Protein AF-A0A2V1BLM4-F1 (afdb_monomer_lite)

Secondary structure (DSSP, 8-state):
--SHHHHHHGGGS--------------------------------------------HHHHHHHHHHH-SS--GGGGSPP-HHHHHHHHHHHHHHHTT-TTHHHHHS--BTB-SPP--HHHHHHHHHHHHHTT--SSHHHHHHHHHIIIIITT--TTS----HHHHSEEEEESS-EEEE-SSSSSPPEEEEHHHHHHHHTT--SSPPPPEEEETTEEHHHHHHHHHHTT---S-HHHHHHTTS--HHHHHTTPPPTTTBTTTTT--SSSEEEEEETTS-EEEEEEEEEEPTT---TT--SHHHHHHHHTS-TT--HHHHHH-GGGSS------------SB-TTSPBPSEE-SSSTTEEEEESSTT-SEEEEEES-BS-SS---TTHHHHHHHHHHHHHHHHHHHT--EEEEE-TT---B-HHHHHHHHHHH-TTS-----SS-B-TTS-B-SSHHHHH-PEEETTEEE----B--TT-TTTSTT-PPTTBTTB-PPP--SS-GGGEEEEE-BB--THHHHHHHHHHHTT--EEEE---SSSSS---SB-S----S---HHHHHHHHHHHHHHHHHHHHTT---PPPPPTTTSPS-----------------------------

Radius of gyration: 28.05 Å; chains: 1; bounding box: 90×68×68 Å

Foldseek 3Di:
DPDVVVVVVVVVPPPDDDDDDDDDDDDDDDDDDDDDDDDDDDDDDPDDDDDDDDDDDLCCLQVCQVVVDQPDHQQLQAAAPLVVLLVVLVLCLVVVLPPPCQVCLQPPDPPQPADRANLNVLSVVLSVCSVVVVDGHNLSSVVSNQQSFCASSLANLGGDDDQSLQFKKKFFPFFKAFDDPVVPAFTFIFTPVQVVCVVVVVDDDDTFGWQDKQPHGPQVVLLVLQNSFHSWRFSFLSSLLQHDDLLQVLLVDDRVNGIGSASPHDNGQWMWIATPVRDIDIGGMDMDTDPPDDCVQPNHSHSVCCVGVPPPPPPVVVLLPDPVPVDDPADDDDDQDPFQDDPPDDRFPDAQGGGRQWTKHAPDPLGLEIETHRLELFRSHDPDLCGLVSLLVRLLVRLVVCLVSNNAAYEYEHENYLYYALLSLQQSLQQQDLDPDDDADDDFAAPVRHDDPFCDQQVDQDDDPHDGDGGDTDDGQADCVSQVRDHRQCYDPNVHRHDRSYQQARYEYEAQQSQEASSLVSVCCSCVVRVHHYDYDGGRSDDDDTDRHRHYHHYDRQDPSNVVSCVVCVVVVVVVCVVVVHPDHDDPDVVVVPPDPDDCPPDPDDDDDDDDDDDDDDDDDDDD

pLDDT: mean 73.26, std 24.6, range [19.53, 98.5]

Sequence (624 aa):
METSFIVRIALILLSDLIFVFNVSAQLFSEEPEVTLRTTRRVTAAPTVCSTPTAVASPCRSISSLIASQSANYPEEAVPLAVDRSSKSIDYVKPYIQFQSTITYLKDPPKGYTLPGVDVLGGLDLIQSNIKNGVYKNQWSFEKDLYQLINVLPHDFHFNLPLPLVGLFTFATYRSLVSVSEDGLSLPAVYFKRDLDKYLFGTTRWTPLKLSMINGEDVTTFLETIAVTNSASQDADAIYNQLFYSPPQNLQGGANLFYSGARQFGFESNTNNYTFANGSSQEMYNFASLAPGVDSAGIVDGTTLFQTIEVDPTTDVDKLLTSRDLIEEPHNKIRRQSTTRSIPGYPDAFITHPEDPYTAGYFLDENSEVAVLRLSAFSAANSSSETDQGNQQTTIALFLAECKQRGSTKLIVDLSANGGGSVFSGYDACKRLFRRLFHTVDLSALDTDLKKYPSWKEFGGPFRFHGDNFLAITRANLSDPLMTTDFSVAGYLDEPEIPVAAFAADDIVVLYDGSCGSTCAIFAEFMKNQGGVRSIAVGGRPQDGLMQGIGGSKGSQVLTDLTIEVHREALNASLAVLEAKKANIPEAPAASWIPPDVYMDFGGRGESNPGSLPDVLVIYRESDT

Structure (mmCIF, N/CA/C/O backbone):
data_AF-A0A2V1BLM4-F1
#
_entry.id   AF-A0A2V1BLM4-F1
#
loop_
_atom_site.group_PDB
_atom_site.id
_atom_site.type_symbol
_atom_site.label_atom_id
_atom_site.label_alt_id
_atom_site.label_comp_id
_atom_site.label_asym_id
_atom_site.label_entity_id
_atom_site.label_seq_id
_atom_site.pdbx_PDB_ins_code
_atom_site.Cartn_x
_atom_site.Cartn_y
_atom_site.Cartn_z
_atom_site.occupancy
_atom_site.B_iso_or_equiv
_atom_site.auth_seq_id
_atom_site.auth_comp_id
_atom_site.auth_asym_id
_atom_site.auth_atom_id
_atom_site.pdbx_PDB_model_num
ATOM 1 N N . MET A 1 1 ? 38.760 16.390 36.703 1.00 35.69 1 MET A N 1
ATOM 2 C CA . MET A 1 1 ? 38.513 16.944 35.351 1.00 35.69 1 MET A CA 1
ATOM 3 C C . MET A 1 1 ? 37.154 16.445 34.878 1.00 35.69 1 MET A C 1
ATOM 5 O O . MET A 1 1 ? 37.055 15.679 33.932 1.00 35.69 1 MET A O 1
ATOM 9 N N . GLU A 1 2 ? 36.103 16.879 35.568 1.00 36.31 2 GLU A N 1
ATOM 10 C CA . GLU A 1 2 ? 34.707 16.544 35.282 1.00 36.31 2 GLU A CA 1
ATOM 11 C C . GLU A 1 2 ? 34.004 17.879 35.046 1.00 36.31 2 GLU A C 1
ATOM 13 O O . GLU A 1 2 ? 33.775 18.630 35.990 1.00 36.31 2 GLU A O 1
ATOM 18 N N . THR A 1 3 ? 33.826 18.261 33.779 1.00 28.58 3 THR A N 1
ATOM 19 C CA . THR A 1 3 ? 33.084 19.481 33.371 1.00 28.58 3 THR A CA 1
ATOM 20 C C . THR A 1 3 ? 32.937 19.592 31.852 1.00 28.58 3 THR A C 1
ATOM 22 O O . THR A 1 3 ? 31.957 20.150 31.381 1.00 28.58 3 THR A O 1
ATOM 25 N N . SER A 1 4 ? 33.864 19.027 31.065 1.00 31.38 4 SER A N 1
ATOM 26 C CA . SER A 1 4 ? 33.845 19.156 29.594 1.00 31.38 4 SER A CA 1
ATOM 27 C C . SER A 1 4 ? 32.809 18.256 28.890 1.00 31.38 4 SER A C 1
ATOM 29 O O . SER A 1 4 ? 32.303 18.603 27.827 1.00 31.38 4 SER A O 1
ATOM 31 N N . PHE A 1 5 ? 32.441 17.113 29.482 1.00 31.75 5 PHE A N 1
ATOM 32 C CA . PHE A 1 5 ? 31.533 16.148 28.836 1.00 31.75 5 PHE A CA 1
ATOM 33 C C . PHE A 1 5 ? 30.049 16.559 28.908 1.00 31.75 5 PHE A C 1
ATOM 35 O O . PHE A 1 5 ? 29.288 16.303 27.981 1.00 31.75 5 PHE A O 1
ATOM 42 N N . ILE A 1 6 ? 29.649 17.281 29.962 1.00 33.53 6 ILE A N 1
ATOM 43 C CA . ILE A 1 6 ? 28.273 17.784 30.140 1.00 33.53 6 ILE A CA 1
ATOM 44 C C . ILE A 1 6 ? 27.957 18.921 29.147 1.00 33.53 6 ILE A C 1
ATOM 46 O O . ILE A 1 6 ? 26.824 19.049 28.689 1.00 33.53 6 ILE A O 1
ATOM 50 N N . VAL A 1 7 ? 28.966 19.690 28.719 1.00 31.17 7 VAL A N 1
ATOM 51 C CA . VAL A 1 7 ? 28.803 20.794 27.752 1.00 31.17 7 VAL A CA 1
ATOM 52 C C . VAL A 1 7 ? 28.461 20.299 26.337 1.00 31.17 7 VAL A C 1
ATOM 54 O O . VAL A 1 7 ? 27.826 21.028 25.582 1.00 31.17 7 VAL A O 1
ATOM 57 N N . ARG A 1 8 ? 28.809 19.054 25.971 1.00 30.09 8 ARG A N 1
ATOM 58 C CA . ARG A 1 8 ? 28.433 18.473 24.665 1.00 30.09 8 ARG A CA 1
ATOM 59 C C . ARG A 1 8 ? 27.029 17.865 24.627 1.00 30.09 8 ARG A C 1
ATOM 61 O O . ARG A 1 8 ? 26.465 17.773 23.546 1.00 30.09 8 ARG A O 1
ATOM 68 N N . ILE A 1 9 ? 26.458 17.501 25.775 1.00 33.44 9 ILE A N 1
ATOM 69 C CA . ILE A 1 9 ? 25.078 16.991 25.865 1.00 33.44 9 ILE A CA 1
ATOM 70 C C . ILE A 1 9 ? 24.078 18.157 25.998 1.00 33.44 9 ILE A C 1
ATOM 72 O O . ILE A 1 9 ? 22.979 18.094 25.459 1.00 33.44 9 ILE A O 1
ATOM 76 N N . ALA A 1 10 ? 24.481 19.275 26.613 1.00 29.94 10 ALA A N 1
ATOM 77 C CA . ALA A 1 10 ? 23.648 20.476 26.738 1.00 29.94 10 ALA A CA 1
ATOM 78 C C . ALA A 1 10 ? 23.441 21.270 25.425 1.00 29.94 10 ALA A C 1
ATOM 80 O O . ALA A 1 10 ? 22.552 22.114 25.363 1.00 29.94 10 ALA A O 1
ATOM 81 N N . LEU A 1 11 ? 24.236 21.016 24.377 1.00 27.56 11 LEU A N 1
ATOM 82 C CA . LEU A 1 11 ? 24.128 21.694 23.072 1.00 27.56 11 LEU A CA 1
ATOM 83 C C . LEU A 1 11 ? 23.119 21.046 22.103 1.00 27.56 11 LEU A C 1
ATOM 85 O O . LEU A 1 11 ? 22.953 21.540 20.993 1.00 27.56 11 LEU A O 1
ATOM 89 N N . ILE A 1 12 ? 22.448 19.967 22.519 1.00 31.20 12 ILE A N 1
ATOM 90 C CA . ILE A 1 12 ? 21.446 19.236 21.719 1.00 31.20 12 ILE A CA 1
ATOM 91 C C . ILE A 1 12 ? 20.002 19.604 22.139 1.00 31.20 12 ILE A C 1
ATOM 93 O O . ILE A 1 12 ? 19.054 19.252 21.453 1.00 31.20 12 ILE A O 1
ATOM 97 N N . LEU A 1 13 ? 19.818 20.360 23.231 1.00 27.55 13 LEU A N 1
ATOM 98 C CA . LEU A 1 13 ? 18.512 20.623 23.865 1.00 27.55 13 LEU A CA 1
ATOM 99 C C . LEU A 1 13 ? 18.125 22.119 23.910 1.00 27.55 13 LEU A C 1
ATOM 101 O O . LEU A 1 13 ? 17.484 22.557 24.865 1.00 27.55 13 LEU A O 1
ATOM 105 N N . LEU A 1 14 ? 18.582 22.944 22.955 1.00 26.02 14 LEU A N 1
ATOM 106 C CA . LEU A 1 14 ? 18.469 24.412 23.084 1.00 26.02 14 LEU A CA 1
ATOM 107 C C . LEU A 1 14 ? 18.400 25.206 21.758 1.00 26.02 14 LEU A C 1
ATOM 109 O O . LEU A 1 14 ? 18.964 26.297 21.659 1.00 26.02 14 LEU A O 1
ATOM 113 N N . SER A 1 15 ? 17.699 24.685 20.744 1.00 25.95 15 SER A N 1
ATOM 114 C CA . SER A 1 15 ? 17.425 25.396 19.474 1.00 25.95 15 SER A CA 1
ATOM 115 C C . SER A 1 15 ? 15.965 25.824 19.259 1.00 25.95 15 SER A C 1
ATOM 117 O O . SER A 1 15 ? 15.699 26.579 18.326 1.00 25.95 15 SER A O 1
ATOM 119 N N . ASP A 1 16 ? 15.037 25.445 20.142 1.00 26.00 16 ASP A N 1
ATOM 120 C CA . ASP A 1 16 ? 13.679 26.000 20.159 1.00 26.00 16 ASP A CA 1
ATOM 121 C C . ASP A 1 16 ? 13.645 27.381 20.820 1.00 26.00 16 ASP A C 1
ATOM 123 O O . ASP A 1 16 ? 13.494 27.488 22.039 1.00 26.00 16 ASP A O 1
ATOM 127 N N . LEU A 1 17 ? 13.733 28.453 20.020 1.00 23.48 17 LEU A N 1
ATOM 128 C CA . LEU A 1 17 ? 13.065 29.720 20.343 1.00 23.48 17 LEU A CA 1
ATOM 129 C C . LEU A 1 17 ? 12.971 30.697 19.146 1.00 23.48 17 LEU A C 1
ATOM 131 O O . LEU A 1 17 ? 13.960 30.984 18.481 1.00 23.48 17 LEU A O 1
ATOM 135 N N . ILE A 1 18 ? 11.802 31.348 19.025 1.00 22.16 18 ILE A N 1
ATOM 136 C CA . ILE A 1 18 ? 11.507 32.579 18.248 1.00 22.16 18 ILE A CA 1
ATOM 137 C C . ILE A 1 18 ? 11.296 32.426 16.714 1.00 22.16 18 ILE A C 1
ATOM 139 O O . ILE A 1 18 ? 12.232 32.569 15.937 1.00 22.16 18 ILE A O 1
ATOM 143 N N . PHE A 1 19 ? 10.030 32.403 16.256 1.00 21.17 19 PHE A N 1
ATOM 144 C CA . PHE A 1 19 ? 9.380 33.617 15.700 1.00 21.17 19 PHE A CA 1
ATOM 145 C C . PHE A 1 19 ? 7.855 33.468 15.508 1.00 21.17 19 PHE A C 1
ATOM 147 O O . PHE A 1 19 ? 7.370 32.484 14.958 1.00 21.17 19 PHE A O 1
ATOM 154 N N . VAL A 1 20 ? 7.092 34.497 15.894 1.00 19.53 20 VAL A N 1
ATOM 155 C CA . VAL A 1 20 ? 5.631 34.605 15.707 1.00 19.53 20 VAL A CA 1
ATOM 156 C C . VAL A 1 20 ? 5.320 35.940 15.021 1.00 19.53 20 VAL A C 1
ATOM 158 O O . VAL A 1 20 ? 5.821 36.954 15.497 1.00 19.53 20 VAL A O 1
ATOM 161 N N . PHE A 1 21 ? 4.519 35.945 13.939 1.00 20.19 21 PHE A N 1
ATOM 162 C CA . PHE A 1 21 ? 3.317 36.800 13.744 1.00 20.19 21 PHE A CA 1
ATOM 163 C C . PHE A 1 21 ? 2.817 36.941 12.275 1.00 20.19 21 PHE A C 1
ATOM 165 O O . PHE A 1 21 ? 3.433 37.605 11.452 1.00 20.19 21 PHE A O 1
ATOM 172 N N . ASN A 1 22 ? 1.586 36.448 12.056 1.00 20.39 22 ASN A N 1
ATOM 173 C CA . ASN A 1 22 ? 0.431 37.079 11.373 1.00 20.39 22 ASN A CA 1
ATOM 174 C C . ASN A 1 22 ? 0.263 37.291 9.832 1.00 20.39 22 ASN A C 1
ATOM 176 O O . ASN A 1 22 ? 0.973 38.057 9.194 1.00 20.39 22 ASN A O 1
ATOM 180 N N . VAL A 1 23 ? -0.923 36.816 9.377 1.00 19.88 23 VAL A N 1
ATOM 181 C CA . VAL A 1 23 ? -1.947 37.474 8.501 1.00 19.88 23 VAL A CA 1
ATOM 182 C C . VAL A 1 23 ? -2.047 37.131 6.985 1.00 19.88 23 VAL A C 1
ATOM 184 O O . VAL A 1 23 ? -1.528 37.822 6.119 1.00 19.88 23 VAL A O 1
ATOM 187 N N . SER A 1 24 ? -2.904 36.125 6.725 1.00 20.12 24 SER A N 1
ATOM 188 C CA . SER A 1 24 ? -4.137 36.142 5.887 1.00 20.12 24 SER A CA 1
ATOM 189 C C . SER A 1 24 ? -4.168 36.049 4.341 1.00 20.12 24 SER A C 1
ATOM 191 O O . SER A 1 24 ? -3.553 36.830 3.627 1.00 20.12 24 SER A O 1
ATOM 193 N N . ALA A 1 25 ? -5.146 35.229 3.898 1.00 20.39 25 ALA A N 1
ATOM 194 C CA . ALA A 1 25 ? -5.817 35.134 2.581 1.00 20.39 25 ALA A CA 1
ATOM 195 C C . ALA A 1 25 ? -5.004 34.510 1.409 1.00 20.39 25 ALA A C 1
ATOM 197 O O . ALA A 1 25 ? -3.810 34.738 1.293 1.00 20.39 25 ALA A O 1
ATOM 198 N N . GLN A 1 26 ? -5.573 33.707 0.490 1.00 21.58 26 GLN A N 1
ATOM 199 C CA . GLN A 1 26 ? -6.978 33.310 0.260 1.00 21.58 26 GLN A CA 1
ATOM 200 C C . GLN A 1 26 ? -7.064 31.931 -0.447 1.00 21.58 26 GLN A C 1
ATOM 202 O O . GLN A 1 26 ? -6.137 31.540 -1.151 1.00 21.58 26 GLN A O 1
ATOM 207 N N . LEU A 1 27 ? -8.173 31.202 -0.269 1.00 21.06 27 LEU A N 1
ATOM 208 C CA . LEU A 1 27 ? -8.494 29.947 -0.979 1.00 21.06 27 LEU A CA 1
ATOM 209 C C . LEU A 1 27 ? -9.093 30.218 -2.371 1.00 21.06 27 LEU A C 1
ATOM 211 O O . LEU A 1 27 ? -9.750 31.241 -2.536 1.00 21.06 27 LEU A O 1
ATOM 215 N N . PHE A 1 28 ? -8.906 29.292 -3.321 1.00 23.25 28 PHE A N 1
ATOM 216 C CA . PHE A 1 28 ? -9.950 28.575 -4.091 1.00 23.25 28 PHE A CA 1
ATOM 217 C C . PHE A 1 28 ? -9.299 27.700 -5.182 1.00 23.25 28 PHE A C 1
ATOM 219 O O . PHE A 1 28 ? -8.274 28.076 -5.748 1.00 23.25 28 PHE A O 1
ATOM 226 N N . SER A 1 29 ? -9.881 26.531 -5.467 1.00 24.08 29 SER A N 1
ATOM 227 C CA . SER A 1 29 ? -9.476 25.649 -6.570 1.00 24.08 29 SER A CA 1
ATOM 228 C C . SER A 1 29 ? -10.534 25.643 -7.670 1.00 24.08 29 SER A C 1
ATOM 230 O O . SER A 1 29 ? -11.670 25.247 -7.420 1.00 24.08 29 SER A O 1
ATOM 232 N N . GLU A 1 30 ? -10.131 25.988 -8.888 1.00 23.75 30 GLU A N 1
ATOM 233 C CA . GLU A 1 30 ? -10.850 25.674 -10.123 1.00 23.75 30 GLU A CA 1
ATOM 234 C C . GLU A 1 30 ? -9.844 25.047 -11.098 1.00 23.75 30 GLU A C 1
ATOM 236 O O . GLU A 1 30 ? -8.710 25.522 -11.210 1.00 23.75 30 GLU A O 1
ATOM 241 N N . GLU A 1 31 ? -10.239 23.986 -11.807 1.00 29.52 31 GLU A N 1
ATOM 242 C CA . GLU A 1 31 ? -9.527 23.591 -13.026 1.00 29.52 31 GLU A CA 1
ATOM 243 C C . GLU A 1 31 ? -9.736 24.695 -14.080 1.00 29.52 31 GLU A C 1
ATOM 245 O O . GLU A 1 31 ? -10.867 25.154 -14.256 1.00 29.52 31 GLU A O 1
ATOM 250 N N . PRO A 1 32 ? -8.692 25.159 -14.788 1.00 24.98 32 PRO A N 1
ATOM 251 C CA . PRO A 1 32 ? -8.817 26.340 -15.634 1.00 24.98 32 PRO A CA 1
ATOM 252 C C . PRO A 1 32 ? -9.604 26.064 -16.926 1.00 24.98 32 PRO A C 1
ATOM 254 O O . PRO A 1 32 ? -9.073 25.500 -17.887 1.00 24.98 32 PRO A O 1
ATOM 257 N N . GLU A 1 33 ? -10.840 26.568 -17.013 1.00 25.78 33 GLU A N 1
ATOM 258 C CA . GLU A 1 33 ? -11.484 26.806 -18.309 1.00 25.78 33 GLU A CA 1
ATOM 259 C C . GLU A 1 33 ? -10.769 27.947 -19.051 1.00 25.78 33 GLU A C 1
ATOM 261 O O . GLU A 1 33 ? -10.737 29.101 -18.618 1.00 25.78 33 GLU A O 1
ATOM 266 N N . VAL A 1 34 ? -10.202 27.636 -20.218 1.00 23.61 34 VAL A N 1
ATOM 267 C CA . VAL A 1 34 ? -9.473 28.612 -21.035 1.00 23.61 34 VAL A CA 1
ATOM 268 C C . VAL A 1 34 ? -10.448 29.569 -21.728 1.00 23.61 34 VAL A C 1
ATOM 270 O O . VAL A 1 34 ? -10.953 29.288 -22.815 1.00 23.61 34 VAL A O 1
ATOM 273 N N . THR A 1 35 ? -10.649 30.757 -21.150 1.00 24.31 35 THR A N 1
ATOM 274 C CA . THR A 1 35 ? -11.231 31.912 -21.855 1.00 24.31 35 THR A CA 1
ATOM 275 C C . THR A 1 35 ? -10.237 33.071 -21.959 1.00 24.31 35 THR A C 1
ATOM 277 O O . THR A 1 35 ? -9.764 33.641 -20.980 1.00 24.31 35 THR A O 1
ATOM 280 N N . LEU A 1 36 ? -9.900 33.433 -23.200 1.00 27.58 36 LEU A N 1
ATOM 281 C CA . LEU A 1 36 ? -8.883 34.435 -23.526 1.00 27.58 36 LEU A CA 1
ATOM 282 C C . LEU A 1 36 ? -9.346 35.870 -23.216 1.00 27.58 36 LEU A C 1
ATOM 284 O O . LEU A 1 36 ? -10.082 36.463 -24.008 1.00 27.58 36 LEU A O 1
ATOM 288 N N . ARG A 1 37 ? -8.821 36.484 -22.145 1.00 22.59 37 ARG A N 1
ATOM 289 C CA . ARG A 1 37 ? -8.701 37.953 -22.028 1.00 22.59 37 ARG A CA 1
ATOM 290 C C . ARG A 1 37 ? -7.371 38.377 -21.403 1.00 22.59 37 ARG A C 1
ATOM 292 O O . ARG A 1 37 ? -6.928 37.844 -20.396 1.00 22.59 37 ARG A O 1
ATOM 299 N N . THR A 1 38 ? -6.736 39.364 -22.028 1.00 32.38 38 THR A N 1
ATOM 300 C CA . THR A 1 38 ? -5.381 39.838 -21.719 1.00 32.38 38 THR A CA 1
ATOM 301 C C . THR A 1 38 ? -5.344 40.938 -20.656 1.00 32.38 38 THR A C 1
ATOM 303 O O . THR A 1 38 ? -5.742 42.066 -20.945 1.00 32.38 38 THR A O 1
ATOM 306 N N . THR A 1 39 ? -4.715 40.674 -19.508 1.00 24.02 39 THR A N 1
ATOM 307 C CA . THR A 1 39 ? -4.054 41.690 -18.660 1.00 24.02 39 THR A CA 1
ATOM 308 C C . THR A 1 39 ? -2.868 41.071 -17.910 1.00 24.02 39 THR A C 1
ATOM 310 O O . THR A 1 39 ? -2.863 39.891 -17.578 1.00 24.02 39 THR A O 1
ATOM 313 N N . ARG A 1 40 ? -1.809 41.861 -17.695 1.00 28.86 40 ARG A N 1
ATOM 314 C CA . ARG A 1 40 ? -0.458 41.378 -17.355 1.00 28.86 40 ARG A CA 1
ATOM 315 C C . ARG A 1 40 ? -0.191 41.445 -15.840 1.00 28.86 40 ARG A C 1
ATOM 317 O O . ARG A 1 40 ? -0.122 42.541 -15.289 1.00 28.86 40 ARG A O 1
ATOM 324 N N . ARG A 1 41 ? 0.050 40.303 -15.187 1.00 23.08 41 ARG A N 1
ATOM 325 C CA . ARG A 1 41 ? 0.777 40.182 -13.902 1.00 23.08 41 ARG A CA 1
ATOM 326 C C . ARG A 1 41 ? 1.715 38.975 -13.971 1.00 23.08 41 ARG A C 1
ATOM 328 O O . ARG A 1 41 ? 1.433 38.025 -14.691 1.00 23.08 41 ARG A O 1
ATOM 335 N N . VAL A 1 42 ? 2.857 39.062 -13.290 1.00 30.39 42 VAL A N 1
ATOM 336 C CA . VAL A 1 42 ? 3.939 38.069 -13.371 1.00 30.39 42 VAL A CA 1
ATOM 337 C C . VAL A 1 42 ? 3.840 37.099 -12.197 1.00 30.39 42 VAL A C 1
ATOM 339 O O . VAL A 1 42 ? 4.105 37.477 -11.061 1.00 30.39 42 VAL A O 1
ATOM 342 N N . THR A 1 43 ? 3.491 35.855 -12.505 1.00 24.97 43 THR A N 1
ATOM 343 C CA . THR A 1 43 ? 3.561 34.670 -11.638 1.00 24.97 43 THR A CA 1
ATOM 344 C C . THR A 1 43 ? 3.889 33.488 -12.546 1.00 24.97 43 THR A C 1
ATOM 346 O O . THR A 1 43 ? 3.246 33.336 -13.585 1.00 24.97 43 THR A O 1
ATOM 349 N N . ALA A 1 44 ? 4.904 32.690 -12.209 1.00 28.11 44 ALA A N 1
ATOM 350 C CA . ALA A 1 44 ? 5.308 31.557 -13.039 1.00 28.11 44 ALA A CA 1
ATOM 351 C C . ALA A 1 44 ? 4.264 30.432 -12.948 1.00 28.11 44 ALA A C 1
ATOM 353 O O . ALA A 1 44 ? 3.948 29.966 -11.857 1.00 28.11 44 ALA A O 1
ATOM 354 N N . ALA A 1 45 ? 3.725 30.027 -14.096 1.00 21.69 45 ALA A N 1
ATOM 355 C CA . ALA A 1 45 ? 2.784 28.919 -14.234 1.00 21.69 45 ALA A CA 1
ATOM 356 C C . ALA A 1 45 ? 3.500 27.697 -14.843 1.00 21.69 45 ALA A C 1
ATOM 358 O O . ALA A 1 45 ? 4.483 27.889 -15.565 1.00 21.69 45 ALA A O 1
ATOM 359 N N . PRO A 1 46 ? 3.022 26.460 -14.607 1.00 24.20 46 PRO A N 1
ATOM 360 C CA . PRO A 1 46 ? 3.546 25.283 -15.295 1.00 24.20 46 PRO A CA 1
ATOM 361 C C . PRO A 1 46 ? 3.370 25.428 -16.812 1.00 24.20 46 PRO A C 1
ATOM 363 O O . PRO A 1 46 ? 2.302 25.803 -17.302 1.00 24.20 46 PRO A O 1
ATOM 366 N N . THR A 1 47 ? 4.433 25.149 -17.565 1.00 26.52 47 THR A N 1
ATOM 367 C CA . THR A 1 47 ? 4.486 25.415 -19.009 1.00 26.52 47 THR A CA 1
ATOM 368 C C . THR A 1 47 ? 3.719 24.359 -19.803 1.00 26.52 47 THR A C 1
ATOM 370 O O . THR A 1 47 ? 4.290 23.380 -20.282 1.00 26.52 47 THR A O 1
ATOM 373 N N . VAL A 1 48 ? 2.417 24.580 -19.996 1.00 23.75 48 VAL A N 1
ATOM 374 C CA . VAL A 1 48 ? 1.623 23.829 -20.979 1.00 23.75 48 VAL A CA 1
ATOM 375 C C . VAL A 1 48 ? 2.186 24.104 -22.378 1.00 23.75 48 VAL A C 1
ATOM 377 O O . VAL A 1 48 ? 2.206 25.247 -22.839 1.00 23.75 48 VAL A O 1
ATOM 380 N N . CYS A 1 49 ? 2.655 23.060 -23.067 1.00 25.70 49 CYS A N 1
ATOM 381 C CA . CYS A 1 49 ? 3.232 23.177 -24.408 1.00 25.70 49 CYS A CA 1
ATOM 382 C C . CYS A 1 49 ? 2.156 23.413 -25.479 1.00 25.70 49 CYS A C 1
ATOM 384 O O . CYS A 1 49 ? 1.751 22.502 -26.198 1.00 25.70 49 CYS A O 1
ATOM 386 N N . SER A 1 50 ? 1.726 24.667 -25.626 1.00 27.27 50 SER A N 1
ATOM 387 C CA . SER A 1 50 ? 0.882 25.113 -26.735 1.00 27.27 50 SER A CA 1
ATOM 388 C C . SER A 1 50 ? 1.549 26.229 -27.548 1.00 27.27 50 SER A C 1
ATOM 390 O O . SER A 1 50 ? 1.780 27.324 -27.039 1.00 27.27 50 SER A O 1
ATOM 392 N N . THR A 1 51 ? 1.723 25.960 -28.848 1.00 24.86 51 THR A N 1
ATOM 393 C CA . THR A 1 51 ? 2.227 26.812 -29.954 1.00 24.86 51 THR A CA 1
ATOM 394 C C . THR A 1 51 ? 3.752 26.867 -30.207 1.00 24.86 51 THR A C 1
ATOM 396 O O . THR A 1 51 ? 4.540 27.008 -29.274 1.00 24.86 51 THR A O 1
ATOM 399 N N . PRO A 1 52 ? 4.193 26.782 -31.486 1.00 30.86 52 PRO A N 1
ATOM 400 C CA . PRO A 1 52 ? 5.608 26.767 -31.850 1.00 30.86 52 PRO A CA 1
ATOM 401 C C . PRO A 1 52 ? 6.133 28.162 -32.230 1.00 30.86 52 PRO A C 1
ATOM 403 O O . PRO A 1 52 ? 5.901 28.646 -33.336 1.00 30.86 52 PRO A O 1
ATOM 406 N N . THR A 1 53 ? 6.927 28.786 -31.360 1.00 26.03 53 THR A N 1
ATOM 407 C CA . THR A 1 53 ? 7.817 29.900 -31.747 1.00 26.03 53 THR A CA 1
ATOM 408 C C . THR A 1 53 ? 9.223 29.696 -31.180 1.00 26.03 53 THR A C 1
ATOM 410 O O . THR A 1 53 ? 9.415 29.007 -30.182 1.00 26.03 53 THR A O 1
ATOM 413 N N . ALA A 1 54 ? 10.233 30.180 -31.906 1.00 31.66 54 ALA A N 1
ATOM 414 C CA . ALA A 1 54 ? 11.580 29.620 -31.848 1.00 31.66 54 ALA A CA 1
ATOM 415 C C . ALA A 1 54 ? 12.512 30.289 -30.821 1.00 31.66 54 ALA A C 1
ATOM 417 O O . ALA A 1 54 ? 13.016 31.380 -31.070 1.00 31.66 54 ALA A O 1
ATOM 418 N N . VAL A 1 55 ? 12.844 29.556 -29.754 1.00 26.08 55 VAL A N 1
ATOM 419 C CA . VAL A 1 55 ? 14.148 29.592 -29.059 1.00 26.08 55 VAL A CA 1
ATOM 420 C C . VAL A 1 55 ? 14.474 28.151 -28.628 1.00 26.08 55 VAL A C 1
ATOM 422 O O . VAL A 1 55 ? 13.557 27.373 -28.359 1.00 26.08 55 VAL A O 1
ATOM 425 N N . ALA A 1 56 ? 15.747 27.751 -28.616 1.00 32.06 56 ALA A N 1
ATOM 426 C CA . ALA A 1 56 ? 16.146 26.405 -28.196 1.00 32.06 56 ALA A CA 1
ATOM 427 C C . ALA A 1 56 ? 15.957 26.212 -26.677 1.00 32.06 56 ALA A C 1
ATOM 429 O O . ALA A 1 56 ? 16.398 27.043 -25.888 1.00 32.06 56 ALA A O 1
ATOM 430 N N . SER A 1 57 ? 15.315 25.111 -26.280 1.00 30.05 57 SER A N 1
ATOM 431 C CA . SER A 1 57 ? 15.106 24.698 -24.885 1.00 30.05 57 SER A CA 1
ATOM 432 C C . SER A 1 57 ? 15.205 23.166 -24.788 1.00 30.05 57 SER A C 1
ATOM 434 O O . SER A 1 57 ? 14.682 22.505 -25.693 1.00 30.05 57 SER A O 1
ATOM 436 N N . PRO A 1 58 ? 15.818 22.589 -23.729 1.00 32.81 58 PRO A N 1
ATOM 437 C CA . PRO A 1 58 ? 15.958 21.136 -23.549 1.00 32.81 58 PRO A CA 1
ATOM 438 C C . PRO A 1 58 ? 14.638 20.361 -23.631 1.00 32.81 58 PRO A C 1
ATOM 440 O O . PRO A 1 58 ? 14.602 19.262 -24.185 1.00 32.81 58 PRO A O 1
ATOM 443 N N . CYS A 1 59 ? 13.525 20.971 -23.202 1.00 29.77 59 CYS A N 1
ATOM 444 C CA . CYS A 1 59 ? 12.194 20.371 -23.320 1.00 29.77 59 CYS A CA 1
ATOM 445 C C . CYS A 1 59 ? 11.838 20.011 -24.769 1.00 29.77 59 CYS A C 1
ATOM 447 O O . CYS A 1 59 ? 11.084 19.069 -24.988 1.00 29.77 59 CYS A O 1
ATOM 449 N N . ARG A 1 60 ? 12.382 20.719 -25.772 1.00 31.00 60 ARG A N 1
ATOM 450 C CA . ARG A 1 60 ? 12.160 20.388 -27.186 1.00 31.00 60 ARG A CA 1
ATOM 451 C C . ARG A 1 60 ? 12.924 19.139 -27.616 1.00 31.00 60 ARG A C 1
ATOM 453 O O . ARG A 1 60 ? 12.412 18.435 -28.474 1.00 31.00 60 ARG A O 1
ATOM 460 N N . SER A 1 61 ? 14.086 18.843 -27.033 1.00 36.06 61 SER A N 1
ATOM 461 C CA . SER A 1 61 ? 14.839 17.618 -27.328 1.00 36.06 61 SER A CA 1
ATOM 462 C C . SER A 1 61 ? 14.076 16.402 -26.811 1.00 36.06 61 SER A C 1
ATOM 464 O O . SER A 1 61 ? 13.675 15.558 -27.608 1.00 36.06 61 SER A O 1
ATOM 466 N N . ILE A 1 62 ? 13.745 16.380 -25.516 1.00 38.31 62 ILE A N 1
ATOM 467 C CA . ILE A 1 62 ? 13.006 15.273 -24.885 1.00 38.31 62 ILE A CA 1
ATOM 468 C C . ILE A 1 62 ? 11.591 15.152 -25.462 1.00 38.31 62 ILE A C 1
ATOM 470 O O . ILE A 1 62 ? 11.178 14.062 -25.845 1.00 38.31 62 ILE A O 1
ATOM 474 N N . SER A 1 63 ? 10.873 16.264 -25.657 1.00 35.97 63 SER A N 1
ATOM 475 C CA . SER A 1 63 ? 9.569 16.228 -26.330 1.00 35.97 63 SER A CA 1
ATOM 476 C C . SER A 1 63 ? 9.681 15.827 -27.806 1.00 35.97 63 SER A C 1
ATOM 478 O O . SER A 1 63 ? 8.745 15.229 -28.316 1.00 35.97 63 SER A O 1
ATOM 480 N N . SER A 1 64 ? 10.808 16.062 -28.496 1.00 35.94 64 SER A N 1
ATOM 481 C CA . SER A 1 64 ? 11.021 15.511 -29.845 1.00 35.94 64 SER A CA 1
ATOM 482 C C . SER A 1 64 ? 11.361 14.021 -29.841 1.00 35.94 64 SER A C 1
ATOM 484 O O . SER A 1 64 ? 10.905 13.327 -30.742 1.00 35.94 64 SER A O 1
ATOM 486 N N . LEU A 1 65 ? 12.065 13.499 -28.830 1.00 37.66 65 LEU A N 1
ATOM 487 C CA . LEU A 1 65 ? 12.235 12.053 -28.645 1.00 37.66 65 LEU A CA 1
ATOM 488 C C . LEU A 1 65 ? 10.879 11.377 -28.380 1.00 37.66 65 LEU A C 1
ATOM 490 O O . LEU A 1 65 ? 10.540 10.423 -29.073 1.00 37.66 65 LEU A O 1
ATOM 494 N N . ILE A 1 66 ? 10.063 11.943 -27.485 1.00 41.16 66 ILE A N 1
ATOM 495 C CA . ILE A 1 66 ? 8.722 11.437 -27.139 1.00 41.16 66 ILE A CA 1
ATOM 496 C C . ILE A 1 66 ? 7.713 11.597 -28.298 1.00 41.16 66 ILE A C 1
ATOM 498 O O . ILE A 1 66 ? 6.864 10.736 -28.495 1.00 41.16 66 ILE A O 1
ATOM 502 N N . ALA A 1 67 ? 7.780 12.679 -29.084 1.00 35.97 67 ALA A N 1
ATOM 503 C CA . ALA A 1 67 ? 6.791 12.970 -30.133 1.00 35.97 67 ALA A CA 1
ATOM 504 C C . ALA A 1 67 ? 7.184 12.521 -31.554 1.00 35.97 67 ALA A C 1
ATOM 506 O O . ALA A 1 67 ? 6.361 12.654 -32.461 1.00 35.97 67 ALA A O 1
ATOM 507 N N . SER A 1 68 ? 8.413 12.037 -31.788 1.00 34.78 68 SER A N 1
ATOM 508 C CA . SER A 1 68 ? 8.859 11.599 -33.128 1.00 34.78 68 SER A CA 1
ATOM 509 C C . SER A 1 68 ? 9.024 10.090 -33.301 1.00 34.78 68 SER A C 1
ATOM 511 O O . SER A 1 68 ? 9.230 9.652 -34.433 1.00 34.78 68 SER A O 1
ATOM 513 N N . GLN A 1 69 ? 8.886 9.291 -32.237 1.00 33.31 69 GLN A N 1
ATOM 514 C CA . GLN A 1 69 ? 8.948 7.835 -32.338 1.00 33.31 69 GLN A CA 1
ATOM 515 C C . GLN A 1 69 ? 7.628 7.165 -31.957 1.00 33.31 69 GLN A C 1
ATOM 517 O O . GLN A 1 69 ? 7.073 7.346 -30.878 1.00 33.31 69 GLN A O 1
ATOM 522 N N . SER A 1 70 ? 7.148 6.332 -32.874 1.00 34.12 70 SER A N 1
ATOM 523 C CA . SER A 1 70 ? 6.232 5.241 -32.573 1.00 34.12 70 SER A CA 1
ATOM 524 C C . SER A 1 70 ? 6.908 4.256 -31.615 1.00 34.12 70 SER A C 1
ATOM 526 O O . SER A 1 70 ? 7.917 3.671 -32.000 1.00 34.12 70 SER A O 1
ATOM 528 N N . ALA A 1 71 ? 6.336 4.059 -30.425 1.00 41.53 71 ALA A N 1
ATOM 529 C CA . ALA A 1 71 ? 6.610 2.956 -29.490 1.00 41.53 71 ALA A CA 1
ATOM 530 C C . ALA A 1 71 ? 8.061 2.725 -28.995 1.00 41.53 71 ALA A C 1
ATOM 532 O O . ALA A 1 71 ? 8.264 1.807 -28.210 1.00 41.53 71 ALA A O 1
ATOM 533 N N . ASN A 1 72 ? 9.044 3.548 -29.377 1.00 46.56 72 ASN A N 1
ATOM 534 C CA . ASN A 1 72 ? 10.415 3.470 -28.861 1.00 46.56 72 ASN A CA 1
ATOM 535 C C . ASN A 1 72 ? 10.650 4.602 -27.854 1.00 46.56 72 ASN A C 1
ATOM 537 O O . ASN A 1 72 ? 10.731 5.776 -28.237 1.00 46.56 72 ASN A O 1
ATOM 541 N N . TYR A 1 73 ? 10.776 4.256 -26.578 1.00 56.81 73 TYR A N 1
ATOM 542 C CA . TYR A 1 73 ? 11.029 5.217 -25.508 1.00 56.81 73 TYR A CA 1
ATOM 543 C C . TYR A 1 73 ? 12.539 5.537 -25.367 1.00 56.81 73 TYR A C 1
ATOM 545 O O . TYR A 1 73 ? 13.375 4.700 -25.719 1.00 56.81 73 TYR A O 1
ATOM 553 N N . PRO A 1 74 ? 12.941 6.743 -24.905 1.00 60.06 74 PRO A N 1
ATOM 554 C CA . PRO A 1 74 ? 14.355 7.150 -24.830 1.00 60.06 74 PRO A CA 1
ATOM 555 C C . PRO A 1 74 ? 15.245 6.236 -23.964 1.00 60.06 74 PRO A C 1
ATOM 557 O O . PRO A 1 74 ? 16.434 6.095 -24.251 1.00 60.06 74 PRO A O 1
ATOM 560 N N . GLU A 1 75 ? 14.682 5.576 -22.955 1.00 62.09 75 GLU A N 1
ATOM 561 C CA . GLU A 1 75 ? 15.318 4.557 -22.114 1.00 62.09 75 GLU A CA 1
ATOM 562 C C . GLU A 1 75 ? 15.803 3.332 -22.913 1.00 62.09 75 GLU A C 1
ATOM 564 O O . GLU A 1 75 ? 16.818 2.723 -22.569 1.00 62.09 75 GLU A O 1
ATOM 569 N N . GLU A 1 76 ? 15.176 3.008 -24.049 1.00 68.38 76 GLU A N 1
ATOM 570 C CA . GLU A 1 76 ? 15.625 1.909 -24.912 1.00 68.38 76 GLU A CA 1
ATOM 571 C C . GLU A 1 76 ? 16.950 2.206 -25.635 1.00 68.38 76 GLU A C 1
ATOM 573 O O . GLU A 1 76 ? 17.604 1.285 -26.134 1.00 68.38 76 GLU A O 1
ATOM 578 N N . ALA A 1 77 ? 17.371 3.475 -25.675 1.00 71.94 77 ALA A N 1
ATOM 579 C CA . ALA A 1 77 ? 18.660 3.896 -26.220 1.00 71.94 77 ALA A CA 1
ATOM 580 C C . ALA A 1 77 ? 19.810 3.826 -25.193 1.00 71.94 77 ALA A C 1
ATOM 582 O O . ALA A 1 77 ? 20.949 4.152 -25.536 1.00 71.94 77 ALA A O 1
ATOM 583 N N . VAL A 1 78 ? 19.538 3.432 -23.944 1.00 78.81 78 VAL A N 1
ATOM 584 C CA . VAL A 1 78 ? 20.536 3.404 -22.866 1.00 78.81 78 VAL A CA 1
ATOM 585 C C . VAL A 1 78 ? 21.409 2.143 -22.969 1.00 78.81 78 VAL A C 1
ATOM 587 O O . VAL A 1 78 ? 20.887 1.029 -22.874 1.00 78.81 78 VAL A O 1
ATOM 590 N N . PRO A 1 79 ? 22.735 2.263 -23.169 1.00 83.50 79 PRO A N 1
ATOM 591 C CA . PRO A 1 79 ? 23.605 1.104 -23.354 1.00 83.50 79 PRO A CA 1
ATOM 592 C C . PRO A 1 79 ? 23.702 0.262 -22.074 1.00 83.50 79 PRO A C 1
ATOM 594 O O . PRO A 1 79 ? 23.862 0.797 -20.983 1.00 83.50 79 PRO A O 1
ATOM 597 N N . LEU A 1 80 ? 23.645 -1.067 -22.215 1.00 89.62 80 LEU A N 1
ATOM 598 C CA . LEU A 1 80 ? 23.778 -2.003 -21.094 1.00 89.62 80 LEU A CA 1
ATOM 599 C C . LEU A 1 80 ? 25.194 -1.966 -20.500 1.00 89.62 80 LEU A C 1
ATOM 601 O O . LEU A 1 80 ? 26.172 -2.268 -21.190 1.00 89.62 80 LEU A O 1
ATOM 605 N N . ALA A 1 81 ? 25.307 -1.705 -19.200 1.00 90.25 81 ALA A N 1
ATOM 606 C CA . ALA A 1 81 ? 26.582 -1.719 -18.489 1.00 90.25 81 ALA A CA 1
ATOM 607 C C . ALA A 1 81 ? 26.924 -3.120 -17.948 1.00 90.25 81 ALA A C 1
ATOM 609 O O . ALA A 1 81 ? 27.003 -3.316 -16.738 1.00 90.25 81 ALA A O 1
ATOM 610 N N . VAL A 1 82 ? 27.156 -4.083 -18.853 1.00 92.31 82 VAL A N 1
ATOM 611 C CA . VAL A 1 82 ? 27.328 -5.536 -18.592 1.00 92.31 82 VAL A CA 1
ATOM 612 C C . VAL A 1 82 ? 28.042 -5.869 -17.271 1.00 92.31 82 VAL A C 1
ATOM 614 O O . VAL A 1 82 ? 27.473 -6.570 -16.437 1.00 92.31 82 VAL A O 1
ATOM 617 N N . ASP A 1 83 ? 29.255 -5.353 -17.045 1.00 91.31 83 ASP A N 1
ATOM 618 C CA . ASP A 1 83 ? 30.041 -5.654 -15.837 1.00 91.31 83 ASP A CA 1
ATOM 619 C C . ASP A 1 83 ? 29.430 -5.078 -14.548 1.00 91.31 83 ASP A C 1
ATOM 621 O O . ASP A 1 83 ? 29.600 -5.658 -13.476 1.00 91.31 83 ASP A O 1
ATOM 625 N N . ARG A 1 84 ? 28.733 -3.937 -14.628 1.00 89.12 84 ARG A N 1
ATOM 626 C CA . ARG A 1 84 ? 28.022 -3.334 -13.489 1.00 89.12 84 ARG A CA 1
ATOM 627 C C . ARG A 1 84 ? 26.729 -4.090 -13.206 1.00 89.12 84 ARG A C 1
ATOM 629 O O . ARG A 1 84 ? 26.533 -4.496 -12.068 1.00 89.12 84 ARG A O 1
ATOM 636 N N . SER A 1 85 ? 25.918 -4.359 -14.230 1.00 92.31 85 SER A N 1
ATOM 637 C CA . SER A 1 85 ? 24.686 -5.152 -14.119 1.00 92.31 85 SER A CA 1
ATOM 638 C C . SER A 1 85 ? 24.965 -6.562 -13.587 1.00 92.31 85 SER A C 1
ATOM 640 O O . SER A 1 85 ? 24.245 -7.059 -12.730 1.00 92.31 85 SER A O 1
ATOM 642 N N . SER A 1 86 ? 26.053 -7.204 -14.032 1.00 93.56 86 SER A N 1
ATOM 643 C CA . SER A 1 86 ? 26.440 -8.525 -13.521 1.00 93.56 86 SER A CA 1
ATOM 644 C C . SER A 1 86 ? 26.847 -8.479 -12.044 1.00 93.56 86 SER A C 1
ATOM 646 O O . SER A 1 86 ? 26.555 -9.421 -11.309 1.00 93.56 86 SER A O 1
ATOM 648 N N . LYS A 1 87 ? 27.506 -7.398 -11.602 1.00 90.31 87 LYS A N 1
ATOM 649 C CA . LYS A 1 87 ? 27.909 -7.204 -10.200 1.00 90.31 87 LYS A CA 1
ATOM 650 C C . LYS A 1 87 ? 26.753 -6.788 -9.297 1.00 90.31 87 LYS A C 1
ATOM 652 O O . LYS A 1 87 ? 26.744 -7.205 -8.146 1.00 90.31 87 LYS A O 1
ATOM 657 N N . SER A 1 88 ? 25.787 -6.006 -9.784 1.00 89.38 88 SER A N 1
ATOM 658 C CA . SER A 1 88 ? 24.628 -5.615 -8.975 1.00 89.38 88 SER A CA 1
ATOM 659 C C . SER A 1 88 ? 23.764 -6.826 -8.626 1.00 89.38 88 SER A C 1
ATOM 661 O O . SER A 1 88 ? 23.357 -6.946 -7.476 1.00 89.38 88 SER A O 1
ATOM 663 N N . ILE A 1 89 ? 23.586 -7.784 -9.547 1.00 94.19 89 ILE A N 1
ATOM 664 C CA . ILE A 1 89 ? 22.925 -9.066 -9.244 1.00 94.19 89 ILE A CA 1
ATOM 665 C C . ILE A 1 89 ? 23.682 -9.858 -8.167 1.00 94.19 89 ILE A C 1
ATOM 667 O O . ILE A 1 89 ? 23.063 -10.325 -7.211 1.00 94.19 89 ILE A O 1
ATOM 671 N N . ASP A 1 90 ? 25.009 -9.983 -8.287 1.00 89.06 90 ASP A N 1
ATOM 672 C CA . ASP A 1 90 ? 25.826 -10.677 -7.280 1.00 89.06 90 ASP A CA 1
ATOM 673 C C . ASP A 1 90 ? 25.783 -9.960 -5.909 1.00 89.06 90 ASP A C 1
ATOM 675 O O . ASP A 1 90 ? 25.814 -10.626 -4.875 1.00 89.06 90 ASP A O 1
ATOM 679 N N . TYR A 1 91 ? 25.650 -8.626 -5.895 1.00 86.38 91 TYR A N 1
ATOM 680 C CA . TYR A 1 91 ? 25.537 -7.798 -4.688 1.00 86.38 91 TYR A CA 1
ATOM 681 C C . TYR A 1 91 ? 24.170 -7.901 -3.994 1.00 86.38 91 TYR A C 1
ATOM 683 O O . TYR A 1 91 ? 24.138 -8.066 -2.779 1.00 86.38 91 TYR A O 1
ATOM 691 N N . VAL A 1 92 ? 23.042 -7.853 -4.720 1.00 87.81 92 VAL A N 1
ATOM 692 C CA . VAL A 1 92 ? 21.700 -7.897 -4.091 1.00 87.81 92 VAL A CA 1
ATOM 693 C C . VAL A 1 92 ? 21.262 -9.311 -3.693 1.00 87.81 92 VAL A C 1
ATOM 695 O O . VAL A 1 92 ? 20.474 -9.481 -2.761 1.00 87.81 92 VAL A O 1
ATOM 698 N N . LYS A 1 93 ? 21.769 -10.357 -4.364 1.00 89.44 93 LYS A N 1
ATOM 699 C CA . LYS A 1 93 ? 21.326 -11.747 -4.143 1.00 89.44 93 LYS A CA 1
ATOM 700 C C . LYS A 1 93 ? 21.495 -12.253 -2.693 1.00 89.44 93 LYS A C 1
ATOM 702 O O . LYS A 1 93 ? 20.626 -13.011 -2.254 1.00 89.44 93 LYS A O 1
ATOM 707 N N . PRO A 1 94 ? 22.546 -11.900 -1.924 1.00 84.44 94 PRO A N 1
ATOM 708 C CA . PRO A 1 94 ? 22.640 -12.216 -0.497 1.00 84.44 94 PRO A CA 1
ATOM 709 C C . PRO A 1 94 ? 21.551 -11.560 0.360 1.00 84.44 94 PRO A C 1
ATOM 711 O O . PRO A 1 94 ? 20.990 -12.231 1.218 1.00 84.44 94 PRO A O 1
ATOM 714 N N . TYR A 1 95 ? 21.203 -10.297 0.104 1.00 83.81 95 TYR A N 1
ATOM 715 C CA . TYR A 1 95 ? 20.154 -9.582 0.844 1.00 83.81 95 TYR A CA 1
ATOM 716 C C . TYR A 1 95 ? 18.770 -10.175 0.549 1.00 83.81 95 TYR A C 1
ATOM 718 O O . TYR A 1 95 ? 17.997 -10.448 1.463 1.00 83.81 95 TYR A O 1
ATOM 726 N N . ILE A 1 96 ? 18.496 -10.498 -0.720 1.00 88.06 96 ILE A N 1
ATOM 727 C CA . ILE A 1 96 ? 17.240 -11.130 -1.160 1.00 88.06 96 ILE A CA 1
ATOM 728 C C . ILE A 1 96 ? 17.010 -12.507 -0.505 1.00 88.06 96 ILE A C 1
ATOM 730 O O . ILE A 1 96 ? 15.865 -12.910 -0.309 1.00 88.06 96 ILE A O 1
ATOM 734 N N . GLN A 1 97 ? 18.062 -13.224 -0.092 1.00 84.50 97 GLN A N 1
ATOM 735 C CA . GLN A 1 97 ? 17.920 -14.488 0.648 1.00 84.50 97 GLN A CA 1
ATOM 736 C C . GLN A 1 97 ? 17.343 -14.318 2.065 1.00 84.50 97 GLN A C 1
ATOM 738 O O . GLN A 1 97 ? 16.879 -15.303 2.633 1.00 84.50 97 GLN A O 1
ATOM 743 N N . PHE A 1 98 ? 17.326 -13.104 2.628 1.00 81.12 98 PHE A N 1
ATOM 744 C CA . PHE A 1 98 ? 16.651 -12.816 3.900 1.00 81.12 98 PHE A CA 1
ATOM 745 C C . PHE A 1 98 ? 15.143 -12.562 3.745 1.00 81.12 98 PHE A C 1
ATOM 747 O O . PHE A 1 98 ? 14.451 -12.414 4.755 1.00 81.12 98 PHE A O 1
ATOM 754 N N . GLN A 1 99 ? 14.608 -12.531 2.516 1.00 86.19 99 GLN A N 1
ATOM 755 C CA . GLN A 1 99 ? 13.178 -12.337 2.289 1.00 86.19 99 GLN A CA 1
ATOM 756 C C . GLN A 1 99 ? 12.381 -13.507 2.879 1.00 86.19 99 GLN A C 1
ATOM 758 O O . GLN A 1 99 ? 12.379 -14.620 2.360 1.00 86.19 99 GLN A O 1
ATOM 763 N N . SER A 1 100 ? 11.660 -13.237 3.966 1.00 83.12 100 SER A N 1
ATOM 764 C CA . SER A 1 100 ? 11.027 -14.267 4.805 1.00 83.12 100 SER A CA 1
ATOM 765 C C . SER A 1 100 ? 9.950 -15.118 4.105 1.00 83.12 100 SER A C 1
ATOM 767 O O . SER A 1 100 ? 9.554 -16.165 4.617 1.00 83.12 100 SER A O 1
ATOM 769 N N . THR A 1 101 ? 9.477 -14.690 2.931 1.00 87.88 101 THR A N 1
ATOM 770 C CA . THR A 1 101 ? 8.497 -15.412 2.110 1.00 87.88 101 THR A CA 1
ATOM 771 C C . THR A 1 101 ? 9.118 -16.221 0.965 1.00 87.88 101 THR A C 1
ATOM 773 O O . THR A 1 101 ? 8.372 -16.893 0.256 1.00 87.88 101 THR A O 1
ATOM 776 N N . ILE A 1 102 ? 10.447 -16.225 0.782 1.00 88.94 102 ILE A N 1
ATOM 777 C CA . ILE A 1 102 ? 11.130 -16.720 -0.432 1.00 88.94 102 ILE A CA 1
ATOM 778 C C . ILE A 1 102 ? 10.733 -18.149 -0.854 1.00 88.94 102 ILE A C 1
ATOM 780 O O . ILE A 1 102 ? 10.509 -18.395 -2.041 1.00 88.94 102 ILE A O 1
ATOM 784 N N . THR A 1 103 ? 10.555 -19.083 0.090 1.00 88.56 103 THR A N 1
ATOM 785 C CA . THR A 1 103 ? 10.074 -20.445 -0.224 1.00 88.56 103 THR A CA 1
ATOM 786 C C . THR A 1 103 ? 8.595 -20.479 -0.630 1.00 88.56 103 THR A C 1
ATOM 788 O O . THR A 1 103 ? 8.238 -21.199 -1.561 1.00 88.56 103 THR A O 1
ATOM 791 N N . TYR A 1 104 ? 7.734 -19.682 0.014 1.00 88.94 104 TYR A N 1
ATOM 792 C CA . TYR A 1 104 ? 6.302 -19.603 -0.317 1.00 88.94 104 TYR A CA 1
ATOM 793 C C . TYR A 1 104 ? 6.045 -18.870 -1.633 1.00 88.94 104 TYR A C 1
ATOM 795 O O . TYR A 1 104 ? 5.092 -19.199 -2.327 1.00 88.94 104 TYR A O 1
ATOM 803 N N . LEU A 1 105 ? 6.881 -17.892 -1.991 1.00 92.06 105 LEU A N 1
ATOM 804 C CA . LEU A 1 105 ? 6.812 -17.244 -3.300 1.00 92.06 105 LEU A CA 1
ATOM 805 C C . LEU A 1 105 ? 7.026 -18.277 -4.410 1.00 92.06 105 LEU A C 1
ATOM 807 O O . LEU A 1 105 ? 6.282 -18.293 -5.386 1.00 92.06 105 LEU A O 1
ATOM 811 N N . LYS A 1 106 ? 7.989 -19.187 -4.231 1.00 93.12 106 LYS A N 1
ATOM 812 C CA . LYS A 1 106 ? 8.310 -20.235 -5.205 1.00 93.12 106 LYS A CA 1
ATOM 813 C C . LYS A 1 106 ? 7.252 -21.338 -5.308 1.00 93.12 106 LYS A C 1
ATOM 815 O O . LYS A 1 106 ? 6.978 -21.792 -6.417 1.00 93.12 106 LYS A O 1
ATOM 820 N N . ASP A 1 107 ? 6.681 -21.772 -4.184 1.00 91.56 107 ASP A N 1
ATOM 821 C CA . ASP A 1 107 ? 5.616 -22.789 -4.126 1.00 91.56 107 ASP A CA 1
ATOM 822 C C . ASP A 1 107 ? 4.450 -22.298 -3.241 1.00 91.56 107 ASP A C 1
ATOM 824 O O . ASP A 1 107 ? 4.396 -22.613 -2.045 1.00 91.56 107 ASP A O 1
ATOM 828 N N . PRO A 1 108 ? 3.531 -21.471 -3.787 1.00 91.12 108 PRO A N 1
ATOM 829 C CA . PRO A 1 108 ? 2.480 -20.854 -2.989 1.00 91.12 108 PRO A CA 1
ATOM 830 C C . PRO A 1 108 ? 1.503 -21.861 -2.371 1.00 91.12 108 PRO A C 1
ATOM 832 O O . PRO A 1 108 ? 1.123 -22.854 -3.002 1.00 91.12 108 PRO A O 1
ATOM 835 N N . PRO A 1 109 ? 1.017 -21.602 -1.143 1.00 87.69 109 PRO A N 1
ATOM 836 C CA . PRO A 1 109 ? 0.102 -22.507 -0.467 1.00 87.69 109 PRO A CA 1
ATOM 837 C C . PRO A 1 109 ? -1.218 -22.640 -1.233 1.00 87.69 109 PRO A C 1
ATOM 839 O O . PRO A 1 109 ? -1.751 -21.680 -1.792 1.00 87.69 109 PRO A O 1
ATOM 842 N N . LYS A 1 110 ? -1.800 -23.845 -1.201 1.00 89.94 110 LYS A N 1
ATOM 843 C CA . LYS A 1 110 ? -3.080 -24.142 -1.857 1.00 89.94 110 LYS A CA 1
ATOM 844 C C . LYS A 1 110 ? -4.164 -23.138 -1.442 1.00 89.94 110 LYS A C 1
ATOM 846 O O . LYS A 1 110 ? -4.610 -23.150 -0.297 1.00 89.94 110 LYS A O 1
ATOM 851 N N . GLY A 1 111 ? -4.648 -22.364 -2.411 1.00 86.69 111 GLY A N 1
ATOM 852 C CA . GLY A 1 111 ? -5.658 -21.322 -2.213 1.00 86.69 111 GLY A CA 1
ATOM 853 C C . GLY A 1 111 ? -5.134 -19.904 -2.440 1.00 86.69 111 GLY A C 1
ATOM 854 O O . GLY A 1 111 ? -5.951 -19.001 -2.584 1.00 86.69 111 GLY A O 1
ATOM 855 N N . TYR A 1 112 ? -3.814 -19.711 -2.539 1.00 88.75 112 TYR A N 1
ATOM 856 C CA . TYR A 1 112 ? -3.252 -18.488 -3.109 1.00 88.75 112 TYR A CA 1
ATOM 857 C C . TYR A 1 112 ? -3.679 -18.364 -4.579 1.00 88.75 112 TYR A C 1
ATOM 859 O O . TYR A 1 112 ? -3.697 -19.357 -5.310 1.00 88.75 112 TYR A O 1
ATOM 867 N N . THR A 1 113 ? -4.095 -17.166 -4.986 1.00 88.38 113 THR A N 1
ATOM 868 C CA . THR A 1 113 ? -4.749 -16.916 -6.283 1.00 88.38 113 THR A CA 1
ATOM 869 C C . THR A 1 113 ? -3.813 -16.344 -7.343 1.00 88.38 113 THR A C 1
ATOM 871 O O . THR A 1 113 ? -4.179 -16.320 -8.517 1.00 88.38 113 THR A O 1
ATOM 874 N N . LEU A 1 114 ? -2.615 -15.912 -6.944 1.00 89.81 114 LEU A N 1
ATOM 875 C CA . LEU A 1 114 ? -1.600 -15.327 -7.816 1.00 89.81 114 LEU A CA 1
ATOM 876 C C . LEU A 1 114 ? -0.510 -16.370 -8.148 1.00 89.81 114 LEU A C 1
ATOM 878 O O . LEU A 1 114 ? -0.345 -17.341 -7.400 1.00 89.81 114 LEU A O 1
ATOM 882 N N . PRO A 1 115 ? 0.219 -16.226 -9.271 1.00 90.88 115 PRO A N 1
ATOM 883 C CA . PRO A 1 115 ? 1.284 -17.155 -9.643 1.00 90.88 115 PRO A CA 1
ATOM 884 C C . PRO A 1 115 ? 2.429 -17.191 -8.622 1.00 90.88 115 PRO A C 1
ATOM 886 O O . PRO A 1 115 ? 2.718 -16.199 -7.960 1.00 90.88 115 PRO A O 1
ATOM 889 N N . GLY A 1 116 ? 3.118 -18.331 -8.539 1.00 92.62 116 GLY A N 1
ATOM 890 C CA . GLY A 1 116 ? 4.393 -18.422 -7.828 1.00 92.62 116 GLY A CA 1
ATOM 891 C C . GLY A 1 116 ? 5.557 -17.863 -8.651 1.00 92.62 116 GLY A C 1
ATOM 892 O O . GLY A 1 116 ? 5.549 -17.934 -9.882 1.00 92.62 116 GLY A O 1
ATOM 893 N N . VAL A 1 117 ? 6.580 -17.354 -7.965 1.00 94.81 117 VAL A N 1
ATOM 894 C CA . VAL A 1 117 ? 7.814 -16.807 -8.536 1.00 94.81 117 VAL A CA 1
ATOM 895 C C . VAL A 1 117 ? 9.049 -17.377 -7.831 1.00 94.81 117 VAL A C 1
ATOM 897 O O . VAL A 1 117 ? 9.236 -17.252 -6.623 1.00 94.81 117 VAL A O 1
ATOM 900 N N . ASP A 1 118 ? 9.940 -17.995 -8.606 1.00 95.94 118 ASP A N 1
ATOM 901 C CA . ASP A 1 118 ? 11.259 -18.426 -8.133 1.00 95.94 118 ASP A CA 1
ATOM 902 C C . ASP A 1 118 ? 12.241 -17.251 -8.216 1.00 95.94 118 ASP A C 1
ATOM 904 O O . ASP A 1 118 ? 12.993 -17.135 -9.181 1.00 95.94 118 ASP A O 1
ATOM 908 N N . VAL A 1 119 ? 12.211 -16.349 -7.230 1.00 96.44 119 VAL A N 1
ATOM 909 C CA . VAL A 1 119 ? 13.024 -15.115 -7.246 1.00 96.44 119 VAL A CA 1
ATOM 910 C C . VAL A 1 119 ? 14.522 -15.427 -7.365 1.00 96.44 119 VAL A C 1
ATOM 912 O O . VAL A 1 119 ? 15.213 -14.833 -8.189 1.00 96.44 119 VAL A O 1
ATOM 915 N N . LEU A 1 120 ? 15.037 -16.404 -6.608 1.00 95.12 120 LEU A N 1
ATOM 916 C CA . LEU A 1 120 ? 16.461 -16.766 -6.655 1.00 95.12 120 LEU A CA 1
ATOM 917 C C . LEU A 1 120 ? 16.852 -17.412 -7.994 1.00 95.12 120 LEU A C 1
ATOM 919 O O . LEU A 1 120 ? 17.898 -17.067 -8.545 1.00 95.12 120 LEU A O 1
ATOM 923 N N . GLY A 1 121 ? 16.006 -18.295 -8.540 1.00 96.19 121 GLY A N 1
ATOM 924 C CA . GLY A 1 121 ? 16.201 -18.858 -9.880 1.00 96.19 121 GLY A CA 1
ATOM 925 C C . GLY A 1 121 ? 16.081 -17.809 -10.993 1.00 96.19 121 GLY A C 1
ATOM 926 O O . GLY A 1 121 ? 16.805 -17.877 -11.985 1.00 96.19 121 GLY A O 1
ATOM 927 N N . GLY A 1 122 ? 15.226 -16.802 -10.808 1.00 97.88 122 GLY A N 1
ATOM 928 C CA . GLY A 1 122 ? 15.099 -15.648 -11.694 1.00 97.88 122 GLY A CA 1
ATOM 929 C C . GLY A 1 122 ? 16.353 -14.776 -11.702 1.00 97.88 122 GLY A C 1
ATOM 930 O O . GLY A 1 122 ? 16.808 -14.394 -12.775 1.00 97.88 122 GLY A O 1
ATOM 931 N N . LEU A 1 123 ? 16.978 -14.532 -10.544 1.00 97.81 123 LEU A N 1
ATOM 932 C CA . LEU A 1 123 ? 18.258 -13.814 -10.471 1.00 97.81 123 LEU A CA 1
ATOM 933 C C . LEU A 1 123 ? 19.367 -14.580 -11.204 1.00 97.81 123 LEU A C 1
ATOM 935 O O . LEU A 1 123 ? 20.143 -13.975 -11.941 1.00 97.81 123 LEU A O 1
ATOM 939 N N . ASP A 1 124 ? 19.414 -15.910 -11.068 1.00 97.69 124 ASP A N 1
ATOM 940 C CA . ASP A 1 124 ? 20.356 -16.751 -11.819 1.00 97.69 124 ASP A CA 1
ATOM 941 C C . ASP A 1 124 ? 20.086 -16.734 -13.335 1.00 97.69 124 ASP A C 1
ATOM 943 O O . ASP A 1 124 ? 21.028 -16.735 -14.135 1.00 97.69 124 ASP A O 1
ATOM 947 N N . LEU A 1 125 ? 18.817 -16.650 -13.751 1.00 97.94 125 LEU A N 1
ATOM 948 C CA . LEU A 1 125 ? 18.437 -16.471 -15.153 1.00 97.94 125 LEU A CA 1
ATOM 949 C C . LEU A 1 125 ? 18.855 -15.093 -15.688 1.00 97.94 125 LEU A C 1
ATOM 951 O O . LEU A 1 125 ? 19.474 -15.035 -16.747 1.00 97.94 125 LEU A O 1
ATOM 955 N N . ILE A 1 126 ? 18.594 -14.004 -14.959 1.00 98.19 126 ILE A N 1
ATOM 956 C CA . ILE A 1 126 ? 19.024 -12.644 -15.332 1.00 98.19 126 ILE A CA 1
ATOM 957 C C . ILE A 1 126 ? 20.556 -12.591 -15.443 1.00 98.19 126 ILE A C 1
ATOM 959 O O . ILE A 1 126 ? 21.092 -12.123 -16.449 1.00 98.19 126 ILE A O 1
ATOM 963 N N . GLN A 1 127 ? 21.274 -13.164 -14.473 1.00 97.31 127 GLN A N 1
ATOM 964 C CA . GLN A 1 127 ? 22.738 -13.233 -14.471 1.00 97.31 127 GLN A CA 1
ATOM 965 C C . GLN A 1 127 ? 23.293 -14.027 -15.669 1.00 97.31 127 GLN A C 1
ATOM 967 O O . GLN A 1 127 ? 24.331 -13.676 -16.237 1.00 97.31 127 GLN A O 1
ATOM 972 N N . SER A 1 128 ? 22.590 -15.081 -16.092 1.00 97.56 128 SER A N 1
ATOM 973 C CA . SER A 1 128 ? 22.883 -15.830 -17.320 1.00 97.56 128 SER A CA 1
ATOM 974 C C . SER A 1 128 ? 22.572 -15.011 -18.582 1.00 97.56 128 SER A C 1
ATOM 976 O O . SER A 1 128 ? 23.380 -14.970 -19.510 1.00 97.56 128 SER A O 1
ATOM 978 N N . ASN A 1 129 ? 21.440 -14.306 -18.617 1.00 98.00 129 ASN A N 1
ATOM 979 C CA . ASN A 1 129 ? 21.003 -13.473 -19.740 1.00 98.00 129 ASN A CA 1
ATOM 980 C C . ASN A 1 129 ? 21.970 -12.309 -20.019 1.00 98.00 129 ASN A C 1
ATOM 982 O O . ASN A 1 129 ? 22.275 -12.047 -21.184 1.00 98.00 129 ASN A O 1
ATOM 986 N N . ILE A 1 130 ? 22.514 -11.668 -18.975 1.00 96.94 130 ILE A N 1
ATOM 987 C CA . ILE A 1 130 ? 23.585 -10.661 -19.095 1.00 96.94 130 ILE A CA 1
ATOM 988 C C . ILE A 1 130 ? 24.813 -11.281 -19.779 1.00 96.94 130 ILE A C 1
ATOM 990 O O . ILE A 1 130 ? 25.281 -10.779 -20.800 1.00 96.94 130 ILE A O 1
ATOM 994 N N . LYS A 1 131 ? 25.306 -12.413 -19.256 1.00 94.38 131 LYS A N 1
ATOM 995 C CA . LYS A 1 131 ? 26.532 -13.084 -19.735 1.00 94.38 131 LYS A CA 1
ATOM 996 C C . LYS A 1 131 ? 26.398 -13.642 -21.157 1.00 94.38 131 LYS A C 1
ATOM 998 O O . LYS A 1 131 ? 27.387 -13.699 -21.883 1.00 94.38 131 LYS A O 1
ATOM 1003 N N . ASN A 1 132 ? 25.184 -14.011 -21.564 1.00 96.56 132 ASN A N 1
ATOM 1004 C CA . ASN A 1 132 ? 24.870 -14.506 -22.906 1.00 96.56 132 ASN A CA 1
ATOM 1005 C C . ASN A 1 132 ? 24.469 -13.398 -23.904 1.00 96.56 132 ASN A C 1
ATOM 1007 O O . ASN A 1 132 ? 24.162 -13.713 -25.053 1.00 96.56 132 ASN A O 1
ATOM 1011 N N . GLY A 1 133 ? 24.463 -12.120 -23.501 1.00 95.69 133 GLY A N 1
ATOM 1012 C CA . GLY A 1 133 ? 24.133 -10.994 -24.386 1.00 95.69 133 GLY A CA 1
ATOM 1013 C C . GLY A 1 133 ? 22.666 -10.945 -24.832 1.00 95.69 133 GLY A C 1
ATOM 1014 O O . GLY A 1 133 ? 22.376 -10.506 -25.943 1.00 95.69 133 GLY A O 1
ATOM 1015 N N . VAL A 1 134 ? 21.741 -11.424 -23.992 1.00 96.31 134 VAL A N 1
ATOM 1016 C CA . VAL A 1 134 ? 20.291 -11.426 -24.272 1.00 96.31 134 VAL A CA 1
ATOM 1017 C C . VAL A 1 134 ? 19.711 -10.009 -24.189 1.00 96.31 134 VAL A C 1
ATOM 1019 O O . VAL A 1 134 ? 18.893 -9.622 -25.026 1.00 96.31 134 VAL A O 1
ATOM 1022 N N . TYR A 1 135 ? 20.159 -9.225 -23.206 1.00 94.25 135 TYR A N 1
ATOM 1023 C CA . TYR A 1 135 ? 19.743 -7.837 -23.013 1.00 94.25 135 TYR A CA 1
ATOM 1024 C C . TYR A 1 135 ? 20.415 -6.912 -24.032 1.00 94.25 135 TYR A C 1
ATOM 1026 O O . TYR A 1 135 ? 21.637 -6.905 -24.177 1.00 94.25 135 TYR A O 1
ATOM 1034 N N . LYS A 1 136 ? 19.607 -6.117 -24.744 1.00 89.94 136 LYS A N 1
ATOM 1035 C CA . LYS A 1 136 ? 20.080 -5.198 -25.800 1.00 89.94 136 LYS A CA 1
ATOM 1036 C C . LYS A 1 136 ? 20.468 -3.821 -25.265 1.00 89.94 136 LYS A C 1
ATOM 1038 O O . LYS A 1 136 ? 21.278 -3.129 -25.873 1.00 89.94 136 LYS A O 1
ATOM 1043 N N . ASN A 1 137 ? 19.839 -3.420 -24.167 1.00 87.62 137 ASN A N 1
ATOM 1044 C CA . ASN A 1 137 ? 19.940 -2.113 -23.531 1.00 87.62 137 ASN A CA 1
ATOM 1045 C C . ASN A 1 137 ? 19.718 -2.273 -22.020 1.00 87.62 137 ASN A C 1
ATOM 1047 O O . ASN A 1 137 ? 19.202 -3.300 -21.567 1.00 87.62 137 ASN A O 1
ATOM 1051 N N . GLN A 1 138 ? 20.116 -1.262 -21.252 1.00 88.31 138 GLN A N 1
ATOM 1052 C CA . GLN A 1 138 ? 19.989 -1.256 -19.795 1.00 88.31 138 GLN A CA 1
ATOM 1053 C C . GLN A 1 138 ? 18.514 -1.386 -19.359 1.00 88.31 138 GLN A C 1
ATOM 1055 O O . GLN A 1 138 ? 18.206 -2.193 -18.486 1.00 88.31 138 GLN A O 1
ATOM 1060 N N . TRP A 1 139 ? 17.594 -0.700 -20.053 1.00 87.56 139 TRP A N 1
ATOM 1061 C CA . TRP A 1 139 ? 16.145 -0.782 -19.821 1.00 87.56 139 TRP A CA 1
ATOM 1062 C C . TRP A 1 139 ? 15.602 -2.217 -19.820 1.00 87.56 139 TRP A C 1
ATOM 1064 O O . TRP A 1 139 ? 14.869 -2.599 -18.913 1.00 87.56 139 TRP A O 1
ATOM 1074 N N . SER A 1 140 ? 15.984 -3.042 -20.802 1.00 90.50 140 SER A N 1
ATOM 1075 C CA . SER A 1 140 ? 15.527 -4.438 -20.881 1.00 90.50 140 SER A CA 1
ATOM 1076 C C . SER A 1 140 ? 16.016 -5.304 -19.716 1.00 90.50 140 SER A C 1
ATOM 1078 O O . SER A 1 140 ? 15.310 -6.222 -19.313 1.00 90.50 140 SER A O 1
ATOM 1080 N N . PHE A 1 141 ? 17.189 -4.996 -19.158 1.00 94.81 141 PHE A N 1
ATOM 1081 C CA . PHE A 1 141 ? 17.726 -5.661 -17.970 1.00 94.81 141 PHE A CA 1
ATOM 1082 C C . PHE A 1 141 ? 16.995 -5.208 -16.696 1.00 94.81 141 PHE A C 1
ATOM 1084 O O . PHE A 1 141 ? 16.541 -6.045 -15.915 1.00 94.81 141 PHE A O 1
ATOM 1091 N N . GLU A 1 142 ? 16.839 -3.897 -16.497 1.00 92.75 142 GLU A N 1
ATOM 1092 C CA . GLU A 1 142 ? 16.177 -3.363 -15.303 1.00 92.75 142 GLU A CA 1
ATOM 1093 C C . GLU A 1 142 ? 14.684 -3.666 -15.268 1.00 92.75 142 GLU A C 1
ATOM 1095 O O . GLU A 1 142 ? 14.153 -3.917 -14.193 1.00 92.75 142 GLU A O 1
ATOM 1100 N N . LYS A 1 143 ? 14.008 -3.723 -16.419 1.00 91.25 143 LYS A N 1
ATOM 1101 C CA . LYS A 1 143 ? 12.614 -4.162 -16.498 1.00 91.25 143 LYS A CA 1
ATOM 1102 C C . LYS A 1 143 ? 12.441 -5.588 -15.968 1.00 91.25 143 LYS A C 1
ATOM 1104 O O . LYS A 1 143 ? 11.614 -5.797 -15.084 1.00 91.25 143 LYS A O 1
ATOM 1109 N N . ASP A 1 144 ? 13.238 -6.542 -16.453 1.00 95.19 144 ASP A N 1
ATOM 1110 C CA . ASP A 1 144 ? 13.195 -7.934 -15.981 1.00 95.19 144 ASP A CA 1
ATOM 1111 C C . ASP A 1 144 ? 13.483 -8.024 -14.472 1.00 95.19 144 ASP A C 1
ATOM 1113 O O . ASP A 1 144 ? 12.764 -8.708 -13.739 1.00 95.19 144 ASP A O 1
ATOM 1117 N N . LEU A 1 145 ? 14.500 -7.297 -13.990 1.00 96.06 145 LEU A N 1
ATOM 1118 C CA . LEU A 1 145 ? 14.870 -7.272 -12.572 1.00 96.06 145 LEU A CA 1
ATOM 1119 C C . LEU A 1 145 ? 13.786 -6.622 -11.697 1.00 96.06 145 LEU A C 1
ATOM 1121 O O . LEU A 1 145 ? 13.456 -7.148 -10.632 1.00 96.06 145 LEU A O 1
ATOM 1125 N N . TYR A 1 146 ? 13.186 -5.522 -12.161 1.00 93.75 146 TYR A N 1
ATOM 1126 C CA . TYR A 1 146 ? 12.093 -4.850 -11.467 1.00 93.75 146 TYR A CA 1
ATOM 1127 C C . TYR A 1 146 ? 10.873 -5.760 -11.370 1.00 93.75 146 TYR A C 1
ATOM 1129 O O . TYR A 1 146 ? 10.312 -5.900 -10.285 1.00 93.75 146 TYR A O 1
ATOM 1137 N N . GLN A 1 147 ? 10.477 -6.408 -12.473 1.00 92.50 147 GLN A N 1
ATOM 1138 C CA . GLN A 1 147 ? 9.349 -7.340 -12.484 1.00 92.50 147 GLN A CA 1
ATOM 1139 C C . GLN A 1 147 ? 9.584 -8.514 -11.527 1.00 92.50 147 GLN A C 1
ATOM 1141 O O . GLN A 1 147 ? 8.678 -8.871 -10.775 1.00 92.50 147 GLN A O 1
ATOM 1146 N N . LEU A 1 148 ? 10.796 -9.077 -11.512 1.00 95.75 148 LEU A N 1
ATOM 1147 C CA . LEU A 1 148 ? 11.156 -10.212 -10.660 1.00 95.75 148 LEU A CA 1
ATOM 1148 C C . LEU A 1 148 ? 11.076 -9.913 -9.155 1.00 95.75 148 LEU A C 1
ATOM 1150 O O . LEU A 1 148 ? 10.740 -10.815 -8.390 1.00 95.75 148 LEU A O 1
ATOM 1154 N N . ILE A 1 149 ? 11.405 -8.687 -8.737 1.00 94.19 149 ILE A N 1
ATOM 1155 C CA . ILE A 1 149 ? 11.496 -8.307 -7.317 1.00 94.19 149 ILE A CA 1
ATOM 1156 C C . ILE A 1 149 ? 10.268 -7.519 -6.850 1.00 94.19 149 ILE A C 1
ATOM 1158 O O . ILE A 1 149 ? 9.664 -7.876 -5.850 1.00 94.19 149 ILE A O 1
ATOM 1162 N N . ASN A 1 150 ? 9.867 -6.475 -7.575 1.00 91.94 150 ASN A N 1
ATOM 1163 C CA . ASN A 1 150 ? 8.866 -5.507 -7.111 1.00 91.94 150 ASN A CA 1
ATOM 1164 C C . ASN A 1 150 ? 7.422 -5.882 -7.488 1.00 91.94 150 ASN A C 1
ATOM 1166 O O . ASN A 1 150 ? 6.484 -5.337 -6.914 1.00 91.94 150 ASN A O 1
ATOM 1170 N N . VAL A 1 151 ? 7.225 -6.754 -8.487 1.00 90.50 151 VAL A N 1
ATOM 1171 C CA . VAL A 1 151 ? 5.892 -7.050 -9.048 1.00 90.50 151 VAL A CA 1
ATOM 1172 C C . VAL A 1 151 ? 5.483 -8.496 -8.795 1.00 90.50 151 VAL A C 1
ATOM 1174 O O . VAL A 1 151 ? 4.528 -8.738 -8.066 1.00 90.50 151 VAL A O 1
ATOM 1177 N N . LEU A 1 152 ? 6.206 -9.462 -9.373 1.00 92.75 152 LEU A N 1
ATOM 1178 C CA . LEU A 1 152 ? 5.843 -10.883 -9.325 1.00 92.75 152 LEU A CA 1
ATOM 1179 C C . LEU A 1 152 ? 5.759 -11.476 -7.903 1.00 92.75 152 LEU A C 1
ATOM 1181 O O . LEU A 1 152 ? 4.936 -12.369 -7.702 1.00 92.75 152 LEU A O 1
ATOM 1185 N N . PRO A 1 153 ? 6.545 -11.018 -6.906 1.00 93.31 153 PRO A N 1
ATOM 1186 C CA . PRO A 1 153 ? 6.389 -11.468 -5.523 1.00 93.31 153 PRO A CA 1
ATOM 1187 C C . PRO A 1 153 ? 5.099 -11.004 -4.850 1.00 93.31 153 PRO A C 1
ATOM 1189 O O . PRO A 1 153 ? 4.721 -11.571 -3.828 1.00 93.31 153 PRO A O 1
ATOM 1192 N N . HIS A 1 154 ? 4.434 -9.985 -5.406 1.00 92.88 154 HIS A N 1
ATOM 1193 C CA . HIS A 1 154 ? 3.253 -9.361 -4.818 1.00 92.88 154 HIS A CA 1
ATOM 1194 C C . HIS A 1 154 ? 3.473 -8.944 -3.353 1.00 92.88 154 HIS A C 1
ATOM 1196 O O . HIS A 1 154 ? 2.640 -9.189 -2.488 1.00 92.88 154 HIS A O 1
ATOM 1202 N N . ASP A 1 155 ? 4.622 -8.338 -3.053 1.00 92.00 155 ASP A N 1
ATOM 1203 C CA . ASP A 1 155 ? 4.987 -7.927 -1.698 1.00 92.00 155 ASP A CA 1
ATOM 1204 C C . ASP A 1 155 ? 5.648 -6.543 -1.729 1.00 92.00 155 ASP A C 1
ATOM 1206 O O . ASP A 1 155 ? 6.811 -6.414 -2.092 1.00 92.00 155 ASP A O 1
ATOM 1210 N N . PHE A 1 156 ? 4.920 -5.491 -1.343 1.00 88.00 156 PHE A N 1
ATOM 1211 C CA . PHE A 1 156 ? 5.440 -4.119 -1.366 1.00 88.00 156 PHE A CA 1
ATOM 1212 C C . PHE A 1 156 ? 6.549 -3.850 -0.330 1.00 88.00 156 PHE A C 1
ATOM 1214 O O . PHE A 1 156 ? 7.280 -2.865 -0.455 1.00 88.00 156 PHE A O 1
ATOM 1221 N N . HIS A 1 157 ? 6.710 -4.715 0.680 1.00 89.19 157 HIS A N 1
ATOM 1222 C CA . HIS A 1 157 ? 7.871 -4.684 1.580 1.00 89.19 157 HIS A CA 1
ATOM 1223 C C . HIS A 1 157 ? 9.126 -5.283 0.938 1.00 89.19 157 HIS A C 1
ATOM 1225 O O . HIS A 1 157 ? 10.226 -5.008 1.409 1.00 89.19 157 HIS A O 1
ATOM 1231 N N . PHE A 1 158 ? 8.980 -6.045 -0.148 1.00 91.25 158 PHE A N 1
ATOM 1232 C CA . PHE A 1 158 ? 10.082 -6.591 -0.929 1.00 91.25 158 PHE A CA 1
ATOM 1233 C C . PHE A 1 158 ? 10.243 -5.801 -2.233 1.00 91.25 158 PHE A C 1
ATOM 1235 O O . PHE A 1 158 ? 9.681 -6.134 -3.273 1.00 91.25 158 PHE A O 1
ATOM 1242 N N . ASN A 1 159 ? 11.011 -4.715 -2.163 1.00 88.88 159 ASN A N 1
ATOM 1243 C CA . ASN A 1 159 ? 11.246 -3.821 -3.291 1.00 88.88 159 ASN A CA 1
ATOM 1244 C C . ASN A 1 159 ? 12.746 -3.626 -3.570 1.00 88.88 159 ASN A C 1
ATOM 1246 O O . ASN A 1 159 ? 13.595 -3.770 -2.693 1.00 88.88 159 ASN A O 1
ATOM 1250 N N . LEU A 1 160 ? 13.053 -3.318 -4.828 1.00 90.00 160 LEU A N 1
ATOM 1251 C CA . LEU A 1 160 ? 14.355 -2.865 -5.304 1.00 90.00 160 LEU A CA 1
ATOM 1252 C C . LEU A 1 160 ? 14.100 -1.735 -6.311 1.00 90.00 160 LEU A C 1
ATOM 1254 O O . LEU A 1 160 ? 13.761 -2.024 -7.466 1.00 90.00 160 LEU A O 1
ATOM 1258 N N . PRO A 1 161 ? 14.223 -0.463 -5.894 1.00 84.88 161 PRO A N 1
ATOM 1259 C CA . PRO A 1 161 ? 14.184 0.675 -6.804 1.00 84.88 161 PRO A CA 1
ATOM 1260 C C . PRO A 1 161 ? 15.291 0.563 -7.859 1.00 84.88 161 PRO A C 1
ATOM 1262 O O . PRO A 1 161 ? 16.425 0.214 -7.534 1.00 84.88 161 PRO A O 1
ATOM 1265 N N . LEU A 1 162 ? 14.966 0.863 -9.118 1.00 86.38 162 LEU A N 1
ATOM 1266 C CA . LEU A 1 162 ? 15.911 0.845 -10.240 1.00 86.38 162 LEU A CA 1
ATOM 1267 C C . LEU A 1 162 ? 15.812 2.176 -11.010 1.00 86.38 162 LEU A C 1
ATOM 1269 O O . LEU A 1 162 ? 14.680 2.586 -11.310 1.00 86.38 162 LEU A O 1
ATOM 1273 N N . PRO A 1 163 ? 16.924 2.894 -11.277 1.00 80.19 163 PRO A N 1
ATOM 1274 C CA . PRO A 1 163 ? 16.843 4.306 -11.654 1.00 80.19 163 PRO A CA 1
ATOM 1275 C C . PRO A 1 163 ? 16.186 4.569 -13.015 1.00 80.19 163 PRO A C 1
ATOM 1277 O O . PRO A 1 163 ? 15.402 5.518 -13.106 1.00 80.19 163 PRO A O 1
ATOM 1280 N N . LEU A 1 164 ? 16.388 3.735 -14.048 1.00 80.44 164 LEU A N 1
ATOM 1281 C CA . LEU A 1 164 ? 15.637 3.895 -15.307 1.00 80.44 164 LEU A CA 1
ATOM 1282 C C . LEU A 1 164 ? 14.148 3.597 -15.134 1.00 80.44 164 LEU A C 1
ATOM 1284 O O . LEU A 1 164 ? 13.315 4.287 -15.720 1.00 80.44 164 LEU A O 1
ATOM 1288 N N . VAL A 1 165 ? 13.791 2.591 -14.333 1.00 83.44 165 VAL A N 1
ATOM 1289 C CA . VAL A 1 165 ? 12.381 2.222 -14.108 1.00 83.44 165 VAL A CA 1
ATOM 1290 C C . VAL A 1 165 ? 11.641 3.293 -13.303 1.00 83.44 165 VAL A C 1
ATOM 1292 O O . VAL A 1 165 ? 10.453 3.508 -13.535 1.00 83.44 165 VAL A O 1
ATOM 1295 N N . GLY A 1 166 ? 12.332 4.012 -12.414 1.00 78.44 166 GLY A N 1
ATOM 1296 C CA . GLY A 1 166 ? 11.788 5.165 -11.687 1.00 78.44 166 GLY A CA 1
ATOM 1297 C C . GLY A 1 166 ? 11.760 6.485 -12.473 1.00 78.44 166 GLY A C 1
ATOM 1298 O O . GLY A 1 166 ? 11.154 7.449 -12.009 1.00 78.44 166 GLY A O 1
ATOM 1299 N N . LEU A 1 167 ? 12.395 6.558 -13.648 1.00 77.19 167 LEU A N 1
ATOM 1300 C CA . LEU A 1 167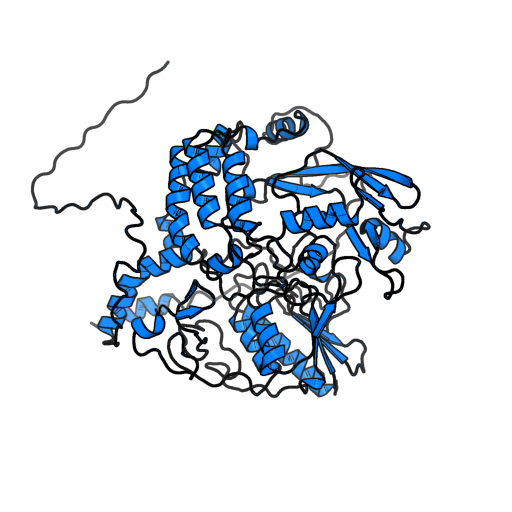 ? 12.620 7.809 -14.385 1.00 77.19 167 LEU A CA 1
ATOM 1301 C C . LEU A 1 167 ? 11.345 8.435 -14.970 1.00 77.19 167 LEU A C 1
ATOM 1303 O O . LEU A 1 167 ? 11.248 9.663 -15.067 1.00 77.19 167 LEU A O 1
ATOM 1307 N N . PHE A 1 168 ? 10.384 7.607 -15.385 1.00 76.75 168 PHE A N 1
ATOM 1308 C CA . PHE A 1 168 ? 9.174 8.042 -16.080 1.00 76.75 168 PHE A CA 1
ATOM 1309 C C . PHE A 1 168 ? 7.904 7.713 -15.299 1.00 76.75 168 PHE A C 1
ATOM 1311 O O . PHE A 1 168 ? 7.722 6.623 -14.765 1.00 76.75 168 PHE A O 1
ATOM 1318 N N . THR A 1 169 ? 6.977 8.666 -15.286 1.00 79.44 169 THR A N 1
ATOM 1319 C CA . THR A 1 169 ? 5.597 8.47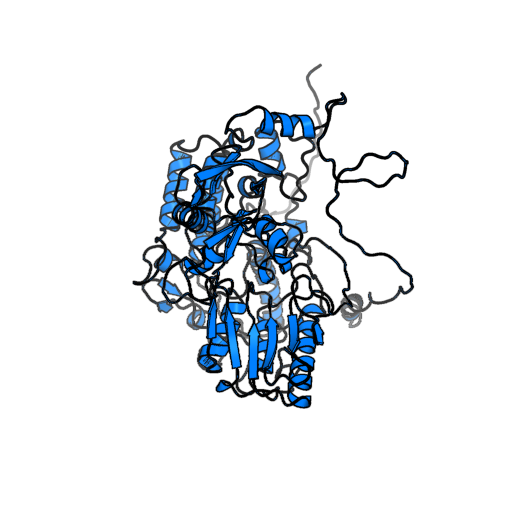0 -14.846 1.00 79.44 169 THR A CA 1
ATOM 1320 C C . THR A 1 169 ? 4.698 8.358 -16.071 1.00 79.44 169 THR A C 1
ATOM 1322 O O . THR A 1 169 ? 4.697 9.237 -16.938 1.00 79.44 169 THR A O 1
ATOM 1325 N N . PHE A 1 170 ? 3.912 7.285 -16.130 1.00 84.50 170 PHE A N 1
ATOM 1326 C CA . PHE A 1 170 ? 3.009 6.975 -17.235 1.00 84.50 170 PHE A CA 1
ATOM 1327 C C . PHE A 1 170 ? 1.551 7.083 -16.785 1.00 84.50 170 PHE A C 1
ATOM 1329 O O . PHE A 1 170 ? 1.159 6.472 -15.789 1.00 84.50 170 PHE A O 1
ATOM 1336 N N . ALA A 1 171 ? 0.744 7.841 -17.533 1.00 86.75 171 ALA A N 1
ATOM 1337 C CA . ALA A 1 171 ? -0.632 8.156 -17.163 1.00 86.75 171 ALA A CA 1
ATOM 1338 C C . ALA A 1 171 ? -1.628 8.068 -18.332 1.00 86.75 171 ALA A C 1
ATOM 1340 O O . ALA A 1 171 ? -1.301 8.350 -19.487 1.00 86.75 171 ALA A O 1
ATOM 1341 N N . THR A 1 172 ? -2.873 7.693 -18.036 1.00 90.31 172 THR A N 1
ATOM 1342 C CA . THR A 1 172 ? -4.001 7.743 -18.981 1.00 90.31 172 THR A CA 1
ATOM 1343 C C . THR A 1 172 ? -4.742 9.079 -18.871 1.00 90.31 172 THR A C 1
ATOM 1345 O O . THR A 1 172 ? -4.606 9.809 -17.894 1.00 90.31 172 THR A O 1
ATOM 1348 N N . TYR A 1 173 ? -5.565 9.435 -19.864 1.00 86.12 173 TYR A N 1
ATOM 1349 C CA . TYR A 1 173 ? -6.283 10.719 -19.841 1.00 86.12 173 TYR A CA 1
ATOM 1350 C C . TYR A 1 173 ? -7.347 10.849 -18.731 1.00 86.12 173 TYR A C 1
ATOM 1352 O O . TYR A 1 173 ? -7.779 11.964 -18.431 1.00 86.12 173 TYR A O 1
ATOM 1360 N N . ARG A 1 174 ? -7.850 9.739 -18.166 1.00 90.06 174 ARG A N 1
ATOM 1361 C CA . ARG A 1 174 ? -8.992 9.746 -17.235 1.00 90.06 174 ARG A CA 1
ATOM 1362 C C . ARG A 1 174 ? -8.973 8.577 -16.257 1.00 90.06 174 ARG A C 1
ATOM 1364 O O . ARG A 1 174 ? -8.814 7.433 -16.662 1.00 90.06 174 ARG A O 1
ATOM 1371 N N . SER A 1 175 ? -9.293 8.867 -14.998 1.00 93.56 175 SER A N 1
ATOM 1372 C CA . SER A 1 175 ? -9.610 7.851 -13.990 1.00 93.56 175 SER A CA 1
ATOM 1373 C C . SER A 1 175 ? -10.914 7.104 -14.285 1.00 93.56 175 SER A C 1
ATOM 1375 O O . SER A 1 175 ? -11.893 7.688 -14.774 1.00 93.56 175 SER A O 1
ATOM 1377 N N . LEU A 1 176 ? -10.946 5.833 -13.890 1.00 95.81 176 LEU A N 1
ATOM 1378 C CA . LEU A 1 176 ? -12.138 4.987 -13.888 1.00 95.81 176 LEU A CA 1
ATOM 1379 C C . LEU A 1 176 ? -12.743 4.886 -12.482 1.00 95.81 176 LEU A C 1
ATOM 1381 O O . LEU A 1 176 ? -12.079 5.153 -11.481 1.00 95.81 176 LEU A O 1
ATOM 1385 N N . VAL A 1 177 ? -14.006 4.474 -12.418 1.00 95.38 177 VAL A N 1
ATOM 1386 C CA . VAL A 1 177 ? -14.709 4.044 -11.199 1.00 95.38 177 VAL A CA 1
ATOM 1387 C C . VAL A 1 177 ? -15.472 2.750 -11.480 1.00 95.38 177 VAL A C 1
ATOM 1389 O O . VAL A 1 177 ? -15.997 2.578 -12.581 1.00 95.38 177 VAL A O 1
ATOM 1392 N N . SER A 1 178 ? -15.538 1.865 -10.486 1.00 95.38 178 SER A N 1
ATOM 1393 C CA . SER A 1 178 ? -16.328 0.629 -10.510 1.00 95.38 178 SER A CA 1
ATOM 1394 C C . SER A 1 178 ? -17.516 0.805 -9.566 1.00 95.38 178 SER A C 1
ATOM 1396 O O . SER A 1 178 ? -17.319 1.032 -8.373 1.00 95.38 178 SER A O 1
ATOM 1398 N N . VAL A 1 179 ? -18.743 0.820 -10.097 1.00 92.75 179 VAL A N 1
ATOM 1399 C CA . VAL A 1 179 ? -19.944 1.229 -9.342 1.00 92.75 179 VAL A CA 1
ATOM 1400 C C . VAL A 1 179 ? -21.135 0.326 -9.661 1.00 92.75 179 VAL A C 1
ATOM 1402 O O . VAL A 1 179 ? -21.471 0.109 -10.826 1.00 92.75 179 VAL A O 1
ATOM 1405 N N . SER A 1 180 ? -21.792 -0.172 -8.612 1.00 92.12 180 SER A N 1
ATOM 1406 C CA . SER A 1 180 ? -23.092 -0.852 -8.688 1.00 92.12 180 SER A CA 1
ATOM 1407 C C . SER A 1 180 ? -24.223 0.175 -8.807 1.00 92.12 180 SER A C 1
ATOM 1409 O O . SER A 1 180 ? -24.208 1.189 -8.112 1.00 92.12 180 SER A O 1
ATOM 1411 N N . GLU A 1 181 ? -25.202 -0.066 -9.683 1.00 88.50 181 GLU A N 1
ATOM 1412 C CA . GLU A 1 181 ? -26.302 0.885 -9.933 1.00 88.50 181 GLU A CA 1
ATOM 1413 C C . GLU A 1 181 ? -27.345 0.921 -8.799 1.00 88.50 181 GLU A C 1
ATOM 1415 O O . GLU A 1 181 ? -28.063 1.911 -8.656 1.00 88.50 181 GLU A O 1
ATOM 1420 N N . ASP A 1 182 ? -27.418 -0.138 -7.992 1.00 89.12 182 ASP A N 1
ATOM 1421 C CA . ASP A 1 182 ? -28.376 -0.331 -6.894 1.00 89.12 182 ASP A CA 1
ATOM 1422 C C . ASP A 1 182 ? -27.719 -0.772 -5.568 1.00 89.12 182 ASP A C 1
ATOM 1424 O O . ASP A 1 182 ? -28.404 -0.885 -4.551 1.00 89.12 182 ASP A O 1
ATOM 1428 N N . GLY A 1 183 ? -26.403 -1.014 -5.559 1.00 87.94 183 GLY A N 1
ATOM 1429 C CA . GLY A 1 183 ? -25.662 -1.527 -4.403 1.00 87.94 183 GLY A CA 1
ATOM 1430 C C . GLY A 1 183 ? -25.821 -3.034 -4.161 1.00 87.94 183 GLY A C 1
ATOM 1431 O O . GLY A 1 183 ? -25.370 -3.520 -3.127 1.00 87.94 183 GLY A O 1
ATOM 1432 N N . LEU A 1 184 ? -26.462 -3.763 -5.083 1.00 88.31 184 LEU A N 1
ATOM 1433 C CA . LEU A 1 184 ? -26.735 -5.206 -4.988 1.00 88.31 184 LEU A CA 1
ATOM 1434 C C . LEU A 1 184 ? -26.269 -5.975 -6.232 1.00 88.31 184 LEU A C 1
ATOM 1436 O O . LEU A 1 184 ? -25.830 -7.116 -6.133 1.00 88.31 184 LEU A O 1
ATOM 1440 N N . SER A 1 185 ? -26.374 -5.354 -7.405 1.00 92.38 185 SER A N 1
ATOM 1441 C CA . SER A 1 185 ? -25.867 -5.856 -8.680 1.00 92.38 185 SER A CA 1
ATOM 1442 C C . SER A 1 185 ? -24.345 -5.726 -8.778 1.00 92.38 185 SER A C 1
ATOM 1444 O O . SER A 1 185 ? -23.747 -4.830 -8.175 1.00 92.38 185 SER A O 1
ATOM 1446 N N . LEU A 1 186 ? -23.718 -6.595 -9.577 1.00 94.19 186 LEU A N 1
ATOM 1447 C CA . LEU A 1 186 ? -22.284 -6.516 -9.865 1.00 94.19 186 LEU A CA 1
ATOM 1448 C C . LEU A 1 186 ? -21.927 -5.142 -10.468 1.00 94.19 186 LEU A C 1
ATOM 1450 O O . LEU A 1 186 ? -22.674 -4.631 -11.312 1.00 94.19 186 LEU A O 1
ATOM 1454 N N . PRO A 1 187 ? -20.812 -4.523 -10.044 1.00 95.44 187 PRO A N 1
ATOM 1455 C CA . PRO A 1 187 ? -20.470 -3.173 -10.458 1.00 95.44 187 PRO A CA 1
ATOM 1456 C C . PRO A 1 187 ? -20.080 -3.108 -11.937 1.00 95.44 187 PRO A C 1
ATOM 1458 O O . PRO A 1 187 ? -19.511 -4.043 -12.499 1.00 95.44 187 PRO A O 1
ATOM 1461 N N . ALA A 1 188 ? -20.360 -1.966 -12.562 1.00 96.00 188 ALA A N 1
ATOM 1462 C CA . ALA A 1 188 ? -19.923 -1.651 -13.916 1.00 96.00 188 ALA A CA 1
ATOM 1463 C C . ALA A 1 188 ? -18.863 -0.541 -13.906 1.00 96.00 188 ALA A C 1
ATOM 1465 O O . ALA A 1 188 ? -18.823 0.300 -13.005 1.00 96.00 188 ALA A O 1
ATOM 1466 N N . VAL A 1 189 ? -18.019 -0.529 -14.939 1.00 97.50 189 VAL A N 1
ATOM 1467 C CA . VAL A 1 189 ? -16.936 0.446 -15.094 1.00 97.50 189 VAL A CA 1
ATOM 1468 C C . VAL A 1 189 ? -17.433 1.698 -15.820 1.00 97.50 189 VAL A C 1
ATOM 1470 O O . VAL A 1 189 ? -18.052 1.610 -16.883 1.00 97.50 189 VAL A O 1
ATOM 1473 N N . TYR A 1 190 ? -17.109 2.873 -15.280 1.00 96.88 190 TYR A N 1
ATOM 1474 C CA . TYR A 1 190 ? -17.410 4.180 -15.873 1.00 96.88 190 TYR A CA 1
ATOM 1475 C C . TYR A 1 190 ? -16.188 5.103 -15.812 1.00 96.88 190 TYR A C 1
ATOM 1477 O O . TYR A 1 190 ? -15.328 4.964 -14.942 1.00 96.88 190 TYR A O 1
ATOM 1485 N N . PHE A 1 191 ? -16.141 6.121 -16.673 1.00 96.69 191 PHE A N 1
ATOM 1486 C CA . PHE A 1 191 ? -15.231 7.248 -16.464 1.00 96.69 191 PHE A CA 1
ATOM 1487 C C . PHE A 1 191 ? -15.690 8.091 -15.275 1.00 96.69 191 PHE A C 1
ATOM 1489 O O . PHE A 1 191 ? -16.815 8.599 -15.274 1.00 96.69 191 PHE A O 1
ATOM 1496 N N . LYS A 1 192 ? -14.788 8.329 -14.312 1.00 94.50 192 LYS A N 1
ATOM 1497 C CA . LYS A 1 192 ? -15.079 9.110 -13.098 1.00 94.50 192 LYS A CA 1
ATOM 1498 C C . LYS A 1 192 ? -15.713 10.464 -13.429 1.00 94.50 192 LYS A C 1
ATOM 1500 O O . LYS A 1 192 ? -16.797 10.767 -12.948 1.00 94.50 192 LYS A O 1
ATOM 1505 N N . ARG A 1 193 ? -15.085 11.228 -14.333 1.00 93.69 193 ARG A N 1
ATOM 1506 C CA . ARG A 1 193 ? -15.540 12.565 -14.766 1.00 93.69 193 ARG A CA 1
ATOM 1507 C C . ARG A 1 193 ? -16.972 12.575 -15.299 1.00 93.69 193 ARG A C 1
ATOM 1509 O O . ARG A 1 193 ? -17.673 13.576 -15.163 1.00 93.69 193 ARG A O 1
ATOM 1516 N N . ASP A 1 194 ? -17.386 11.499 -15.957 1.00 95.06 194 ASP A N 1
ATOM 1517 C CA . ASP A 1 194 ? -18.699 11.433 -16.584 1.00 95.06 194 ASP A CA 1
ATOM 1518 C C . ASP A 1 194 ? -19.767 11.067 -15.539 1.00 95.06 194 ASP A C 1
ATOM 1520 O O . ASP A 1 194 ? -20.839 11.674 -15.535 1.00 95.06 194 ASP A O 1
ATOM 1524 N N . LEU A 1 195 ? -19.432 10.191 -14.579 1.00 92.88 195 LEU A N 1
ATOM 1525 C CA . LEU A 1 195 ? -20.260 9.922 -13.399 1.00 92.88 195 LEU A CA 1
ATOM 1526 C C . LEU A 1 195 ? -20.380 11.145 -12.472 1.00 92.88 195 LEU A C 1
ATOM 1528 O O . LEU A 1 195 ? -21.493 11.495 -12.089 1.00 92.88 195 LEU A O 1
ATOM 1532 N N . ASP A 1 196 ? -19.276 11.843 -12.180 1.00 91.94 196 ASP A N 1
ATOM 1533 C CA . ASP A 1 196 ? -19.266 13.086 -11.392 1.00 91.94 196 ASP A CA 1
ATOM 1534 C C . ASP A 1 196 ? -20.261 14.100 -11.972 1.00 91.94 196 ASP A C 1
ATOM 1536 O O . ASP A 1 196 ? -21.116 14.636 -11.267 1.00 91.94 196 ASP A O 1
ATOM 1540 N N . LYS A 1 197 ? -20.189 14.338 -13.290 1.00 94.00 197 LYS A N 1
ATOM 1541 C CA . LYS A 1 197 ? -21.064 15.302 -13.966 1.00 94.00 197 LYS A CA 1
ATOM 1542 C C . LYS A 1 197 ? -22.543 14.984 -13.785 1.00 94.00 197 LYS A C 1
ATOM 1544 O O . LYS A 1 197 ? -23.339 15.916 -13.648 1.00 94.00 197 LYS A O 1
ATOM 1549 N N . TYR A 1 198 ? -22.888 13.699 -13.814 1.00 92.62 198 TYR A N 1
ATOM 1550 C CA . TYR A 1 198 ? -24.241 13.195 -13.610 1.00 92.62 198 TYR A CA 1
ATOM 1551 C C . TYR A 1 198 ? -24.692 13.355 -12.154 1.00 92.62 198 TYR A C 1
ATOM 1553 O O . TYR A 1 198 ? -25.735 13.960 -11.914 1.00 92.62 198 TYR A O 1
ATOM 1561 N N . LEU A 1 199 ? -23.878 12.910 -11.190 1.00 89.12 199 LEU A N 1
ATOM 1562 C CA . LEU A 1 199 ? -24.186 13.003 -9.758 1.00 89.12 199 LEU A CA 1
ATOM 1563 C C . LEU A 1 199 ? -24.335 14.457 -9.277 1.00 89.12 199 LEU A C 1
ATOM 1565 O O . LEU A 1 199 ? -25.225 14.749 -8.483 1.00 89.12 199 LEU A O 1
ATOM 1569 N N . PHE A 1 200 ? -23.532 15.385 -9.806 1.00 90.44 200 PHE A N 1
ATOM 1570 C CA . PHE A 1 200 ? -23.637 16.817 -9.497 1.00 90.44 200 PHE A CA 1
ATOM 1571 C C . PHE A 1 200 ? -24.672 17.575 -10.353 1.00 90.44 200 PHE A C 1
ATOM 1573 O O . PHE A 1 200 ? -24.740 18.801 -10.291 1.00 90.44 200 PHE A O 1
ATOM 1580 N N . GLY A 1 201 ? -25.472 16.889 -11.182 1.00 91.12 201 GLY A N 1
ATOM 1581 C CA . GLY A 1 201 ? -26.532 17.515 -11.989 1.00 91.12 201 GLY A CA 1
ATOM 1582 C C . GLY A 1 201 ? -26.040 18.488 -13.072 1.00 91.12 201 GLY A C 1
ATOM 1583 O O . GLY A 1 201 ? -26.825 19.257 -13.625 1.00 91.12 201 GLY A O 1
ATOM 1584 N N . THR A 1 202 ? -24.746 18.461 -13.401 1.00 92.44 202 THR A N 1
ATOM 1585 C CA . THR A 1 202 ? -24.111 19.352 -14.396 1.00 92.44 202 THR A CA 1
ATOM 1586 C C . THR A 1 202 ? -24.297 18.879 -15.844 1.00 92.44 202 THR A C 1
ATOM 1588 O O . THR A 1 202 ? -23.846 19.532 -16.785 1.00 92.44 202 THR A O 1
ATOM 1591 N N . THR A 1 203 ? -24.973 17.745 -16.046 1.00 91.56 203 THR A N 1
ATOM 1592 C CA . THR A 1 203 ? -25.300 17.186 -17.361 1.00 91.56 203 THR A CA 1
ATOM 1593 C C . THR A 1 203 ? -26.751 16.702 -17.436 1.00 91.56 203 THR A C 1
ATOM 1595 O O . THR A 1 203 ? -27.433 16.557 -16.427 1.00 91.56 203 THR A O 1
ATOM 1598 N N . ARG A 1 204 ? -27.229 16.458 -18.663 1.00 90.94 204 ARG A N 1
ATOM 1599 C CA . ARG A 1 204 ? -28.561 15.906 -18.972 1.00 90.94 204 ARG A CA 1
ATOM 1600 C C . ARG A 1 204 ? -28.518 14.492 -19.562 1.00 90.94 204 ARG A C 1
ATOM 1602 O O . ARG A 1 204 ? -29.569 13.955 -19.896 1.00 90.94 204 ARG A O 1
ATOM 1609 N N . TRP A 1 205 ? -27.329 13.919 -19.748 1.00 90.50 205 TRP A N 1
ATOM 1610 C CA . TRP A 1 205 ? -27.145 12.547 -20.226 1.00 90.50 205 TRP A CA 1
ATOM 1611 C C . TRP A 1 205 ? -26.723 11.623 -19.082 1.00 90.50 205 TRP A C 1
ATOM 1613 O O . TRP A 1 205 ? -26.043 12.051 -18.152 1.00 90.50 205 TRP A O 1
ATOM 1623 N N . THR A 1 206 ? -27.116 10.354 -19.166 1.00 91.44 206 THR A N 1
ATOM 1624 C CA . THR A 1 206 ? -26.683 9.302 -18.238 1.00 91.44 206 THR A CA 1
ATOM 1625 C C . THR A 1 206 ? -25.303 8.776 -18.659 1.00 91.44 206 THR A C 1
ATOM 1627 O O . THR A 1 206 ? -25.098 8.567 -19.859 1.00 91.44 206 THR A O 1
ATOM 1630 N N . PRO A 1 207 ? -24.353 8.563 -17.730 1.00 93.56 207 PRO A N 1
ATOM 1631 C CA . PRO A 1 207 ? -23.059 7.959 -18.031 1.00 93.56 207 PRO A CA 1
ATOM 1632 C C . PRO A 1 207 ? -23.227 6.575 -18.658 1.00 93.56 207 PRO A C 1
ATOM 1634 O O . PRO A 1 207 ? -24.081 5.792 -18.243 1.00 93.56 207 PRO A O 1
ATOM 1637 N N . LEU A 1 208 ? -22.404 6.265 -19.656 1.00 95.44 208 LEU A N 1
ATOM 1638 C CA . LEU A 1 208 ? -22.421 4.963 -20.313 1.00 95.44 208 LEU A CA 1
ATOM 1639 C C . LEU A 1 208 ? -21.403 4.029 -19.661 1.00 95.44 208 LEU A C 1
ATOM 1641 O O . LEU A 1 208 ? -20.259 4.420 -19.432 1.00 95.44 208 LEU A O 1
ATOM 1645 N N . LYS A 1 209 ? -21.821 2.782 -19.430 1.00 96.81 209 LYS A N 1
ATOM 1646 C CA . LYS A 1 209 ? -20.936 1.684 -19.030 1.00 96.81 209 LYS A CA 1
ATOM 1647 C C . LYS A 1 209 ? -19.861 1.492 -20.100 1.00 96.81 209 LYS A C 1
ATOM 1649 O O . LYS A 1 209 ? -20.185 1.417 -21.291 1.00 96.81 209 LYS A O 1
ATOM 1654 N N . LEU A 1 210 ? -18.605 1.410 -19.684 1.00 97.94 210 LEU A N 1
ATOM 1655 C CA . LEU A 1 210 ? -17.501 0.977 -20.531 1.00 97.94 210 LEU A CA 1
ATOM 1656 C C . LEU A 1 210 ? -17.615 -0.542 -20.730 1.00 97.94 210 LEU A C 1
ATOM 1658 O O . LEU A 1 210 ? -17.924 -1.254 -19.778 1.00 97.94 210 LEU A O 1
ATOM 1662 N N . SER A 1 211 ? -17.418 -1.034 -21.953 1.00 97.81 211 SER A N 1
ATOM 1663 C CA . SER A 1 211 ? -17.497 -2.467 -22.278 1.00 97.81 211 SER A CA 1
ATOM 1664 C C . SER A 1 211 ? -16.187 -3.040 -22.808 1.00 97.81 211 SER A C 1
ATOM 1666 O O . SER A 1 211 ? -15.903 -4.205 -22.554 1.00 97.81 211 SER A O 1
ATOM 1668 N N . MET A 1 212 ? -15.374 -2.243 -23.509 1.00 98.06 212 MET A N 1
ATOM 1669 C CA . MET A 1 212 ? -14.063 -2.679 -24.000 1.00 98.06 212 MET A CA 1
ATOM 1670 C C . MET A 1 212 ? -13.013 -1.572 -23.923 1.00 98.06 212 MET A C 1
ATOM 1672 O O . MET A 1 212 ? -13.331 -0.391 -24.107 1.00 98.06 212 MET A O 1
ATOM 1676 N N . ILE A 1 213 ? -11.752 -1.968 -23.747 1.00 96.75 213 ILE A N 1
ATOM 1677 C CA . ILE A 1 213 ? -10.572 -1.117 -23.941 1.00 96.75 213 ILE A CA 1
ATOM 1678 C C . ILE A 1 213 ? -9.669 -1.806 -24.969 1.00 96.75 213 ILE A C 1
ATOM 1680 O O . ILE A 1 213 ? -9.424 -3.002 -24.889 1.00 96.75 213 ILE A O 1
ATOM 1684 N N . ASN A 1 214 ? -9.235 -1.072 -25.995 1.00 95.00 214 ASN A N 1
ATOM 1685 C CA . ASN A 1 214 ? -8.420 -1.562 -27.119 1.00 95.00 214 ASN A CA 1
ATOM 1686 C C . ASN A 1 214 ? -9.006 -2.773 -27.882 1.00 95.00 214 ASN A C 1
ATOM 1688 O O . ASN A 1 214 ? -8.298 -3.444 -28.625 1.00 95.00 214 ASN A O 1
ATOM 1692 N N . GLY A 1 215 ? -10.317 -3.007 -27.761 1.00 95.94 215 GLY A N 1
ATOM 1693 C CA . GLY A 1 215 ? -11.019 -4.145 -28.368 1.00 95.94 215 GLY A CA 1
ATOM 1694 C C . GLY A 1 215 ? -11.065 -5.405 -27.496 1.00 95.94 215 GLY A C 1
ATOM 1695 O O . GLY A 1 215 ? -11.688 -6.384 -27.898 1.00 95.94 215 GLY A O 1
ATOM 1696 N N . GLU A 1 216 ? -10.459 -5.372 -26.310 1.00 97.31 216 GLU A N 1
ATOM 1697 C CA . GLU A 1 216 ? -10.575 -6.399 -25.274 1.00 97.31 216 GLU A CA 1
ATOM 1698 C C . GLU A 1 216 ? -11.705 -6.051 -24.295 1.00 97.31 216 GLU A C 1
ATOM 1700 O O . GLU A 1 216 ? -11.984 -4.874 -24.060 1.00 97.31 216 GLU A O 1
ATOM 1705 N N . ASP A 1 217 ? -12.356 -7.066 -23.719 1.00 97.56 217 ASP A N 1
ATOM 1706 C CA . ASP A 1 217 ? -13.326 -6.893 -22.634 1.00 97.56 217 ASP A CA 1
ATOM 1707 C C . ASP A 1 217 ? -12.738 -6.065 -21.477 1.00 97.56 217 ASP A C 1
ATOM 1709 O O . ASP A 1 217 ? -11.610 -6.290 -21.033 1.00 97.56 217 ASP A O 1
ATOM 1713 N N . VAL A 1 218 ? -13.518 -5.103 -20.975 1.00 97.25 218 VAL A N 1
ATOM 1714 C CA . VAL A 1 218 ? -13.049 -4.142 -19.966 1.00 97.25 218 VAL A CA 1
ATOM 1715 C C . VAL A 1 218 ? -12.582 -4.815 -18.674 1.00 97.25 218 VAL A C 1
ATOM 1717 O O . VAL A 1 218 ? -11.617 -4.350 -18.075 1.00 97.25 218 VAL A O 1
ATOM 1720 N N . THR A 1 219 ? -13.221 -5.903 -18.240 1.00 95.25 219 THR A N 1
ATOM 1721 C CA . THR A 1 219 ? -12.841 -6.589 -16.997 1.00 95.25 219 THR A CA 1
ATOM 1722 C C . THR A 1 219 ? -11.539 -7.352 -17.198 1.00 95.25 219 THR A C 1
ATOM 1724 O O . THR A 1 219 ? -10.614 -7.188 -16.409 1.00 95.25 219 THR A O 1
ATOM 1727 N N . THR A 1 220 ? -11.431 -8.091 -18.302 1.00 95.44 220 THR A N 1
ATOM 1728 C CA . THR A 1 220 ? -10.248 -8.891 -18.663 1.00 95.44 220 THR A CA 1
ATOM 1729 C C .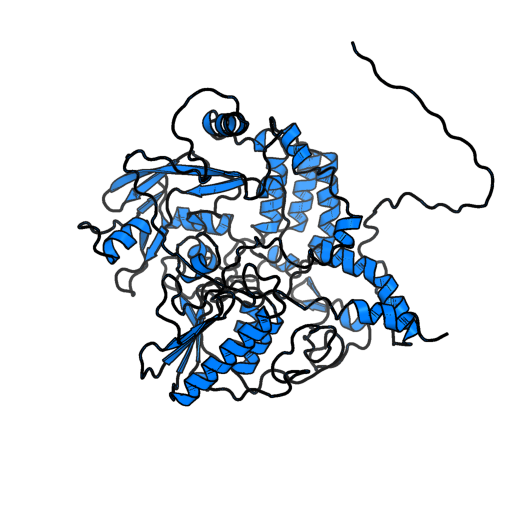 THR A 1 220 ? -8.995 -8.019 -18.826 1.00 95.44 220 THR A C 1
ATOM 1731 O O . THR A 1 220 ? -7.945 -8.314 -18.246 1.00 95.44 220 THR A O 1
ATOM 1734 N N . PHE A 1 221 ? -9.129 -6.886 -19.524 1.00 94.81 221 PHE A N 1
ATOM 1735 C CA . PHE A 1 221 ? -8.062 -5.897 -19.692 1.00 94.81 221 PHE A CA 1
ATOM 1736 C C . PHE A 1 221 ? -7.600 -5.329 -18.341 1.00 94.81 221 PHE A C 1
ATOM 1738 O O . PHE A 1 221 ? -6.403 -5.274 -18.050 1.00 94.81 221 PHE A O 1
ATOM 1745 N N . LEU A 1 222 ? -8.549 -4.924 -17.486 1.00 95.31 222 LEU A N 1
ATOM 1746 C CA . LEU A 1 222 ? -8.246 -4.344 -16.178 1.00 95.31 222 LEU A CA 1
ATOM 1747 C C . LEU A 1 222 ? -7.616 -5.370 -15.225 1.00 95.31 222 LEU A C 1
ATOM 1749 O O . LEU A 1 222 ? -6.592 -5.055 -14.628 1.00 95.31 222 LEU A O 1
ATOM 1753 N N . GLU A 1 223 ? -8.139 -6.595 -15.126 1.00 92.50 223 GLU A N 1
ATOM 1754 C CA . GLU A 1 223 ? -7.534 -7.658 -14.306 1.00 92.50 223 GLU A CA 1
ATOM 1755 C C . GLU A 1 223 ? -6.081 -7.938 -14.715 1.00 92.50 223 GLU A C 1
ATOM 1757 O O . GLU A 1 223 ? -5.197 -7.949 -13.856 1.00 92.50 223 GLU A O 1
ATOM 1762 N N . THR A 1 224 ? -5.814 -8.061 -16.020 1.00 90.31 224 THR A N 1
ATOM 1763 C CA . THR A 1 224 ? -4.463 -8.278 -16.569 1.00 90.31 224 THR A CA 1
ATOM 1764 C C . THR A 1 224 ? -3.498 -7.161 -16.171 1.00 90.31 224 THR A C 1
ATOM 1766 O O . THR A 1 224 ? -2.377 -7.417 -15.730 1.00 90.31 224 THR A O 1
ATOM 1769 N N . ILE A 1 225 ? -3.934 -5.906 -16.282 1.00 88.88 225 ILE A N 1
ATOM 1770 C CA . ILE A 1 225 ? -3.150 -4.726 -15.895 1.00 88.88 225 ILE A CA 1
ATOM 1771 C C . ILE A 1 225 ? -2.888 -4.684 -14.389 1.00 88.88 225 ILE A C 1
ATOM 1773 O O . ILE A 1 225 ? -1.785 -4.332 -13.967 1.00 88.88 225 ILE A O 1
ATOM 1777 N N . ALA A 1 226 ? -3.888 -5.035 -13.584 1.00 87.38 226 ALA A N 1
ATOM 1778 C CA . ALA A 1 226 ? -3.804 -4.962 -12.135 1.00 87.38 226 ALA A CA 1
ATOM 1779 C C . ALA A 1 226 ? -2.743 -5.942 -11.600 1.00 87.38 226 ALA A C 1
ATOM 1781 O O . ALA A 1 226 ? -1.815 -5.529 -10.901 1.00 87.38 226 ALA A O 1
ATOM 1782 N N . VAL A 1 227 ? -2.815 -7.218 -12.002 1.00 86.69 227 VAL A N 1
ATOM 1783 C CA . VAL A 1 227 ? -1.870 -8.258 -11.543 1.00 86.69 227 VAL A CA 1
ATOM 1784 C C . VAL A 1 227 ? -0.458 -8.101 -12.115 1.00 86.69 227 VAL A C 1
ATOM 1786 O O . VAL A 1 227 ? 0.477 -8.691 -11.592 1.00 86.69 227 VAL A O 1
ATOM 1789 N N . THR A 1 228 ? -0.267 -7.299 -13.166 1.00 85.44 228 THR A N 1
ATOM 1790 C CA . THR A 1 228 ? 1.062 -7.041 -13.758 1.00 85.44 228 THR A CA 1
ATOM 1791 C C . THR A 1 228 ? 1.736 -5.763 -13.252 1.00 85.44 228 THR A C 1
ATOM 1793 O O . THR A 1 228 ? 2.847 -5.466 -13.688 1.00 85.44 228 THR A O 1
ATOM 1796 N N . ASN A 1 229 ? 1.097 -5.002 -12.350 1.00 83.50 229 ASN A N 1
ATOM 1797 C CA . ASN A 1 229 ? 1.642 -3.735 -11.835 1.00 83.50 229 ASN A CA 1
ATOM 1798 C C . ASN A 1 229 ? 1.410 -3.482 -10.326 1.00 83.50 229 ASN A C 1
ATOM 1800 O O . ASN A 1 229 ? 1.903 -2.477 -9.823 1.00 83.50 229 ASN A O 1
ATOM 1804 N N . SER A 1 230 ? 0.671 -4.327 -9.592 1.00 86.56 230 SER A N 1
ATOM 1805 C CA . SER A 1 230 ? 0.430 -4.139 -8.148 1.00 86.56 230 SER A CA 1
ATOM 1806 C C . SER A 1 230 ? 1.176 -5.159 -7.284 1.00 86.56 230 SER A C 1
ATOM 1808 O O . SER A 1 230 ? 1.061 -6.369 -7.479 1.00 86.56 230 SER A O 1
ATOM 1810 N N . ALA A 1 231 ? 1.867 -4.658 -6.257 1.00 87.25 231 ALA A N 1
ATOM 1811 C CA . ALA A 1 231 ? 2.574 -5.441 -5.242 1.00 87.25 231 ALA A CA 1
ATOM 1812 C C . ALA A 1 231 ? 1.668 -5.894 -4.068 1.00 87.25 231 ALA A C 1
ATOM 1814 O O . ALA A 1 231 ? 2.125 -6.037 -2.936 1.00 87.25 231 ALA A O 1
ATOM 1815 N N . SER A 1 232 ? 0.364 -6.060 -4.312 1.00 90.19 232 SER A N 1
ATOM 1816 C CA . SER A 1 232 ? -0.610 -6.579 -3.337 1.00 90.19 232 SER A CA 1
ATOM 1817 C C . SER A 1 232 ? -0.899 -8.070 -3.558 1.00 90.19 232 SER A C 1
ATOM 1819 O O . SER A 1 232 ? -0.870 -8.547 -4.684 1.00 90.19 232 SER A O 1
ATOM 1821 N N . GLN A 1 233 ? -1.209 -8.790 -2.480 1.00 91.38 233 GLN A N 1
ATOM 1822 C CA . GLN A 1 233 ? -1.285 -10.257 -2.362 1.00 91.38 233 GLN A CA 1
ATOM 1823 C C . GLN A 1 233 ? -2.661 -10.861 -2.686 1.00 91.38 233 GLN A C 1
ATOM 1825 O O . GLN A 1 233 ? -2.833 -12.079 -2.639 1.00 91.38 233 GLN A O 1
ATOM 1830 N N . ASP A 1 234 ? -3.660 -10.030 -2.984 1.00 92.00 234 ASP A N 1
ATOM 1831 C CA . ASP A 1 234 ? -5.034 -10.462 -3.240 1.00 92.00 234 ASP A CA 1
ATOM 1832 C C . ASP A 1 234 ? -5.578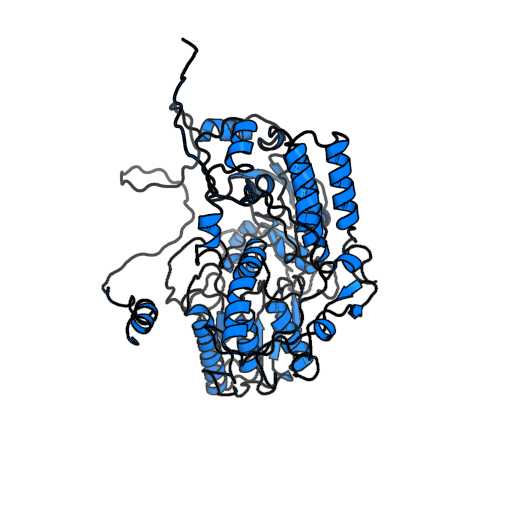 -9.835 -4.527 1.00 92.00 234 ASP A C 1
ATOM 1834 O O . ASP A 1 234 ? -5.568 -8.616 -4.686 1.00 92.00 234 ASP A O 1
ATOM 1838 N N . ALA A 1 235 ? -6.066 -10.669 -5.449 1.00 92.19 235 ALA A N 1
ATOM 1839 C CA . ALA A 1 235 ? -6.511 -10.236 -6.775 1.00 92.19 235 ALA A CA 1
ATOM 1840 C C . ALA A 1 235 ? -7.671 -9.220 -6.740 1.00 92.19 235 ALA A C 1
ATOM 1842 O O . ALA A 1 235 ? -7.765 -8.365 -7.620 1.00 92.19 235 ALA A O 1
ATOM 1843 N N . ASP A 1 236 ? -8.535 -9.280 -5.726 1.00 93.94 236 ASP A N 1
ATOM 1844 C CA . ASP A 1 236 ? -9.662 -8.362 -5.570 1.00 93.94 236 ASP A CA 1
ATOM 1845 C C . ASP A 1 236 ? -9.203 -7.022 -4.954 1.00 93.94 236 ASP A C 1
ATOM 1847 O O . ASP A 1 236 ? -9.609 -5.955 -5.420 1.00 93.94 236 ASP A O 1
ATOM 1851 N N . ALA A 1 237 ? -8.251 -7.050 -4.014 1.00 92.69 237 ALA A N 1
ATOM 1852 C CA . ALA A 1 237 ? -7.568 -5.848 -3.516 1.00 92.69 237 ALA A CA 1
ATOM 1853 C C . ALA A 1 237 ? -6.717 -5.141 -4.587 1.00 92.69 237 ALA A C 1
ATOM 1855 O O . ALA A 1 237 ? -6.700 -3.911 -4.658 1.00 92.69 237 ALA A O 1
ATOM 1856 N N . ILE A 1 238 ? -6.032 -5.913 -5.435 1.00 91.75 238 ILE A N 1
ATOM 1857 C CA . ILE A 1 238 ? -5.287 -5.434 -6.606 1.00 91.75 238 ILE A CA 1
ATOM 1858 C C . ILE A 1 238 ? -6.238 -4.733 -7.592 1.00 91.75 238 ILE A C 1
ATOM 1860 O O . ILE A 1 238 ? -5.954 -3.624 -8.047 1.00 91.75 238 ILE A O 1
ATOM 1864 N N . TYR A 1 239 ? -7.396 -5.337 -7.883 1.00 94.25 239 TYR A N 1
ATOM 1865 C CA . TYR A 1 239 ? -8.403 -4.755 -8.775 1.00 94.25 239 TYR A CA 1
ATOM 1866 C C . TYR A 1 239 ? -8.972 -3.434 -8.227 1.00 94.25 239 TYR A C 1
ATOM 1868 O O . TYR A 1 239 ? -9.095 -2.464 -8.975 1.00 94.25 239 TYR A O 1
ATOM 1876 N N . ASN A 1 240 ? -9.232 -3.343 -6.916 1.00 93.56 240 ASN A N 1
ATOM 1877 C CA . ASN A 1 240 ? -9.709 -2.113 -6.265 1.00 93.56 240 ASN A CA 1
ATOM 1878 C C . ASN A 1 240 ? -8.775 -0.903 -6.448 1.00 93.56 240 ASN A C 1
ATOM 1880 O O . ASN A 1 240 ? -9.256 0.225 -6.558 1.00 93.56 240 ASN A O 1
ATOM 1884 N N . GLN A 1 241 ? -7.457 -1.110 -6.512 1.00 90.94 241 GLN A N 1
ATOM 1885 C CA . GLN A 1 241 ? -6.470 -0.027 -6.661 1.00 90.94 241 GLN A CA 1
ATOM 1886 C C . GLN A 1 241 ? -6.498 0.637 -8.047 1.00 90.94 241 GLN A C 1
ATOM 1888 O O . GLN A 1 241 ? -5.979 1.740 -8.220 1.00 90.94 241 GLN A O 1
ATOM 1893 N N . LEU A 1 242 ? -7.111 0.001 -9.052 1.00 93.75 242 LEU A N 1
ATOM 1894 C CA . LEU A 1 242 ? -7.270 0.600 -10.378 1.00 93.75 242 LEU A CA 1
ATOM 1895 C C . LEU A 1 242 ? -8.251 1.773 -10.399 1.00 93.75 242 LEU A C 1
ATOM 1897 O O . LEU A 1 242 ? -8.163 2.613 -11.294 1.00 93.75 242 LEU A O 1
ATOM 1901 N N . PHE A 1 243 ? -9.198 1.828 -9.464 1.00 94.56 243 PHE A N 1
ATOM 1902 C CA . PHE A 1 243 ? -10.330 2.747 -9.522 1.00 94.56 243 PHE A CA 1
ATOM 1903 C C . PHE A 1 243 ? -10.156 3.926 -8.578 1.00 94.56 243 PHE A C 1
ATOM 1905 O O . PHE A 1 243 ? -9.600 3.808 -7.493 1.00 94.56 243 PHE A O 1
ATOM 1912 N N . TYR A 1 244 ? -10.675 5.087 -8.973 1.00 92.75 244 TYR A N 1
ATOM 1913 C CA . TYR A 1 244 ? -10.731 6.229 -8.073 1.00 92.75 244 TYR A CA 1
ATOM 1914 C C . TYR A 1 244 ? -11.591 5.902 -6.847 1.00 92.75 244 TYR A C 1
ATOM 1916 O O . TYR A 1 244 ? -12.772 5.576 -6.984 1.00 92.75 244 TYR A O 1
ATOM 1924 N N . SER A 1 245 ? -11.039 6.131 -5.656 1.00 88.94 245 SER A N 1
ATOM 1925 C CA . SER A 1 245 ? -11.798 6.232 -4.411 1.00 88.94 245 SER A CA 1
ATOM 1926 C C . SER A 1 245 ? -11.385 7.498 -3.634 1.00 88.94 245 SER A C 1
ATOM 1928 O O . SER A 1 245 ? -10.221 7.906 -3.702 1.00 88.94 245 SER A O 1
ATOM 1930 N N . PRO A 1 246 ? -12.302 8.157 -2.892 1.00 87.06 246 PRO A N 1
ATOM 1931 C CA . PRO A 1 246 ? -11.933 9.260 -2.002 1.00 87.06 246 PRO A CA 1
ATOM 1932 C C . PRO A 1 246 ? -10.855 8.894 -0.959 1.00 87.06 246 PRO A C 1
ATOM 1934 O O . PRO A 1 246 ? -9.955 9.713 -0.777 1.00 87.06 246 PRO A O 1
ATOM 1937 N N . PRO A 1 247 ? -10.866 7.695 -0.324 1.00 86.81 247 PRO A N 1
ATOM 1938 C CA . PRO A 1 247 ? -9.785 7.264 0.561 1.00 86.81 247 PRO A CA 1
ATOM 1939 C C . PRO A 1 247 ? -8.397 7.296 -0.097 1.00 86.81 247 PRO A C 1
ATOM 1941 O O . PRO A 1 247 ? -7.492 7.918 0.456 1.00 86.81 247 PRO A O 1
ATOM 1944 N N . GLN A 1 248 ? -8.241 6.689 -1.282 1.00 82.25 248 GLN A N 1
ATOM 1945 C CA . GLN A 1 248 ? -6.950 6.601 -1.981 1.00 82.25 248 GLN A CA 1
ATOM 1946 C C . GLN A 1 248 ? -6.469 7.979 -2.457 1.00 82.25 248 GLN A C 1
ATOM 1948 O O . GLN A 1 248 ? -5.312 8.336 -2.253 1.00 82.25 248 GLN A O 1
ATOM 1953 N N . ASN A 1 249 ? -7.374 8.797 -3.008 1.00 82.19 249 ASN A N 1
ATOM 1954 C CA . ASN A 1 249 ? -7.035 10.135 -3.499 1.00 82.19 249 ASN A CA 1
ATOM 1955 C C . ASN A 1 249 ? -6.553 11.086 -2.383 1.00 82.19 249 ASN A C 1
ATOM 1957 O O . ASN A 1 249 ? -5.797 12.017 -2.654 1.00 82.19 249 ASN A O 1
ATOM 1961 N N . LEU A 1 250 ? -6.986 10.887 -1.132 1.00 79.31 250 LEU A N 1
ATOM 1962 C CA . LEU A 1 250 ? -6.484 11.668 0.006 1.00 79.31 250 LEU A CA 1
ATOM 1963 C C . LEU A 1 250 ? -5.058 11.290 0.419 1.00 79.31 250 LEU A C 1
ATOM 1965 O O . LEU A 1 250 ? -4.349 12.150 0.926 1.00 79.31 250 LEU A O 1
ATOM 1969 N N . GLN A 1 251 ? -4.622 10.055 0.160 1.00 71.62 251 GLN A N 1
ATOM 1970 C CA . GLN A 1 251 ? -3.255 9.587 0.429 1.00 71.62 251 GLN A CA 1
ATOM 1971 C C . GLN A 1 251 ? -2.238 10.064 -0.631 1.00 71.62 251 GLN A C 1
ATOM 1973 O O . GLN A 1 251 ? -1.141 9.531 -0.739 1.00 71.62 251 GLN A O 1
ATOM 1978 N N . GLY A 1 252 ? -2.603 11.041 -1.473 1.00 63.69 252 GLY A N 1
ATOM 1979 C CA . GLY A 1 252 ? -1.767 11.542 -2.572 1.00 63.69 252 GLY A CA 1
ATOM 1980 C C . GLY A 1 252 ? -1.639 10.586 -3.765 1.00 63.69 252 GLY A C 1
ATOM 1981 O O . GLY A 1 252 ? -1.136 10.985 -4.815 1.00 63.69 252 GLY A O 1
ATOM 1982 N N . GLY A 1 253 ? -2.135 9.353 -3.635 1.00 61.69 253 GLY A N 1
ATOM 1983 C CA . GLY A 1 253 ? -2.168 8.364 -4.700 1.00 61.69 253 GLY A CA 1
ATOM 1984 C C . GLY A 1 253 ? -3.189 8.714 -5.779 1.00 61.69 253 GLY A C 1
ATOM 1985 O O . GLY A 1 253 ? -4.381 8.887 -5.517 1.00 61.69 253 GLY A O 1
ATOM 1986 N N . ALA A 1 254 ? -2.733 8.740 -7.029 1.00 60.03 254 ALA A N 1
ATOM 1987 C CA . ALA A 1 254 ? -3.626 8.473 -8.144 1.00 60.03 254 ALA A CA 1
ATOM 1988 C C . ALA A 1 254 ? -4.138 7.025 -8.061 1.00 60.03 254 ALA A C 1
ATOM 1990 O O . ALA A 1 254 ? -3.437 6.135 -7.590 1.00 60.03 254 ALA A O 1
ATOM 1991 N N . ASN A 1 255 ? -5.334 6.774 -8.595 1.00 85.25 255 ASN A N 1
ATOM 1992 C CA . ASN A 1 255 ? -5.752 5.403 -8.888 1.00 85.25 255 ASN A CA 1
ATOM 1993 C C . ASN A 1 255 ? -4.842 4.818 -9.970 1.00 85.25 255 ASN A C 1
ATOM 1995 O O . ASN A 1 255 ? -4.510 5.514 -10.936 1.00 85.25 255 ASN A O 1
ATOM 1999 N N . LEU A 1 256 ? -4.480 3.542 -9.833 1.00 87.81 256 LEU A N 1
ATOM 2000 C CA . LEU A 1 256 ? -3.431 2.935 -10.647 1.00 87.81 256 LEU A CA 1
ATOM 2001 C C . LEU A 1 256 ? -3.769 2.937 -12.147 1.00 87.81 256 LEU A C 1
ATOM 2003 O O . LEU A 1 256 ? -2.862 3.038 -12.970 1.00 87.81 256 LEU A O 1
ATOM 2007 N N . PHE A 1 257 ? -5.052 2.908 -12.536 1.00 92.38 257 PHE A N 1
ATOM 2008 C CA . PHE A 1 257 ? -5.437 3.055 -13.945 1.00 92.38 257 PHE A CA 1
ATOM 2009 C C . PHE A 1 257 ? -5.104 4.442 -14.518 1.00 92.38 257 PHE A C 1
ATOM 2011 O O . PHE A 1 257 ? -4.714 4.562 -15.684 1.00 92.38 257 PHE A O 1
ATOM 2018 N N . TYR A 1 258 ? -5.277 5.502 -13.723 1.00 90.19 258 TYR A N 1
ATOM 2019 C CA . TYR A 1 258 ? -4.891 6.846 -14.138 1.00 90.19 258 TYR A CA 1
ATOM 2020 C C . TYR A 1 258 ? -3.374 6.995 -14.194 1.00 90.19 258 TYR A C 1
ATOM 2022 O O . TYR A 1 258 ? -2.875 7.513 -15.184 1.00 90.19 258 TYR A O 1
ATOM 2030 N N . SER A 1 259 ? -2.653 6.543 -13.166 1.00 85.00 259 SER A N 1
ATOM 2031 C CA . SER A 1 259 ? -1.190 6.599 -13.095 1.00 85.00 259 SER A CA 1
ATOM 2032 C C . SER A 1 259 ? -0.682 5.528 -12.131 1.00 85.00 259 SER A C 1
ATOM 2034 O O . SER A 1 259 ? -1.138 5.479 -10.993 1.00 85.00 259 SER A O 1
ATOM 2036 N N . GLY A 1 260 ? 0.269 4.701 -12.571 1.00 80.75 260 GLY A N 1
ATOM 2037 C CA . GLY A 1 260 ? 0.887 3.637 -11.763 1.00 80.75 260 GLY A CA 1
ATOM 2038 C C . GLY A 1 260 ? 0.824 2.249 -12.409 1.00 80.75 260 GLY A C 1
ATOM 2039 O O . GLY A 1 260 ? 1.843 1.578 -12.506 1.00 80.75 260 GLY A O 1
ATOM 2040 N N . ALA A 1 261 ? -0.316 1.836 -12.976 1.00 82.50 261 ALA A N 1
ATOM 2041 C CA . ALA A 1 261 ? -0.464 0.525 -13.630 1.00 82.50 261 ALA A CA 1
ATOM 2042 C C . ALA A 1 261 ? 0.151 0.453 -15.046 1.00 82.50 261 ALA A C 1
ATOM 2044 O O . ALA A 1 261 ? -0.402 -0.179 -15.952 1.00 82.50 261 ALA A O 1
ATOM 2045 N N . ARG A 1 262 ? 1.238 1.192 -15.272 1.00 83.69 262 ARG A N 1
ATOM 2046 C CA . ARG A 1 262 ? 1.925 1.382 -16.558 1.00 83.69 262 ARG A CA 1
ATOM 2047 C C . ARG A 1 262 ? 3.428 1.571 -16.349 1.00 83.69 262 ARG A C 1
ATOM 2049 O O . ARG A 1 262 ? 4.040 2.374 -17.041 1.00 83.69 262 ARG A O 1
ATOM 2056 N N . GLN A 1 263 ? 4.024 0.851 -15.396 1.00 82.81 263 GLN A N 1
ATOM 2057 C CA . GLN A 1 263 ? 5.416 1.075 -14.973 1.00 82.81 263 GLN A CA 1
ATOM 2058 C C . GLN A 1 263 ? 6.432 1.004 -16.131 1.00 82.81 263 GLN A C 1
ATOM 2060 O O . GLN A 1 263 ? 7.462 1.667 -16.101 1.00 82.81 263 GLN A O 1
ATOM 2065 N N . PHE A 1 264 ? 6.117 0.234 -17.178 1.00 82.56 264 PHE A N 1
ATOM 2066 C CA . PHE A 1 264 ? 6.966 0.027 -18.357 1.00 82.56 264 PHE A CA 1
ATOM 2067 C C . PHE A 1 264 ? 6.416 0.682 -19.635 1.00 82.56 264 PHE A C 1
ATOM 2069 O O . PHE A 1 264 ? 6.698 0.204 -20.735 1.00 82.56 264 PHE A O 1
ATOM 2076 N N . GLY A 1 265 ? 5.587 1.720 -19.498 1.00 80.81 265 GLY A N 1
ATOM 2077 C CA . GLY A 1 265 ? 4.997 2.453 -20.617 1.00 80.81 265 GLY A CA 1
ATOM 2078 C C . GLY A 1 265 ? 3.702 1.856 -21.177 1.00 80.81 265 GLY A C 1
ATOM 2079 O O . GLY A 1 265 ? 2.937 1.177 -20.488 1.00 80.81 265 GLY A O 1
ATOM 2080 N N . PHE A 1 266 ? 3.431 2.169 -22.444 1.00 80.44 266 PHE A N 1
ATOM 2081 C CA . PHE A 1 266 ? 2.239 1.777 -23.194 1.00 80.44 266 PHE A CA 1
ATOM 2082 C C . PHE A 1 266 ? 2.626 1.155 -24.540 1.00 80.44 266 PHE A C 1
ATOM 2084 O O . PHE A 1 266 ? 3.557 1.605 -25.199 1.00 80.44 266 PHE A O 1
ATOM 2091 N N . GLU A 1 267 ? 1.831 0.201 -25.023 1.00 77.75 267 GLU A N 1
ATOM 2092 C CA . GLU A 1 267 ? 1.982 -0.349 -26.382 1.00 77.75 267 GLU A CA 1
ATOM 2093 C C . GLU A 1 267 ? 1.557 0.642 -27.487 1.00 77.75 267 GLU A C 1
ATOM 2095 O O . GLU A 1 267 ? 1.884 0.464 -28.659 1.00 77.75 267 GLU A O 1
ATOM 2100 N N . SER A 1 268 ? 0.810 1.693 -27.125 1.00 80.88 268 SER A N 1
ATOM 2101 C CA . SER A 1 268 ? 0.287 2.711 -28.038 1.00 80.88 268 SER A CA 1
ATOM 2102 C C . SER A 1 268 ? 0.202 4.088 -27.373 1.00 80.88 268 SER A C 1
ATOM 2104 O O . SER A 1 268 ? -0.064 4.216 -26.175 1.00 80.88 268 SER A O 1
ATOM 2106 N N . ASN A 1 269 ? 0.332 5.140 -28.186 1.00 79.88 269 ASN A N 1
ATOM 2107 C CA . ASN A 1 269 ? 0.127 6.535 -27.781 1.00 79.88 269 ASN A CA 1
ATOM 2108 C C . ASN A 1 269 ? -1.340 6.857 -27.436 1.00 79.88 269 ASN A C 1
ATOM 2110 O O . ASN A 1 269 ? -1.620 7.923 -26.884 1.00 79.88 269 ASN A O 1
ATOM 2114 N N . THR A 1 270 ? -2.274 5.964 -27.763 1.00 85.69 270 THR A N 1
ATOM 2115 C CA . THR A 1 270 ? -3.705 6.100 -27.478 1.00 85.69 270 THR A CA 1
ATOM 2116 C C . THR A 1 270 ? -4.288 4.814 -26.895 1.00 85.69 270 THR A C 1
ATOM 2118 O O . THR A 1 270 ? -3.780 3.718 -27.125 1.00 85.69 270 THR A O 1
ATOM 2121 N N . ASN A 1 271 ? -5.378 4.951 -26.140 1.00 91.19 271 ASN A N 1
ATOM 2122 C CA . ASN A 1 271 ? -6.286 3.857 -25.801 1.00 91.19 271 ASN A CA 1
ATOM 2123 C C . ASN A 1 271 ? -7.655 4.123 -26.449 1.00 91.19 271 ASN A C 1
ATOM 2125 O O . ASN A 1 271 ? -8.149 5.256 -26.423 1.00 91.19 271 ASN A O 1
ATOM 2129 N N . ASN A 1 272 ? -8.277 3.083 -27.008 1.00 96.69 272 ASN A N 1
ATOM 2130 C CA . ASN A 1 272 ? -9.620 3.140 -27.586 1.00 96.69 272 ASN A CA 1
ATOM 2131 C C . ASN A 1 272 ? -10.648 2.544 -26.618 1.00 96.69 272 ASN A C 1
ATOM 2133 O O . ASN A 1 272 ? -10.610 1.355 -26.312 1.00 96.69 272 ASN A O 1
ATOM 2137 N N . TYR A 1 273 ? -11.594 3.361 -26.173 1.00 97.88 273 TYR A N 1
ATOM 2138 C CA . TYR A 1 273 ? -12.611 3.010 -25.188 1.00 97.88 273 TYR A CA 1
ATOM 2139 C C . TYR A 1 273 ? -13.949 2.798 -25.885 1.00 97.88 273 TYR A C 1
ATOM 2141 O O . TYR A 1 273 ? -14.448 3.724 -26.518 1.00 97.88 273 TYR A O 1
ATOM 2149 N N . THR A 1 274 ? -14.554 1.615 -25.771 1.00 98.50 274 THR A N 1
ATOM 2150 C CA . THR A 1 274 ? -15.881 1.336 -26.350 1.00 98.50 274 THR A CA 1
ATOM 2151 C C . THR A 1 274 ? -16.918 1.176 -25.253 1.00 98.50 274 THR A C 1
ATOM 2153 O O . THR A 1 274 ? -16.705 0.460 -24.277 1.00 98.50 274 THR A O 1
ATOM 2156 N N . PHE A 1 275 ? -18.043 1.864 -25.417 1.00 98.06 275 PHE A N 1
ATOM 2157 C CA . PHE A 1 275 ? -19.153 1.901 -24.475 1.00 98.06 275 PHE A CA 1
ATOM 2158 C C . PHE A 1 275 ? -20.223 0.858 -24.823 1.00 98.06 275 PHE A C 1
ATOM 2160 O O . PHE A 1 275 ? -20.360 0.431 -25.970 1.00 98.06 275 PHE A O 1
ATOM 2167 N N . ALA A 1 276 ? -21.069 0.515 -23.851 1.00 96.38 276 ALA A N 1
ATOM 2168 C CA . ALA A 1 276 ? -22.137 -0.480 -23.992 1.00 96.38 276 ALA A CA 1
ATOM 2169 C C . ALA A 1 276 ? -23.193 -0.173 -25.082 1.00 96.38 276 ALA A C 1
ATOM 2171 O O . ALA A 1 276 ? -23.953 -1.059 -25.461 1.00 96.38 276 ALA A O 1
ATOM 2172 N N . ASN A 1 277 ? -23.248 1.056 -25.612 1.00 96.25 277 ASN A N 1
ATOM 2173 C CA . ASN A 1 277 ? -24.096 1.419 -26.756 1.00 96.25 277 ASN A CA 1
ATOM 2174 C C . ASN A 1 277 ? -23.410 1.231 -28.130 1.00 96.25 277 ASN A C 1
ATOM 2176 O O . ASN A 1 277 ? -23.984 1.620 -29.146 1.00 96.25 277 ASN A O 1
ATOM 2180 N N . GLY A 1 278 ? -22.182 0.702 -28.169 1.00 96.88 278 GLY A N 1
ATOM 2181 C CA . GLY A 1 278 ? -21.386 0.516 -29.387 1.00 96.88 278 GLY A CA 1
ATOM 2182 C C . GLY A 1 278 ? -20.679 1.772 -29.909 1.00 96.88 278 GLY A C 1
ATOM 2183 O O . GLY A 1 278 ? -20.049 1.707 -30.960 1.00 96.88 278 GLY A O 1
ATOM 2184 N N . SER A 1 279 ? -20.764 2.910 -29.210 1.00 97.00 279 SER A N 1
ATOM 2185 C CA . SER A 1 279 ? -19.918 4.073 -29.514 1.00 97.00 279 SER A CA 1
ATOM 2186 C C . SER A 1 279 ? -18.519 3.897 -28.923 1.00 97.00 279 SER A C 1
ATOM 2188 O O . SER A 1 279 ? -18.365 3.238 -27.894 1.00 97.00 279 SER A O 1
ATOM 2190 N N . SER A 1 280 ? -17.512 4.509 -29.547 1.00 97.06 280 SER A N 1
ATOM 2191 C CA . SER A 1 280 ? -16.125 4.457 -29.077 1.00 97.06 280 SER A CA 1
ATOM 2192 C C . SER A 1 280 ? -15.492 5.845 -29.021 1.00 97.06 280 SER A C 1
ATOM 2194 O O . SER A 1 280 ? -15.870 6.743 -29.777 1.00 97.06 280 SER A O 1
ATOM 2196 N N . GLN A 1 281 ? -14.510 6.011 -28.139 1.00 96.19 281 GLN A N 1
ATOM 2197 C CA . GLN A 1 281 ? -13.687 7.205 -28.020 1.00 96.19 281 GLN A CA 1
ATOM 2198 C C . GLN A 1 281 ? -12.213 6.821 -27.875 1.00 96.19 281 GLN A C 1
ATOM 2200 O O . GLN A 1 281 ? -11.833 6.112 -26.949 1.00 96.19 281 GLN A O 1
ATOM 2205 N N . GLU A 1 282 ? -11.373 7.369 -28.746 1.00 95.81 282 GLU A N 1
ATOM 2206 C CA . GLU A 1 282 ? -9.922 7.325 -28.594 1.00 95.81 282 GLU A CA 1
ATOM 2207 C C . GLU A 1 282 ? -9.448 8.461 -27.669 1.00 95.81 282 GLU A C 1
ATOM 2209 O O . GLU A 1 282 ? -9.940 9.593 -27.751 1.00 95.81 282 GLU A O 1
ATOM 2214 N N . MET A 1 283 ? -8.507 8.168 -26.768 1.00 91.75 283 MET A N 1
ATOM 2215 C CA . MET A 1 283 ? -7.859 9.162 -25.903 1.00 91.75 283 MET A CA 1
ATOM 2216 C C . MET A 1 283 ? -6.351 8.920 -25.839 1.00 91.75 283 MET A C 1
ATOM 2218 O O . MET A 1 283 ? -5.907 7.774 -25.850 1.00 91.75 283 MET A O 1
ATOM 2222 N N . TYR A 1 284 ? -5.576 9.998 -25.729 1.00 86.00 284 TYR A N 1
ATOM 2223 C CA . TYR A 1 284 ? -4.121 9.931 -25.600 1.00 86.00 284 TYR A CA 1
ATOM 2224 C C . TYR A 1 284 ? -3.662 9.378 -24.247 1.00 86.00 284 TYR A C 1
ATOM 2226 O O . TYR A 1 284 ? -4.316 9.564 -23.217 1.00 86.00 284 TYR A O 1
ATOM 2234 N N . ASN A 1 285 ? -2.497 8.744 -24.286 1.00 85.50 285 ASN A N 1
ATOM 2235 C CA . ASN A 1 285 ? -1.685 8.377 -23.136 1.00 85.50 285 ASN A CA 1
ATOM 2236 C C . ASN A 1 285 ? -0.567 9.411 -22.950 1.00 85.50 285 ASN A C 1
ATOM 2238 O O . ASN A 1 285 ? -0.178 10.097 -23.898 1.00 85.50 285 ASN A O 1
ATOM 2242 N N . PHE A 1 286 ? -0.052 9.524 -21.730 1.00 81.38 286 PHE A N 1
ATOM 2243 C CA . PHE A 1 286 ? 0.933 10.529 -21.346 1.00 81.38 286 PHE A CA 1
ATOM 2244 C C . PHE A 1 286 ? 2.131 9.867 -20.671 1.00 81.38 286 PHE A C 1
ATOM 2246 O O . PHE A 1 286 ? 1.979 8.924 -19.897 1.00 81.38 286 PHE A O 1
ATOM 2253 N N . ALA A 1 287 ? 3.313 10.406 -20.950 1.00 80.12 287 ALA A N 1
ATOM 2254 C CA . ALA A 1 287 ? 4.544 10.110 -20.237 1.00 80.12 287 ALA A CA 1
ATOM 2255 C C . ALA A 1 287 ? 5.182 11.438 -19.814 1.00 80.12 287 ALA A C 1
ATOM 2257 O O . ALA A 1 287 ? 5.214 12.395 -20.596 1.00 80.12 287 ALA A O 1
ATOM 2258 N N . SER A 1 288 ? 5.688 11.499 -18.589 1.00 75.06 288 SER A N 1
ATOM 2259 C CA . SER A 1 288 ? 6.481 12.616 -18.074 1.00 75.06 288 SER A CA 1
ATOM 2260 C C . SER A 1 288 ? 7.671 12.082 -17.293 1.00 75.06 288 SER A C 1
ATOM 2262 O O . SER A 1 288 ? 7.609 10.978 -16.762 1.00 75.06 288 SER A O 1
ATOM 2264 N N . LEU A 1 289 ? 8.737 12.872 -17.177 1.00 74.25 289 LEU A N 1
ATOM 2265 C CA . LEU A 1 289 ? 9.779 12.585 -16.192 1.00 74.25 289 LEU A CA 1
ATOM 2266 C C . LEU A 1 289 ? 9.181 12.597 -14.780 1.00 74.25 289 LEU A C 1
ATOM 2268 O O . LEU A 1 289 ? 8.239 13.353 -14.510 1.00 74.25 289 LEU A O 1
ATOM 2272 N N . ALA A 1 290 ? 9.738 11.775 -13.896 1.00 70.94 290 ALA A N 1
ATOM 2273 C CA . ALA A 1 290 ? 9.388 11.770 -12.486 1.00 70.94 290 ALA A CA 1
ATOM 2274 C C . ALA A 1 290 ? 9.672 13.145 -11.835 1.00 70.94 290 ALA A C 1
ATOM 2276 O O . ALA A 1 290 ? 10.604 13.853 -12.242 1.00 70.94 290 ALA A O 1
ATOM 2277 N N . PRO A 1 291 ? 8.884 13.562 -10.825 1.00 67.88 291 PRO A N 1
ATOM 2278 C CA . PRO A 1 291 ? 9.116 14.818 -10.119 1.00 67.88 291 PRO A CA 1
ATOM 2279 C C . PRO A 1 291 ? 10.529 14.896 -9.525 1.00 67.88 291 PRO A C 1
ATOM 2281 O O . PRO A 1 291 ? 10.974 13.975 -8.852 1.00 67.88 291 PRO A O 1
ATOM 2284 N N . GLY A 1 292 ? 11.218 16.019 -9.741 1.00 65.81 292 GLY A N 1
ATOM 2285 C CA . GLY A 1 292 ? 12.560 16.269 -9.197 1.00 65.81 292 GLY A CA 1
ATOM 2286 C C . GLY A 1 292 ? 13.728 15.892 -10.116 1.00 65.81 292 GLY A C 1
ATOM 2287 O O . GLY A 1 292 ? 14.841 16.339 -9.857 1.00 65.81 292 GLY A O 1
ATOM 2288 N N . VAL A 1 293 ? 13.494 15.163 -11.213 1.00 66.31 293 VAL A N 1
ATOM 2289 C CA . VAL A 1 293 ? 14.543 14.848 -12.199 1.00 66.31 293 VAL A CA 1
ATOM 2290 C C . VAL A 1 293 ? 14.945 16.109 -12.973 1.00 66.31 293 VAL A C 1
ATOM 2292 O O . VAL A 1 293 ? 14.142 16.661 -13.732 1.00 66.31 293 VAL A O 1
ATOM 2295 N N . ASP A 1 294 ? 16.198 16.555 -12.826 1.00 68.56 294 ASP A N 1
ATOM 2296 C CA . ASP A 1 294 ? 16.761 17.569 -13.720 1.00 68.56 294 ASP A CA 1
ATOM 2297 C C . ASP A 1 294 ? 17.122 16.931 -15.068 1.00 68.56 294 ASP A C 1
ATOM 2299 O O . ASP A 1 294 ? 17.874 15.963 -15.153 1.00 68.56 294 ASP A O 1
ATOM 2303 N N . SER A 1 295 ? 16.563 17.490 -16.138 1.00 66.81 295 SER A N 1
ATOM 2304 C CA . SER A 1 295 ? 16.810 17.055 -17.515 1.00 66.81 295 SER A CA 1
ATOM 2305 C C . SER A 1 295 ? 17.871 17.891 -18.233 1.00 66.81 295 SER A C 1
ATOM 2307 O O . SER A 1 295 ? 18.171 17.647 -19.407 1.00 66.81 295 SER A O 1
ATOM 2309 N N . ALA A 1 296 ? 18.447 18.894 -17.565 1.00 67.25 296 ALA A N 1
ATOM 2310 C CA . ALA A 1 296 ? 19.512 19.711 -18.120 1.00 67.25 296 ALA A CA 1
ATOM 2311 C C . ALA A 1 296 ? 20.761 18.863 -18.418 1.00 67.25 296 ALA A C 1
ATOM 2313 O O . ALA A 1 296 ? 21.383 18.293 -17.530 1.00 67.25 296 ALA A O 1
ATOM 2314 N N . GLY A 1 297 ? 21.149 18.807 -19.694 1.00 64.31 297 GLY A N 1
ATOM 2315 C CA . GLY A 1 297 ? 22.318 18.048 -20.155 1.00 64.31 297 GLY A CA 1
ATOM 2316 C C . GLY A 1 297 ? 22.016 16.632 -20.653 1.00 64.31 297 GLY A C 1
ATOM 2317 O O . GLY A 1 297 ? 22.859 16.064 -21.342 1.00 64.31 297 GLY A O 1
ATOM 2318 N N . ILE A 1 298 ? 20.812 16.099 -20.414 1.00 69.94 298 ILE A N 1
ATOM 2319 C CA . ILE A 1 298 ? 20.385 14.816 -20.988 1.00 69.94 298 ILE A CA 1
ATOM 2320 C C . ILE A 1 298 ? 20.057 15.026 -22.472 1.00 69.94 298 ILE A C 1
ATOM 2322 O O . ILE A 1 298 ? 19.110 15.737 -22.824 1.00 69.94 298 ILE A O 1
ATOM 2326 N N . VAL A 1 299 ? 20.861 14.430 -23.355 1.00 69.69 299 VAL A N 1
ATOM 2327 C CA . VAL A 1 299 ? 20.749 14.591 -24.820 1.00 69.69 299 VAL A CA 1
ATOM 2328 C C . VAL A 1 299 ? 20.701 13.267 -25.586 1.00 69.69 299 VAL A C 1
ATOM 2330 O O . VAL A 1 299 ? 20.273 13.254 -26.739 1.00 69.69 299 VAL A O 1
ATOM 2333 N N . ASP A 1 300 ? 21.096 12.165 -24.951 1.00 66.44 300 ASP A N 1
ATOM 2334 C CA . ASP A 1 300 ? 21.076 10.802 -25.483 1.00 66.44 300 ASP A CA 1
ATOM 2335 C C . ASP A 1 300 ? 21.015 9.762 -24.341 1.00 66.44 300 ASP A C 1
ATOM 2337 O O . ASP A 1 300 ? 21.033 10.108 -23.158 1.00 66.44 300 ASP A O 1
ATOM 2341 N N . GLY A 1 301 ? 20.961 8.471 -24.682 1.00 67.44 301 GLY A N 1
ATOM 2342 C CA . GLY A 1 301 ? 20.945 7.388 -23.690 1.00 67.44 301 GLY A CA 1
ATOM 2343 C C . GLY A 1 301 ? 22.246 7.231 -22.884 1.00 67.44 301 GLY A C 1
ATOM 2344 O O . GLY A 1 301 ? 22.226 6.623 -21.819 1.00 67.44 301 GLY A O 1
ATOM 2345 N N . THR A 1 302 ? 23.374 7.784 -23.347 1.00 69.38 302 THR A N 1
ATOM 2346 C CA . THR A 1 302 ? 24.668 7.679 -22.641 1.00 69.38 302 THR A CA 1
ATOM 2347 C C . THR A 1 302 ? 24.774 8.734 -21.544 1.00 69.38 302 THR A C 1
ATOM 2349 O O . THR A 1 302 ? 25.154 8.426 -20.417 1.00 69.38 302 THR A O 1
ATOM 2352 N N . THR A 1 303 ? 24.395 9.970 -21.865 1.00 71.06 303 THR A N 1
ATOM 2353 C CA . THR A 1 303 ? 24.244 11.064 -20.900 1.00 71.06 303 THR A CA 1
ATOM 2354 C C . THR A 1 303 ? 23.163 10.736 -19.879 1.00 71.06 303 THR A C 1
ATOM 2356 O O . THR A 1 303 ? 23.404 10.922 -18.692 1.00 71.06 303 THR A O 1
ATOM 2359 N N . LEU A 1 304 ? 22.044 10.129 -20.301 1.00 72.62 304 LEU A N 1
ATOM 2360 C CA . LEU A 1 304 ? 21.041 9.614 -19.368 1.00 72.62 304 LEU A CA 1
ATOM 2361 C C . LEU A 1 304 ? 21.648 8.606 -18.376 1.00 72.62 304 LEU A C 1
ATOM 2363 O O . LEU A 1 304 ? 21.579 8.843 -17.174 1.00 72.62 304 LEU A O 1
ATOM 2367 N N . PHE A 1 305 ? 22.312 7.545 -18.859 1.00 71.06 305 PHE A N 1
ATOM 2368 C CA . PHE A 1 305 ? 22.984 6.559 -17.997 1.00 71.06 305 PHE A CA 1
ATOM 2369 C C . PHE A 1 305 ? 23.905 7.223 -16.964 1.00 71.06 305 PHE A C 1
ATOM 2371 O O . PHE A 1 305 ? 23.828 6.939 -15.774 1.00 71.06 305 PHE A O 1
ATOM 2378 N N . GLN A 1 306 ? 24.760 8.146 -17.407 1.00 70.69 306 GLN A N 1
ATOM 2379 C CA . GLN A 1 306 ? 25.720 8.821 -16.531 1.00 70.69 306 GLN A CA 1
ATOM 2380 C C . GLN A 1 306 ? 25.053 9.691 -15.458 1.00 70.69 306 GLN A C 1
ATOM 2382 O O . GLN A 1 306 ? 25.591 9.794 -14.357 1.00 70.69 306 GLN A O 1
ATOM 2387 N N . THR A 1 307 ? 23.904 10.300 -15.762 1.00 69.94 307 THR A N 1
ATOM 2388 C CA . THR A 1 307 ? 23.166 11.156 -14.825 1.00 69.94 307 THR A CA 1
ATOM 2389 C C . THR A 1 307 ? 22.402 10.364 -13.763 1.00 69.94 307 THR A C 1
ATOM 2391 O O . THR A 1 307 ? 22.360 10.823 -12.626 1.00 69.94 307 THR A O 1
ATOM 2394 N N . ILE A 1 308 ? 21.810 9.206 -14.095 1.00 70.94 308 ILE A N 1
ATOM 2395 C CA . ILE A 1 308 ? 20.906 8.484 -13.170 1.00 70.94 308 ILE A CA 1
ATOM 2396 C C . ILE A 1 308 ? 21.412 7.126 -12.653 1.00 70.94 308 ILE A C 1
ATOM 2398 O O . ILE A 1 308 ? 21.049 6.750 -11.546 1.00 70.94 308 ILE A O 1
ATOM 2402 N N . GLU A 1 309 ? 22.279 6.412 -13.381 1.00 70.31 309 GLU A N 1
ATOM 2403 C CA . GLU A 1 309 ? 22.812 5.090 -12.972 1.00 70.31 309 GLU A CA 1
ATOM 2404 C C . GLU A 1 309 ? 24.207 5.170 -12.321 1.00 70.31 309 GLU A C 1
ATOM 2406 O O . GLU A 1 309 ? 24.758 4.173 -11.845 1.00 70.31 309 GLU A O 1
ATOM 2411 N N . VAL A 1 310 ? 24.859 6.337 -12.388 1.00 64.12 310 VAL A N 1
ATOM 2412 C CA . VAL A 1 310 ? 26.298 6.478 -12.096 1.00 64.12 310 VAL A CA 1
ATOM 2413 C C . VAL A 1 310 ? 26.615 7.671 -11.189 1.00 64.12 310 VAL A C 1
ATOM 2415 O O . VAL A 1 310 ? 27.802 7.943 -11.030 1.00 64.12 310 VAL A O 1
ATOM 2418 N N . ASP A 1 311 ? 25.608 8.359 -10.621 1.00 55.47 311 ASP A N 1
ATOM 2419 C CA . ASP A 1 311 ? 25.729 9.693 -9.991 1.00 55.47 311 ASP A CA 1
ATOM 2420 C C . ASP A 1 311 ? 27.132 9.969 -9.403 1.00 55.47 311 ASP A C 1
ATOM 2422 O O . ASP A 1 311 ? 27.472 9.506 -8.309 1.00 55.47 311 ASP A O 1
ATOM 2426 N N . PRO A 1 312 ? 27.976 10.739 -10.118 1.00 46.22 312 PRO A N 1
ATOM 2427 C CA . PRO A 1 312 ? 29.353 10.981 -9.707 1.00 46.22 312 PRO A CA 1
ATOM 2428 C C . PRO A 1 312 ? 29.460 11.930 -8.502 1.00 46.22 312 PRO A C 1
ATOM 2430 O O . PRO A 1 312 ? 30.573 12.295 -8.119 1.00 46.22 312 PRO A O 1
ATOM 2433 N N . THR A 1 313 ? 28.332 12.367 -7.929 1.00 46.81 313 THR A N 1
ATOM 2434 C CA . THR A 1 313 ? 28.261 13.266 -6.772 1.00 46.81 313 THR A CA 1
ATOM 2435 C C . THR A 1 313 ? 27.755 12.601 -5.490 1.00 46.81 313 THR A C 1
ATOM 2437 O O . THR A 1 313 ? 27.751 13.266 -4.449 1.00 46.81 313 THR A O 1
ATOM 2440 N N . THR A 1 314 ? 27.412 11.303 -5.518 1.00 49.94 314 THR A N 1
ATOM 2441 C CA . THR A 1 314 ? 26.992 10.550 -4.325 1.00 49.94 314 THR A CA 1
ATOM 2442 C C . THR A 1 314 ? 28.158 10.363 -3.342 1.00 49.94 314 THR A C 1
ATOM 2444 O O . THR A 1 314 ? 28.899 9.382 -3.367 1.00 49.94 314 THR A O 1
ATOM 2447 N N . ASP A 1 315 ? 28.323 11.334 -2.449 1.00 48.59 315 ASP A N 1
ATOM 2448 C CA . ASP A 1 315 ? 29.250 11.290 -1.319 1.00 48.59 315 ASP A CA 1
ATOM 2449 C C . ASP A 1 315 ? 28.684 10.366 -0.227 1.00 48.59 315 ASP A C 1
ATOM 2451 O O . ASP A 1 315 ? 27.855 10.776 0.589 1.00 48.59 315 ASP A O 1
ATOM 2455 N N . VAL A 1 316 ? 29.094 9.094 -0.246 1.00 48.72 316 VAL A N 1
ATOM 2456 C CA . VAL A 1 316 ? 28.578 8.049 0.659 1.00 48.72 316 VAL A CA 1
ATOM 2457 C C . VAL A 1 316 ? 28.805 8.418 2.134 1.00 48.72 316 VAL A C 1
ATOM 2459 O O . VAL A 1 316 ? 27.910 8.226 2.957 1.00 48.72 316 VAL A O 1
ATOM 2462 N N . ASP A 1 317 ? 29.931 9.067 2.455 1.00 45.84 317 ASP A N 1
ATOM 2463 C CA . ASP A 1 317 ? 30.242 9.554 3.807 1.00 45.84 317 ASP A CA 1
ATOM 2464 C C . ASP A 1 317 ? 29.243 10.635 4.278 1.00 45.84 317 ASP A C 1
ATOM 2466 O O . ASP A 1 317 ? 28.967 10.755 5.476 1.00 45.84 317 ASP A O 1
ATOM 2470 N N . LYS A 1 318 ? 28.649 11.418 3.361 1.00 47.66 318 LYS A N 1
ATOM 2471 C CA . LYS A 1 318 ? 27.553 12.351 3.695 1.00 47.66 318 LYS A CA 1
ATOM 2472 C C . LYS A 1 318 ? 26.225 11.649 3.931 1.00 47.66 318 LYS A C 1
ATOM 2474 O O . LYS A 1 318 ? 25.503 12.070 4.831 1.00 47.66 318 LYS A O 1
ATOM 2479 N N . LEU A 1 319 ? 25.898 10.613 3.156 1.00 45.50 319 LEU A N 1
ATOM 2480 C CA . LEU A 1 319 ? 24.660 9.851 3.355 1.00 45.50 319 LEU A CA 1
ATOM 2481 C C . LEU A 1 319 ? 24.655 9.212 4.752 1.00 45.50 319 LEU A C 1
ATOM 2483 O O . LEU A 1 319 ? 23.721 9.429 5.521 1.00 45.50 319 LEU A O 1
ATOM 2487 N N . LEU A 1 320 ? 25.758 8.547 5.114 1.00 44.47 320 LEU A N 1
ATOM 2488 C CA . LEU A 1 320 ? 25.957 7.875 6.406 1.00 44.47 320 LEU A CA 1
ATOM 2489 C C . LEU A 1 320 ? 26.013 8.836 7.611 1.00 44.47 320 LEU A C 1
ATOM 2491 O O . LEU A 1 320 ? 25.737 8.432 8.739 1.00 44.47 320 LEU A O 1
ATOM 2495 N N . THR A 1 321 ? 26.357 10.113 7.401 1.00 40.69 321 THR A N 1
ATOM 2496 C CA . THR A 1 321 ? 26.418 11.124 8.479 1.00 40.69 321 THR A CA 1
ATOM 2497 C C . THR A 1 321 ? 25.184 12.023 8.577 1.00 40.69 321 THR A C 1
ATOM 2499 O O . THR A 1 321 ? 25.043 12.756 9.563 1.00 40.69 321 THR A O 1
ATOM 2502 N N . SER A 1 322 ? 24.268 11.971 7.607 1.00 37.22 322 SER A N 1
ATOM 2503 C CA . SER A 1 322 ? 23.015 12.727 7.648 1.00 37.22 322 SER A CA 1
ATOM 2504 C C . SER A 1 322 ? 21.936 11.987 8.448 1.00 37.22 322 SER A C 1
ATOM 2506 O O . SER A 1 322 ? 21.580 10.853 8.147 1.00 37.22 322 SER A O 1
ATOM 2508 N N . ARG A 1 323 ? 21.385 12.645 9.476 1.00 37.38 323 ARG A N 1
ATOM 2509 C CA . ARG A 1 323 ? 20.240 12.118 10.246 1.00 37.38 323 ARG A CA 1
ATOM 2510 C C . ARG A 1 323 ? 18.932 12.116 9.448 1.00 37.38 323 ARG A C 1
ATOM 2512 O O . ARG A 1 323 ? 18.032 11.352 9.770 1.00 37.38 323 ARG A O 1
ATOM 2519 N N . ASP A 1 324 ? 18.863 12.944 8.412 1.00 36.31 324 ASP A N 1
ATOM 2520 C CA . ASP A 1 324 ? 17.650 13.245 7.648 1.00 36.31 324 ASP A CA 1
ATOM 2521 C C . ASP A 1 324 ? 17.251 12.134 6.648 1.00 36.31 324 ASP A C 1
ATOM 2523 O O . ASP A 1 324 ? 16.244 12.281 5.965 1.00 36.31 324 ASP A O 1
ATOM 2527 N N . LEU A 1 325 ? 18.027 11.043 6.535 1.00 37.06 325 LEU A N 1
ATOM 2528 C CA . LEU A 1 325 ? 17.805 9.939 5.577 1.00 37.06 325 LEU A CA 1
ATOM 2529 C C . LEU A 1 325 ? 17.307 8.629 6.213 1.00 37.06 325 LEU A C 1
ATOM 2531 O O . LEU A 1 325 ? 17.281 7.589 5.558 1.00 37.06 325 LEU A O 1
ATOM 2535 N N . ILE A 1 326 ? 16.911 8.669 7.487 1.00 37.34 326 ILE A N 1
ATOM 2536 C CA . ILE A 1 326 ? 16.118 7.591 8.108 1.00 37.34 326 ILE A CA 1
ATOM 2537 C C . ILE A 1 326 ? 14.626 7.736 7.730 1.00 37.34 326 ILE A C 1
ATOM 2539 O O . ILE A 1 326 ? 13.858 6.785 7.857 1.00 37.34 326 ILE A O 1
ATOM 2543 N N . GLU A 1 327 ? 14.225 8.899 7.208 1.00 34.97 327 GLU A N 1
ATOM 2544 C CA . GLU A 1 327 ? 12.907 9.134 6.614 1.00 34.97 327 GLU A CA 1
ATOM 2545 C C . GLU A 1 327 ? 12.958 9.040 5.080 1.00 34.97 327 GLU A C 1
ATOM 2547 O O . GLU A 1 327 ? 13.943 9.415 4.440 1.00 34.97 327 GLU A O 1
ATOM 2552 N N . GLU A 1 328 ? 11.865 8.550 4.491 1.00 31.02 328 GLU A N 1
ATOM 2553 C CA . GLU A 1 328 ? 11.629 8.535 3.042 1.00 31.02 328 GLU A CA 1
ATOM 2554 C C . GLU A 1 328 ? 11.685 9.967 2.452 1.00 31.02 328 GLU A C 1
ATOM 2556 O O . GLU A 1 328 ? 11.462 10.950 3.168 1.00 31.02 328 GLU A O 1
ATOM 2561 N N . PRO A 1 329 ? 11.945 10.142 1.140 1.00 27.31 329 PRO A N 1
ATOM 2562 C CA . PRO A 1 329 ? 12.026 11.459 0.503 1.00 27.31 329 PRO A CA 1
ATOM 2563 C C . PRO A 1 329 ? 10.655 12.167 0.407 1.00 27.31 329 PRO A C 1
ATOM 2565 O O . PRO A 1 329 ? 10.030 12.260 -0.652 1.00 27.31 329 PRO A O 1
ATOM 2568 N N . HIS A 1 330 ? 10.195 12.725 1.527 1.00 37.31 330 HIS A N 1
ATOM 2569 C CA . HIS A 1 330 ? 8.924 13.434 1.653 1.00 37.31 330 HIS A CA 1
ATOM 2570 C C . HIS A 1 330 ? 8.988 14.857 1.069 1.00 37.31 330 HIS A C 1
ATOM 2572 O O . HIS A 1 330 ? 9.743 15.727 1.518 1.00 37.31 330 HIS A O 1
ATOM 2578 N N . ASN A 1 331 ? 8.129 15.140 0.085 1.00 30.12 331 ASN A N 1
ATOM 2579 C CA . ASN A 1 331 ? 8.023 16.469 -0.515 1.00 30.12 331 ASN A CA 1
ATOM 2580 C C . ASN A 1 331 ? 7.322 17.445 0.447 1.00 30.12 331 ASN A C 1
ATOM 2582 O O . ASN A 1 331 ? 6.130 17.331 0.728 1.00 30.12 331 ASN A O 1
ATOM 2586 N N . LYS A 1 332 ? 8.055 18.459 0.925 1.00 28.23 332 LYS A N 1
ATOM 2587 C CA . LYS A 1 332 ? 7.598 19.400 1.967 1.00 28.23 332 LYS A CA 1
ATOM 2588 C C . LYS A 1 332 ? 6.471 20.337 1.497 1.00 28.23 332 LYS A C 1
ATOM 2590 O O . LYS A 1 332 ? 6.712 21.501 1.171 1.00 28.23 332 LYS A O 1
ATOM 2595 N N . ILE A 1 333 ? 5.219 19.874 1.538 1.00 31.28 333 ILE A N 1
ATOM 2596 C CA . ILE A 1 333 ? 4.021 20.712 1.353 1.00 31.28 333 ILE A CA 1
ATOM 2597 C C . ILE A 1 333 ? 3.452 21.123 2.716 1.00 31.28 333 ILE A C 1
ATOM 2599 O O . ILE A 1 333 ? 2.647 20.430 3.331 1.00 31.28 333 ILE A O 1
ATOM 2603 N N . ARG A 1 334 ? 3.826 22.318 3.181 1.00 34.78 334 ARG A N 1
ATOM 2604 C CA . ARG A 1 334 ? 3.285 22.903 4.417 1.00 34.78 334 ARG A CA 1
ATOM 2605 C C . ARG A 1 334 ? 1.836 23.373 4.234 1.00 34.78 334 ARG A C 1
ATOM 2607 O O . ARG A 1 334 ? 1.608 24.425 3.632 1.00 34.78 334 ARG A O 1
ATOM 2614 N N . ARG A 1 335 ? 0.874 22.702 4.877 1.00 38.03 335 ARG A N 1
ATOM 2615 C CA . ARG A 1 335 ? -0.449 23.272 5.207 1.00 38.03 335 ARG A CA 1
ATOM 2616 C C . ARG A 1 335 ? -0.950 22.794 6.571 1.00 38.03 335 ARG A C 1
ATOM 2618 O O . ARG A 1 335 ? -1.453 21.691 6.684 1.00 38.03 335 ARG A O 1
ATOM 2625 N N . GLN A 1 336 ? -0.933 23.682 7.568 1.00 36.25 336 GLN A N 1
ATOM 2626 C CA . GLN A 1 336 ? -1.815 23.528 8.730 1.00 36.25 336 GLN A CA 1
ATOM 2627 C C . GLN A 1 336 ? -3.266 23.642 8.250 1.00 36.25 336 GLN A C 1
ATOM 2629 O O . GLN A 1 336 ? -3.685 24.714 7.804 1.00 36.25 336 GLN A O 1
ATOM 2634 N N . SER A 1 337 ? -4.023 22.549 8.335 1.00 40.91 337 SER A N 1
ATOM 2635 C CA . SER A 1 337 ? -5.453 22.531 8.037 1.00 40.91 337 SER A CA 1
ATOM 2636 C C . SER A 1 337 ? -6.251 22.586 9.335 1.00 40.91 337 SER A C 1
ATOM 2638 O O . SER A 1 337 ? -6.522 21.570 9.964 1.00 40.91 337 SER A O 1
ATOM 2640 N N . THR A 1 338 ? -6.688 23.782 9.727 1.00 44.91 338 THR A N 1
ATOM 2641 C CA . THR A 1 338 ? -7.656 23.951 10.827 1.00 44.91 338 THR A CA 1
ATOM 2642 C C . THR A 1 338 ? -9.103 23.664 10.398 1.00 44.91 338 THR A C 1
ATOM 2644 O O . THR A 1 338 ? -10.036 23.912 11.163 1.00 44.91 338 THR A O 1
ATOM 2647 N N . THR A 1 339 ? -9.326 23.166 9.176 1.00 54.81 339 THR A N 1
ATOM 2648 C CA . THR A 1 339 ? -10.661 22.887 8.639 1.00 54.81 339 THR A CA 1
ATOM 2649 C C . THR A 1 339 ? -11.042 21.419 8.806 1.00 54.81 339 THR A C 1
ATOM 2651 O O . THR A 1 339 ? -10.420 20.546 8.210 1.00 54.81 339 THR A O 1
ATOM 2654 N N . ARG A 1 340 ? -12.151 21.179 9.521 1.00 64.31 340 ARG A N 1
ATOM 2655 C CA . ARG A 1 340 ? -12.857 19.883 9.643 1.00 64.31 340 ARG A CA 1
ATOM 2656 C C . ARG A 1 340 ? -13.315 19.268 8.312 1.00 64.31 340 ARG A C 1
ATOM 2658 O O . ARG A 1 340 ? -13.670 18.093 8.275 1.00 64.31 340 ARG A O 1
ATOM 2665 N N . SER A 1 341 ? -13.350 20.075 7.253 1.00 79.31 341 SER A N 1
ATOM 2666 C CA . SER A 1 341 ? -13.758 19.672 5.911 1.00 79.31 341 SER A CA 1
ATOM 2667 C C . SER A 1 341 ? -12.621 18.926 5.216 1.00 79.31 341 SER A C 1
ATOM 2669 O O . SER A 1 341 ? -11.590 19.513 4.881 1.00 79.31 341 SER A O 1
ATOM 2671 N N . ILE A 1 342 ? -12.829 17.631 4.991 1.00 84.75 342 ILE A N 1
ATOM 2672 C CA . ILE A 1 342 ? -11.941 16.768 4.212 1.00 84.75 342 ILE A CA 1
ATOM 2673 C C . ILE A 1 342 ? -12.585 16.572 2.825 1.00 84.75 342 ILE A C 1
ATOM 2675 O O . ILE A 1 342 ? -13.754 16.186 2.758 1.00 84.75 342 ILE A O 1
ATOM 2679 N N . PRO A 1 343 ? -11.883 16.830 1.702 1.00 82.56 343 PRO A N 1
ATOM 2680 C CA . PRO A 1 343 ? -12.471 16.716 0.367 1.00 82.56 343 PRO A CA 1
ATOM 2681 C C . PRO A 1 343 ? -13.085 15.335 0.093 1.00 82.56 343 PRO A C 1
ATOM 2683 O O . PRO A 1 343 ? -12.405 14.315 0.170 1.00 82.56 343 PRO A O 1
ATOM 2686 N N . GLY A 1 344 ? -14.375 15.310 -0.252 1.00 81.50 344 GLY A N 1
ATOM 2687 C CA . GLY A 1 344 ? -15.127 14.076 -0.515 1.00 81.50 344 GLY A CA 1
ATOM 2688 C C . GLY A 1 344 ? -15.713 13.383 0.722 1.00 81.50 344 GLY A C 1
ATOM 2689 O O . GLY A 1 344 ? -16.342 12.340 0.565 1.00 81.50 344 GLY A O 1
ATOM 2690 N N . TYR A 1 345 ? -15.550 13.955 1.919 1.00 88.00 345 TYR A N 1
ATOM 2691 C CA . TYR A 1 345 ? -16.088 13.441 3.181 1.00 88.00 345 TYR A CA 1
ATOM 2692 C C . TYR A 1 345 ? -17.075 14.439 3.821 1.00 88.00 345 TYR A C 1
ATOM 2694 O O . TYR A 1 345 ? -17.044 15.629 3.494 1.00 88.00 345 TYR A O 1
ATOM 2702 N N . PRO A 1 346 ? -17.953 13.986 4.740 1.00 89.00 346 PRO A N 1
ATOM 2703 C CA . PRO A 1 346 ? -18.708 14.873 5.628 1.00 89.00 346 PRO A CA 1
ATOM 2704 C C . PRO A 1 346 ? -17.786 15.722 6.518 1.00 89.00 346 PRO A C 1
ATOM 2706 O O . PRO A 1 346 ? -16.600 15.426 6.658 1.00 89.00 346 PRO A O 1
ATOM 2709 N N . ASP A 1 347 ? -18.334 16.741 7.184 1.00 88.50 347 ASP A N 1
ATOM 2710 C CA . ASP A 1 347 ? -17.584 17.479 8.206 1.00 88.50 347 ASP A CA 1
ATOM 2711 C C . ASP A 1 347 ? -17.233 16.562 9.389 1.00 88.50 347 ASP A C 1
ATOM 2713 O O . ASP A 1 347 ? -18.108 15.993 10.047 1.00 88.50 347 ASP A O 1
ATOM 2717 N N . ALA A 1 348 ? -15.940 16.432 9.684 1.00 92.62 348 ALA A N 1
ATOM 2718 C CA . ALA A 1 348 ? -15.467 15.658 10.824 1.00 92.62 348 ALA A CA 1
ATOM 2719 C C . ALA A 1 348 ? -15.734 16.385 12.155 1.00 92.62 348 ALA A C 1
ATOM 2721 O O . ALA A 1 348 ? -15.647 17.612 12.249 1.00 92.62 348 ALA A O 1
ATOM 2722 N N . PHE A 1 349 ? -15.977 15.635 13.232 1.00 92.25 349 PHE A N 1
ATOM 2723 C CA . PHE A 1 349 ? -15.974 16.198 14.588 1.00 92.25 349 PHE A CA 1
ATOM 2724 C C . PHE A 1 349 ? -14.561 16.661 14.973 1.00 92.25 349 PHE A C 1
ATOM 2726 O O . PHE A 1 349 ? -14.370 17.783 15.463 1.00 92.25 349 PHE A O 1
ATOM 2733 N N . ILE A 1 350 ? -13.582 15.797 14.699 1.00 93.94 350 ILE A N 1
ATOM 2734 C CA . ILE A 1 350 ? -12.156 16.012 14.927 1.00 93.94 350 ILE A CA 1
ATOM 2735 C C . ILE A 1 350 ? -11.355 15.409 13.771 1.00 93.94 350 ILE A C 1
ATOM 2737 O O . ILE A 1 350 ? -11.693 14.342 13.256 1.00 93.94 350 ILE A O 1
ATOM 2741 N N . THR A 1 351 ? -10.286 16.092 13.382 1.00 92.94 351 THR A N 1
ATOM 2742 C CA . THR A 1 351 ? -9.280 15.617 12.431 1.00 92.94 351 THR A CA 1
ATOM 2743 C C . THR A 1 351 ? -7.917 15.731 13.086 1.00 92.94 351 THR A C 1
ATOM 2745 O O . THR A 1 351 ? -7.700 16.615 13.918 1.00 92.94 351 THR A O 1
ATOM 2748 N N . HIS A 1 352 ? -6.990 14.879 12.673 1.00 91.12 352 HIS A N 1
ATOM 2749 C CA . HIS A 1 352 ? -5.582 15.056 12.979 1.00 91.12 352 HIS A CA 1
ATOM 2750 C C . HIS A 1 352 ? -5.110 16.452 12.489 1.00 91.12 352 HIS A C 1
ATOM 2752 O O . HIS A 1 352 ? -5.487 16.863 11.386 1.00 91.12 352 HIS A O 1
ATOM 2758 N N . PRO A 1 353 ? -4.390 17.236 13.319 1.00 86.31 353 PRO A N 1
ATOM 2759 C CA . PRO A 1 353 ? -4.199 18.678 13.116 1.00 86.31 353 PRO A CA 1
ATOM 2760 C C . PRO A 1 353 ? -3.171 19.056 12.037 1.00 86.31 353 PRO A C 1
ATOM 2762 O O . PRO A 1 353 ? -3.177 20.198 11.571 1.00 86.31 353 PRO A O 1
ATOM 2765 N N . GLU A 1 354 ? -2.287 18.132 11.656 1.00 81.38 354 GLU A N 1
ATOM 2766 C CA . GLU A 1 354 ? -1.234 18.367 10.656 1.00 81.38 354 GLU A CA 1
ATOM 2767 C C . GLU A 1 354 ? -1.602 17.798 9.276 1.00 81.38 354 GLU A C 1
ATOM 2769 O O . GLU A 1 354 ? -1.426 18.473 8.264 1.00 81.38 354 GLU A O 1
ATOM 2774 N N . ASP A 1 355 ? -2.182 16.596 9.246 1.00 81.88 355 ASP A N 1
ATOM 2775 C CA . ASP A 1 355 ? -2.577 15.850 8.042 1.00 81.88 355 ASP A CA 1
ATOM 2776 C C . ASP A 1 355 ? -3.839 15.016 8.367 1.00 81.88 355 ASP A C 1
ATOM 2778 O O . ASP A 1 355 ? -3.799 14.245 9.323 1.00 81.88 355 ASP A O 1
ATOM 2782 N N . PRO A 1 356 ? -4.966 15.133 7.637 1.00 87.12 356 PRO A N 1
ATOM 2783 C CA . PRO A 1 356 ? -6.244 14.488 7.968 1.00 87.12 356 PRO A CA 1
ATOM 2784 C C . PRO A 1 356 ? -6.313 12.958 7.727 1.00 87.12 356 PRO A C 1
ATOM 2786 O O . PRO A 1 356 ? -7.388 12.418 7.429 1.00 87.12 356 PRO A O 1
ATOM 2789 N N . TYR A 1 357 ? -5.210 12.218 7.871 1.00 89.31 357 TYR A N 1
ATOM 2790 C CA . TYR A 1 357 ? -5.207 10.754 7.749 1.00 89.31 357 TYR A CA 1
ATOM 2791 C C . TYR A 1 357 ? -5.958 10.036 8.887 1.00 89.31 357 TYR A C 1
ATOM 2793 O O . TYR A 1 357 ? -6.430 8.913 8.681 1.00 89.31 357 TYR A O 1
ATOM 2801 N N . THR A 1 358 ? -6.138 10.693 10.040 1.00 94.06 358 THR A N 1
ATOM 2802 C CA . THR A 1 358 ? -7.012 10.249 11.143 1.00 94.06 358 THR A CA 1
ATOM 2803 C C . THR A 1 358 ? -8.149 11.242 11.369 1.00 94.06 358 THR A C 1
ATOM 2805 O O . THR A 1 358 ? -7.911 12.445 11.495 1.00 94.06 358 THR A O 1
ATOM 2808 N N . ALA A 1 359 ? -9.391 10.755 11.437 1.00 95.06 359 ALA A N 1
ATOM 2809 C CA . ALA A 1 359 ? -10.571 11.595 11.654 1.00 95.06 359 ALA A CA 1
ATOM 2810 C C . ALA A 1 359 ? -11.717 10.840 12.346 1.00 95.06 359 ALA A C 1
ATOM 2812 O O . ALA A 1 359 ? -11.909 9.644 12.129 1.00 95.06 359 ALA A O 1
ATOM 2813 N N . GLY A 1 360 ? -12.496 11.560 13.154 1.00 95.94 360 GLY A N 1
ATOM 2814 C CA . GLY A 1 360 ? -13.680 11.048 13.844 1.00 95.94 360 GLY A CA 1
ATOM 2815 C C . GLY A 1 360 ? -14.964 11.720 13.356 1.00 95.94 360 GLY A C 1
ATOM 2816 O O . GLY A 1 360 ? -15.032 12.950 13.292 1.00 95.94 360 GLY A O 1
ATOM 2817 N N . TYR A 1 361 ? -15.990 10.924 13.052 1.00 95.12 361 TYR A N 1
ATOM 2818 C CA . TYR A 1 361 ? -17.281 11.378 12.524 1.00 95.12 361 TYR A CA 1
ATOM 2819 C C . TYR A 1 361 ? -18.464 10.790 13.304 1.00 95.12 361 TYR A C 1
ATOM 2821 O O . TYR A 1 361 ? -18.389 9.692 13.858 1.00 95.12 361 TYR A O 1
ATOM 2829 N N . PHE A 1 362 ? -19.592 11.495 13.253 1.00 93.06 362 PHE A N 1
ATOM 2830 C CA . PHE A 1 362 ? -20.913 10.997 13.637 1.00 93.06 362 PHE A CA 1
ATOM 2831 C C . PHE A 1 362 ? -21.827 11.122 12.415 1.00 93.06 362 PHE A C 1
ATOM 2833 O O . PHE A 1 362 ? -21.761 12.136 11.720 1.00 93.06 362 PHE A O 1
ATOM 2840 N N . LEU A 1 363 ? -22.643 10.103 12.124 1.00 84.38 363 LEU A N 1
ATOM 2841 C CA . LEU A 1 363 ? -23.493 10.097 10.919 1.00 84.38 363 LEU A CA 1
ATOM 2842 C C . LEU A 1 363 ? -24.609 11.158 10.980 1.00 84.38 363 LEU A C 1
ATOM 2844 O O . LEU A 1 363 ? -25.002 11.708 9.954 1.00 84.38 363 LEU A O 1
ATOM 2848 N N . ASP A 1 364 ? -25.073 11.464 12.190 1.00 78.12 364 ASP A N 1
ATOM 2849 C CA . ASP A 1 364 ? -25.970 12.564 12.535 1.00 78.12 364 ASP A CA 1
ATOM 2850 C C . ASP A 1 364 ? -25.736 12.990 14.003 1.00 78.12 364 ASP A C 1
ATOM 2852 O O . ASP A 1 364 ? -24.949 12.367 14.725 1.00 78.12 364 ASP A O 1
ATOM 2856 N N . GLU A 1 365 ? -26.395 14.062 14.457 1.00 71.75 365 GLU A N 1
ATOM 2857 C CA . GLU A 1 365 ? -26.202 14.635 15.802 1.00 71.75 365 GLU A CA 1
ATOM 2858 C C . GLU A 1 365 ? -26.498 13.661 16.957 1.00 71.75 365 GLU A C 1
ATOM 2860 O O . GLU A 1 365 ? -25.878 13.780 18.015 1.00 71.75 365 GLU A O 1
ATOM 2865 N N . ASN A 1 366 ? -27.410 12.704 16.754 1.00 73.56 366 ASN A N 1
ATOM 2866 C CA . ASN A 1 366 ? -27.868 11.725 17.746 1.00 73.56 366 ASN A CA 1
ATOM 2867 C C . ASN A 1 366 ? -27.466 10.285 17.369 1.00 73.56 366 ASN A C 1
ATOM 2869 O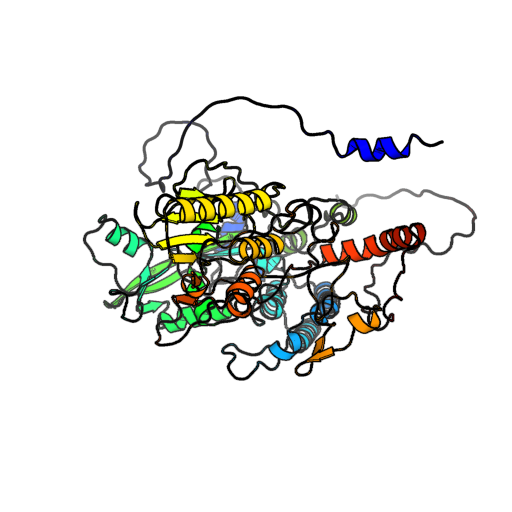 O . ASN A 1 366 ? -28.045 9.328 17.889 1.00 73.56 366 ASN A O 1
ATOM 2873 N N . SER A 1 367 ? -26.505 10.124 16.454 1.00 77.31 367 SER A N 1
ATOM 2874 C CA . SER A 1 367 ? -26.164 8.825 15.882 1.00 77.31 367 SER A CA 1
ATOM 2875 C C . SER A 1 367 ? -25.657 7.840 16.938 1.00 77.31 367 SER A C 1
ATOM 2877 O O . SER A 1 367 ? -24.651 8.061 17.620 1.00 77.31 367 SER A O 1
ATOM 2879 N N . GLU A 1 368 ? -26.321 6.684 16.990 1.00 91.00 368 GLU A N 1
ATOM 2880 C CA . GLU A 1 368 ? -25.871 5.499 17.725 1.00 91.00 368 GLU A CA 1
ATOM 2881 C C . GLU A 1 368 ? -24.472 5.041 17.255 1.00 91.00 368 GLU A C 1
ATOM 2883 O O . GLU A 1 368 ? -23.691 4.496 18.039 1.00 91.00 368 GLU A O 1
ATOM 2888 N N . VAL A 1 369 ? -24.161 5.288 15.975 1.00 94.69 369 VAL A N 1
ATOM 2889 C CA . VAL A 1 369 ? -22.940 4.865 15.285 1.00 94.69 369 VAL A CA 1
ATOM 2890 C C . VAL A 1 369 ? -21.947 6.024 15.170 1.00 94.69 369 VAL A C 1
ATOM 2892 O O . VAL A 1 369 ? -22.241 7.062 14.566 1.00 94.69 369 VAL A O 1
ATOM 2895 N N . ALA A 1 370 ? -20.746 5.810 15.695 1.00 96.75 370 ALA A N 1
ATOM 2896 C CA . ALA A 1 370 ? -19.570 6.639 15.464 1.00 96.75 370 ALA A CA 1
ATOM 2897 C C . ALA A 1 370 ? -18.680 6.021 14.367 1.00 96.75 370 ALA A C 1
ATOM 2899 O O . ALA A 1 370 ? -18.690 4.803 14.171 1.00 96.75 370 ALA A O 1
ATOM 2900 N N . VAL A 1 371 ? -17.885 6.837 13.669 1.00 97.50 371 VAL A N 1
ATOM 2901 C CA . VAL A 1 371 ? -16.899 6.367 12.677 1.00 97.50 371 VAL A CA 1
ATOM 2902 C C . VAL A 1 371 ? -15.516 6.923 13.007 1.00 97.50 371 VAL A C 1
ATOM 2904 O O . VAL A 1 371 ? -15.314 8.135 12.964 1.00 97.50 371 VAL A O 1
ATOM 2907 N N . LEU A 1 372 ? -14.561 6.040 13.303 1.00 97.94 372 LEU A N 1
ATOM 2908 C CA . LEU A 1 372 ? -13.137 6.361 13.406 1.00 97.94 372 LEU A CA 1
ATOM 2909 C C . LEU A 1 372 ? -12.451 5.958 12.098 1.00 97.94 372 LEU A C 1
ATOM 2911 O O . LEU A 1 372 ? -12.267 4.771 11.839 1.00 97.94 372 LEU A O 1
ATOM 2915 N N . ARG A 1 373 ? -12.055 6.934 11.281 1.00 96.50 373 ARG A N 1
ATOM 2916 C CA . ARG A 1 373 ? -11.234 6.700 10.087 1.00 96.50 373 ARG A CA 1
ATOM 2917 C C . ARG A 1 373 ? -9.759 6.745 10.463 1.00 96.50 373 ARG A C 1
ATOM 2919 O O . ARG A 1 373 ? -9.290 7.762 10.974 1.00 96.50 373 ARG A O 1
ATOM 2926 N N . LEU A 1 374 ? -9.041 5.674 10.141 1.00 96.56 374 LEU A N 1
ATOM 2927 C CA . LEU A 1 374 ? -7.586 5.571 10.195 1.00 96.56 374 LEU A CA 1
ATOM 2928 C C . LEU A 1 374 ? -7.131 5.179 8.788 1.00 96.56 374 LEU A C 1
ATOM 2930 O O . LEU A 1 374 ? -7.134 4.004 8.440 1.00 96.56 374 LEU A O 1
ATOM 2934 N N . SER A 1 375 ? -6.776 6.163 7.963 1.00 92.50 375 SER A N 1
ATOM 2935 C CA . SER A 1 375 ? -6.287 5.923 6.592 1.00 92.50 375 SER A CA 1
ATOM 2936 C C . SER A 1 375 ? -4.762 5.841 6.482 1.00 92.50 375 SER A C 1
ATOM 2938 O O . SER A 1 375 ? -4.255 5.602 5.396 1.00 92.50 375 SER A O 1
ATOM 2940 N N . ALA A 1 376 ? -4.050 6.033 7.595 1.00 92.06 376 ALA A N 1
ATOM 2941 C CA . ALA A 1 376 ? -2.627 5.748 7.772 1.00 92.06 376 ALA A CA 1
ATOM 2942 C C . ALA A 1 376 ? -2.301 5.670 9.282 1.00 92.06 376 ALA A C 1
ATOM 2944 O O . ALA A 1 376 ? -3.151 5.970 10.131 1.00 92.06 376 ALA A O 1
ATOM 2945 N N . PHE A 1 377 ? -1.067 5.293 9.611 1.00 91.44 377 PHE A N 1
ATOM 2946 C CA . PHE A 1 377 ? -0.473 5.315 10.959 1.00 91.44 377 PHE A CA 1
ATOM 2947 C C . PHE A 1 377 ? 0.733 6.268 11.074 1.00 91.44 377 PHE A C 1
ATOM 2949 O O . PHE A 1 377 ? 1.493 6.216 12.038 1.00 91.44 377 PHE A O 1
ATOM 2956 N N . SER A 1 378 ? 0.909 7.119 10.069 1.00 87.06 378 SER A N 1
ATOM 2957 C CA . SER A 1 378 ? 1.803 8.277 10.032 1.00 87.06 378 SER A CA 1
ATOM 2958 C C . SER A 1 378 ? 1.315 9.214 8.925 1.00 87.06 378 SER A C 1
ATOM 2960 O O . SER A 1 378 ? 0.653 8.749 7.990 1.00 87.06 378 SER A O 1
ATOM 2962 N N . ALA A 1 379 ? 1.628 10.507 8.988 1.00 78.88 379 ALA A N 1
ATOM 2963 C CA . ALA A 1 379 ? 1.328 11.408 7.873 1.00 78.88 379 ALA A CA 1
ATOM 2964 C C . ALA A 1 379 ? 2.118 11.026 6.610 1.00 78.88 379 ALA A C 1
ATOM 2966 O O . ALA A 1 379 ? 3.221 10.484 6.686 1.00 78.88 379 ALA A O 1
ATOM 2967 N N . ALA A 1 380 ? 1.605 11.390 5.433 1.00 62.38 380 ALA A N 1
ATOM 2968 C CA . ALA A 1 380 ? 2.283 11.076 4.171 1.00 62.38 380 ALA A CA 1
ATOM 2969 C C . ALA A 1 380 ? 3.536 11.942 3.911 1.00 62.38 380 ALA A C 1
ATOM 2971 O O . ALA A 1 380 ? 4.315 11.640 3.007 1.00 62.38 380 ALA A O 1
ATOM 2972 N N . ASN A 1 381 ? 3.711 13.052 4.646 1.00 55.06 381 ASN A N 1
ATOM 2973 C CA . ASN A 1 381 ? 4.782 14.036 4.423 1.00 55.06 381 ASN A CA 1
ATOM 2974 C C . ASN A 1 381 ? 5.283 14.741 5.708 1.00 55.06 381 ASN A C 1
ATOM 2976 O O . ASN A 1 381 ? 5.707 15.899 5.631 1.00 55.06 381 ASN A O 1
ATOM 2980 N N . SER A 1 382 ? 5.203 14.115 6.890 1.00 52.59 382 SER A N 1
ATOM 2981 C CA . SER A 1 382 ? 5.629 14.764 8.142 1.00 52.59 382 SER A CA 1
ATOM 2982 C C . SER A 1 382 ? 6.940 14.209 8.698 1.00 52.59 382 SER A C 1
ATOM 2984 O O . SER A 1 382 ? 6.948 13.146 9.307 1.00 52.59 382 SER A O 1
ATOM 2986 N N . SER A 1 383 ? 7.997 15.020 8.641 1.00 55.97 383 SER A N 1
ATOM 2987 C CA . SER A 1 383 ? 9.171 14.900 9.521 1.00 55.97 383 SER A CA 1
ATOM 2988 C C . SER A 1 383 ? 8.862 15.494 10.909 1.00 55.97 383 SER A C 1
ATOM 2990 O O . SER A 1 383 ? 9.561 16.393 11.387 1.00 55.97 383 SER A O 1
ATOM 2992 N N . SER A 1 384 ? 7.690 15.165 11.463 1.00 68.06 384 SER A N 1
ATOM 2993 C CA . SER A 1 384 ? 7.086 15.870 12.596 1.00 68.06 384 SER A CA 1
ATOM 2994 C C . SER A 1 384 ? 7.120 14.997 13.836 1.00 68.06 384 SER A C 1
ATOM 2996 O O . SER A 1 384 ? 6.381 14.019 13.943 1.00 68.06 384 SER A O 1
ATOM 2998 N N . GLU A 1 385 ? 7.936 15.403 14.807 1.00 72.12 385 GLU A N 1
ATOM 2999 C CA . GLU A 1 385 ? 8.031 14.767 16.127 1.00 72.12 385 GLU A CA 1
ATOM 3000 C C . GLU A 1 385 ? 6.662 14.707 16.843 1.00 72.12 385 GLU A C 1
ATOM 3002 O O . GLU A 1 385 ? 6.447 13.865 17.712 1.00 72.12 385 GLU A O 1
ATOM 3007 N N . THR A 1 386 ? 5.699 15.556 16.454 1.00 82.94 386 THR A N 1
ATOM 3008 C CA . THR A 1 386 ? 4.344 15.583 17.022 1.00 82.94 386 THR A CA 1
ATOM 3009 C C . THR A 1 386 ? 3.310 14.703 16.311 1.00 82.94 386 THR A C 1
ATOM 3011 O O . THR A 1 386 ? 2.220 14.551 16.859 1.00 82.94 386 THR A O 1
ATOM 3014 N N . ASP A 1 387 ? 3.606 14.080 15.163 1.00 86.12 387 ASP A N 1
ATOM 3015 C CA . ASP A 1 387 ? 2.628 13.311 14.361 1.00 86.12 387 ASP A CA 1
ATOM 3016 C C . ASP A 1 387 ? 1.962 12.170 15.159 1.00 86.12 387 ASP A C 1
ATOM 3018 O O . ASP A 1 387 ? 0.743 12.142 15.350 1.00 86.12 387 ASP A O 1
ATOM 3022 N N . GLN A 1 388 ? 2.764 11.273 15.740 1.00 88.75 388 GLN A N 1
ATOM 3023 C CA . GLN A 1 388 ? 2.256 10.122 16.501 1.00 88.75 388 GLN A CA 1
ATOM 3024 C C . GLN A 1 388 ? 1.446 10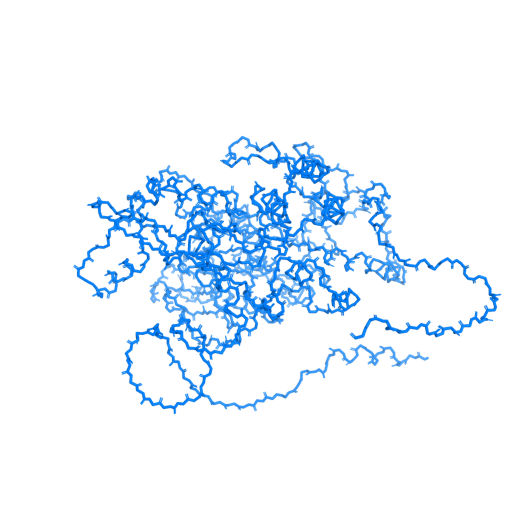.559 17.739 1.00 88.75 388 GLN A C 1
ATOM 3026 O O . GLN A 1 388 ? 0.358 10.039 17.998 1.00 88.75 388 GLN A O 1
ATOM 3031 N N . GLY A 1 389 ? 1.931 11.569 18.475 1.00 90.44 389 GLY A N 1
ATOM 3032 C CA . GLY A 1 389 ? 1.240 12.140 19.641 1.00 90.44 389 GLY A CA 1
ATOM 3033 C C . GLY A 1 389 ? -0.061 12.872 19.280 1.00 90.44 389 GLY A C 1
ATOM 3034 O O . GLY A 1 389 ? -1.043 12.849 20.032 1.00 90.44 389 GLY A O 1
ATOM 3035 N N . ASN A 1 390 ? -0.119 13.470 18.091 1.00 92.06 390 ASN A N 1
ATOM 3036 C CA . ASN A 1 390 ? -1.325 14.084 17.556 1.00 92.06 390 ASN A CA 1
ATOM 3037 C C . ASN A 1 390 ? -2.351 13.027 17.112 1.00 92.06 390 ASN A C 1
ATOM 3039 O O . ASN A 1 390 ? -3.546 13.211 17.379 1.00 92.06 390 ASN A O 1
ATOM 3043 N N . GLN A 1 391 ? -1.942 11.904 16.503 1.00 93.69 391 GLN A N 1
ATOM 3044 C CA . GLN A 1 391 ? -2.853 10.785 16.210 1.00 93.69 391 GLN A CA 1
ATOM 3045 C C . GLN A 1 391 ? -3.413 10.187 17.509 1.00 93.69 391 GLN A C 1
ATOM 3047 O O . GLN A 1 391 ? -4.634 10.075 17.661 1.00 93.69 391 GLN A O 1
ATOM 3052 N N . GLN A 1 392 ? -2.534 9.895 18.471 1.00 93.06 392 GLN A N 1
ATOM 3053 C CA . GLN A 1 392 ? -2.855 9.427 19.822 1.00 93.06 392 GLN A CA 1
ATOM 3054 C C . GLN A 1 392 ? -3.916 10.318 20.498 1.00 93.06 392 GLN A C 1
ATOM 3056 O O . GLN A 1 392 ? -4.963 9.838 20.949 1.00 93.06 392 GLN A O 1
ATOM 3061 N N . THR A 1 393 ? -3.693 11.637 20.491 1.00 93.75 393 THR A N 1
ATOM 3062 C CA . THR A 1 393 ? -4.619 12.642 21.042 1.00 93.75 393 THR A CA 1
ATOM 3063 C C . THR A 1 393 ? -5.949 12.686 20.283 1.00 93.75 393 THR A C 1
ATOM 3065 O O . THR A 1 393 ? -7.016 12.745 20.901 1.00 93.75 393 THR A O 1
ATOM 3068 N N . THR A 1 394 ? -5.916 12.610 18.949 1.00 95.50 394 THR A N 1
ATOM 3069 C CA . THR A 1 394 ? -7.117 12.643 18.095 1.00 95.50 394 THR A CA 1
ATOM 3070 C C . THR A 1 394 ? -8.044 11.461 18.392 1.00 95.50 394 THR A C 1
ATOM 3072 O O . THR A 1 394 ? -9.249 11.649 18.581 1.00 95.50 394 THR A O 1
ATOM 3075 N N . ILE A 1 395 ? -7.484 10.251 18.505 1.00 97.06 395 ILE A N 1
ATOM 3076 C CA . ILE A 1 395 ? -8.228 9.035 18.868 1.00 97.06 395 ILE A CA 1
ATOM 3077 C C . ILE A 1 395 ? -8.796 9.162 20.289 1.00 97.06 395 ILE A C 1
ATOM 3079 O O . ILE A 1 395 ? -9.975 8.880 20.510 1.00 97.06 395 ILE A O 1
ATOM 3083 N N . ALA A 1 396 ? -7.989 9.626 21.250 1.00 94.50 396 ALA A N 1
ATOM 3084 C CA . ALA A 1 396 ? -8.407 9.778 22.644 1.00 94.50 396 ALA A CA 1
ATOM 3085 C C . ALA A 1 396 ? -9.616 10.717 22.803 1.00 94.50 396 ALA A C 1
ATOM 3087 O O . ALA A 1 396 ? -10.604 10.356 23.449 1.00 94.50 396 ALA A O 1
ATOM 3088 N N . LEU A 1 397 ? -9.560 11.899 22.180 1.00 95.62 397 LEU A N 1
ATOM 3089 C CA . LEU A 1 397 ? -10.636 12.891 22.226 1.00 95.62 397 LEU A CA 1
ATOM 3090 C C . LEU A 1 397 ? -11.906 12.396 21.523 1.00 95.62 397 LEU A C 1
ATOM 3092 O O . LEU A 1 397 ? -13.007 12.616 22.029 1.00 95.62 397 LEU A O 1
ATOM 3096 N N . PHE A 1 398 ? -11.776 11.682 20.400 1.00 96.94 398 PHE A N 1
ATOM 3097 C CA . PHE A 1 398 ? -12.933 11.116 19.706 1.00 96.94 398 PHE A CA 1
ATOM 3098 C C . PHE A 1 398 ? -13.652 10.043 20.536 1.00 96.94 398 PHE A C 1
ATOM 3100 O O . PHE A 1 398 ? -14.876 10.079 20.661 1.00 96.94 398 PHE A O 1
ATOM 3107 N N . LEU A 1 399 ? -12.911 9.115 21.150 1.00 95.94 399 LEU A N 1
ATOM 3108 C CA . LEU A 1 399 ? -13.497 8.065 21.992 1.00 95.94 399 LEU A CA 1
ATOM 3109 C C . LEU A 1 399 ? -14.135 8.636 23.272 1.00 95.94 399 LEU A C 1
ATOM 3111 O O . LEU A 1 399 ? -15.165 8.130 23.726 1.00 95.94 399 LEU A O 1
ATOM 3115 N N . ALA A 1 400 ? -13.575 9.717 23.827 1.00 94.00 400 ALA A N 1
ATOM 3116 C CA . ALA A 1 400 ? -14.184 10.451 24.935 1.00 94.00 400 ALA A CA 1
ATOM 3117 C C . ALA A 1 400 ? -15.526 11.096 24.533 1.00 94.00 400 ALA A C 1
ATOM 3119 O O . ALA A 1 400 ? -16.515 10.938 25.253 1.00 94.00 400 ALA A O 1
ATOM 3120 N N . GLU A 1 401 ? -15.591 11.744 23.364 1.00 93.88 401 GLU A N 1
ATOM 3121 C CA . GLU A 1 401 ? -16.827 12.328 22.822 1.00 93.88 401 GLU A CA 1
ATOM 3122 C C . GLU A 1 401 ? -17.892 11.253 22.544 1.00 93.88 401 GLU A C 1
ATOM 3124 O O . GLU A 1 401 ? -19.052 11.429 22.919 1.00 93.88 401 GLU A O 1
ATOM 3129 N N . CYS A 1 402 ? -17.514 10.108 21.959 1.00 94.31 402 CYS A N 1
ATOM 3130 C CA . CYS A 1 402 ? -18.428 8.979 21.730 1.00 94.31 402 CYS A CA 1
ATOM 3131 C C . CYS A 1 402 ? -19.125 8.546 23.029 1.00 94.31 402 CYS A C 1
ATOM 3133 O O . CYS A 1 402 ? -20.348 8.395 23.080 1.00 94.31 402 CYS A O 1
ATOM 3135 N N . LYS A 1 403 ? -18.346 8.419 24.111 1.00 91.56 403 LYS A N 1
ATOM 3136 C CA . LYS A 1 403 ? -18.856 8.087 25.445 1.00 91.56 403 LYS A CA 1
ATOM 3137 C C . LYS A 1 403 ? -19.733 9.197 26.034 1.00 91.56 403 LYS A C 1
ATOM 3139 O O . LYS A 1 403 ? -20.713 8.888 26.706 1.00 91.56 403 LYS A O 1
ATOM 3144 N N . GLN A 1 404 ? -19.403 10.468 25.795 1.00 91.19 404 GLN A N 1
ATOM 3145 C CA . GLN A 1 404 ? -20.207 11.609 26.246 1.00 91.19 404 GLN A CA 1
ATOM 3146 C C . GLN A 1 404 ? -21.566 11.683 25.532 1.00 91.19 404 GLN A C 1
ATOM 3148 O O . GLN A 1 404 ? -22.565 12.024 26.165 1.00 91.19 404 GLN A O 1
ATOM 3153 N N . ARG A 1 405 ? -21.615 11.337 24.239 1.00 90.75 405 ARG A N 1
ATOM 3154 C CA . ARG A 1 405 ? -22.850 11.269 23.437 1.00 90.75 405 ARG A CA 1
ATOM 3155 C C . ARG A 1 405 ? -23.683 10.017 23.696 1.00 90.75 405 ARG A C 1
ATOM 3157 O O . ARG A 1 405 ? -24.875 10.019 23.409 1.00 90.75 405 ARG A O 1
ATOM 3164 N N . GLY A 1 406 ? -23.074 8.963 24.237 1.00 91.31 406 GLY A N 1
ATOM 3165 C CA . GLY A 1 406 ? -23.728 7.669 24.416 1.00 91.31 406 GLY A CA 1
ATOM 3166 C C . GLY A 1 406 ? -23.840 6.858 23.122 1.00 91.31 406 GLY A C 1
ATOM 3167 O O . GLY A 1 406 ? -24.739 6.025 23.016 1.00 91.31 406 GLY A O 1
ATOM 3168 N N . SER A 1 407 ? -22.947 7.083 22.149 1.00 93.88 407 SER A N 1
ATOM 3169 C CA . SER A 1 407 ? -22.818 6.208 20.978 1.00 93.88 407 SER A CA 1
ATOM 3170 C C . SER A 1 407 ? -22.501 4.785 21.444 1.00 93.88 407 SER A C 1
ATOM 3172 O O . SER A 1 407 ? -21.618 4.589 22.279 1.00 93.88 407 SER A O 1
ATOM 3174 N N . THR A 1 408 ? -23.217 3.791 20.919 1.00 94.75 408 THR A N 1
ATOM 3175 C CA . THR A 1 408 ? -23.068 2.384 21.329 1.00 94.75 408 THR A CA 1
ATOM 3176 C C . THR A 1 408 ? -22.297 1.554 20.311 1.00 94.75 408 THR A C 1
ATOM 3178 O O . THR A 1 408 ? -21.833 0.480 20.670 1.00 94.75 408 THR A O 1
ATOM 3181 N N . LYS A 1 409 ? -22.133 2.039 19.071 1.00 96.25 409 LYS A N 1
ATOM 3182 C CA . LYS A 1 409 ? -21.491 1.318 17.959 1.00 96.25 409 LYS A CA 1
ATOM 3183 C C . LYS A 1 409 ? -20.357 2.124 17.336 1.00 96.25 409 LYS A C 1
ATOM 3185 O O . LYS A 1 409 ? -20.452 3.348 17.225 1.00 96.25 409 LYS A O 1
ATOM 3190 N N . LEU A 1 410 ? -19.328 1.427 16.858 1.00 97.50 410 LEU A N 1
ATOM 3191 C CA . LEU A 1 410 ? -18.174 2.029 16.187 1.00 97.50 410 LEU A CA 1
ATOM 3192 C C . LEU A 1 410 ? -17.859 1.326 14.864 1.00 97.50 410 LEU A C 1
ATOM 3194 O O . LEU A 1 410 ? -17.626 0.119 14.827 1.00 97.50 410 LEU A O 1
ATOM 3198 N N . ILE A 1 411 ? -17.762 2.102 13.788 1.00 97.88 411 ILE A N 1
ATOM 3199 C CA . ILE A 1 411 ? -17.086 1.682 12.558 1.00 97.88 411 ILE A CA 1
ATOM 3200 C C . ILE A 1 411 ? -15.636 2.164 12.642 1.00 97.88 411 ILE A C 1
ATOM 3202 O O . ILE A 1 411 ? -15.394 3.355 12.836 1.00 97.88 411 ILE A O 1
ATOM 3206 N N . VAL A 1 412 ? -14.676 1.256 12.483 1.00 98.31 412 VAL A N 1
ATOM 3207 C CA . VAL A 1 412 ? -13.268 1.603 12.248 1.00 98.31 412 VAL A CA 1
ATOM 3208 C C . VAL A 1 412 ? -13.008 1.475 10.750 1.00 98.31 412 VAL A C 1
ATOM 3210 O O . VAL A 1 412 ? -13.017 0.371 10.216 1.00 98.31 412 VAL A O 1
ATOM 3213 N N . ASP A 1 413 ? -12.829 2.599 10.064 1.00 97.56 413 ASP A N 1
ATOM 3214 C CA . ASP A 1 413 ? -12.595 2.649 8.618 1.00 97.56 413 ASP A CA 1
ATOM 3215 C C . ASP A 1 413 ? -11.091 2.648 8.317 1.00 97.56 413 ASP A C 1
ATOM 3217 O O . ASP A 1 413 ? -10.390 3.605 8.657 1.00 97.56 413 ASP A O 1
ATOM 3221 N N . LEU A 1 414 ? -10.618 1.561 7.696 1.00 96.94 414 LEU A N 1
ATOM 3222 C CA . LEU A 1 414 ? -9.233 1.347 7.260 1.00 96.94 414 LEU A CA 1
ATOM 3223 C C . LEU A 1 414 ? -9.080 1.411 5.730 1.00 96.94 414 LEU A C 1
ATOM 3225 O O . LEU A 1 414 ? -8.068 0.954 5.194 1.00 96.94 414 LEU A O 1
ATOM 3229 N N . SER A 1 415 ? -10.069 1.958 5.015 1.00 92.94 415 SER A N 1
ATOM 3230 C CA . SER A 1 415 ? -10.000 2.113 3.558 1.00 92.94 415 SER A CA 1
ATOM 3231 C C . SER A 1 415 ? -8.774 2.946 3.152 1.00 92.94 415 SER A C 1
ATOM 3233 O O . SER A 1 415 ? -8.509 3.999 3.741 1.00 92.94 415 SER A O 1
ATOM 3235 N N . ALA A 1 416 ? -8.034 2.478 2.144 1.00 91.12 416 ALA A N 1
ATOM 3236 C CA . ALA A 1 416 ? -6.744 3.007 1.688 1.00 91.12 416 ALA A CA 1
ATOM 3237 C C . ALA A 1 416 ? -5.585 3.016 2.715 1.00 91.12 416 ALA A C 1
ATOM 3239 O O . ALA A 1 416 ? -4.562 3.647 2.451 1.00 91.12 416 ALA A O 1
ATOM 3240 N N . ASN A 1 417 ? -5.683 2.324 3.859 1.00 93.69 417 ASN A N 1
ATOM 3241 C CA . ASN A 1 417 ? -4.623 2.346 4.878 1.00 93.69 417 ASN A CA 1
ATOM 3242 C C . ASN A 1 417 ? -3.446 1.404 4.563 1.00 93.69 417 ASN A C 1
ATOM 3244 O O . ASN A 1 417 ? -3.392 0.273 5.041 1.00 93.69 417 ASN A O 1
ATOM 3248 N N . GLY A 1 418 ? -2.454 1.897 3.819 1.00 90.44 418 GLY A N 1
ATOM 3249 C CA . GLY A 1 418 ? -1.229 1.146 3.506 1.00 90.44 418 GLY A CA 1
ATOM 3250 C C . GLY A 1 418 ? -0.294 0.863 4.697 1.00 90.44 418 GLY A C 1
ATOM 3251 O O . GLY A 1 418 ? 0.661 0.103 4.543 1.00 90.44 418 GLY A O 1
ATOM 3252 N N . GLY A 1 419 ? -0.542 1.448 5.877 1.00 90.56 419 GLY A N 1
ATOM 3253 C CA . GLY A 1 419 ? 0.308 1.334 7.064 1.00 90.56 419 GLY A CA 1
ATOM 3254 C C . GLY A 1 419 ? 0.804 2.684 7.588 1.00 90.56 419 GLY A C 1
ATOM 3255 O O . GLY A 1 419 ? 0.048 3.650 7.643 1.00 90.56 419 GLY A O 1
ATOM 3256 N N . GLY A 1 420 ? 2.057 2.728 8.044 1.00 88.25 420 GLY A N 1
ATOM 3257 C CA . GLY A 1 420 ? 2.681 3.868 8.732 1.00 88.25 420 GLY A CA 1
ATOM 3258 C C . GLY A 1 420 ? 3.468 3.400 9.959 1.00 88.25 420 GLY A C 1
ATOM 3259 O O . GLY A 1 420 ? 3.824 2.220 10.025 1.00 88.25 420 GLY A O 1
ATOM 3260 N N . SER A 1 421 ? 3.698 4.269 10.948 1.00 86.94 421 SER A N 1
ATOM 3261 C CA . SER A 1 421 ? 4.446 3.906 12.165 1.00 86.94 421 SER A CA 1
ATOM 3262 C C . SER A 1 421 ? 3.818 2.730 12.915 1.00 86.94 421 SER A C 1
ATOM 3264 O O . SER A 1 421 ? 2.657 2.780 13.329 1.00 86.94 421 SER A O 1
ATOM 3266 N N . VAL A 1 422 ? 4.616 1.687 13.161 1.00 84.56 422 VAL A N 1
ATOM 3267 C CA . VAL A 1 422 ? 4.192 0.491 13.902 1.00 84.56 422 VAL A CA 1
ATOM 3268 C C . VAL A 1 422 ? 3.607 0.861 15.268 1.00 84.56 422 VAL A C 1
ATOM 3270 O O . VAL A 1 422 ? 2.539 0.366 15.629 1.00 84.56 422 VAL A O 1
ATOM 3273 N N . PHE A 1 423 ? 4.247 1.760 16.021 1.00 85.88 423 PHE A N 1
ATOM 3274 C CA . PHE A 1 423 ? 3.824 2.083 17.388 1.00 85.88 423 PHE A CA 1
ATOM 3275 C C . PHE A 1 423 ? 2.500 2.851 17.448 1.00 85.88 423 PHE A C 1
ATOM 3277 O O . PHE A 1 423 ? 1.686 2.566 18.329 1.00 85.88 423 PHE A O 1
ATOM 3284 N N . SER A 1 424 ? 2.217 3.710 16.467 1.00 90.06 424 SER A N 1
ATOM 3285 C CA . SER A 1 424 ? 0.896 4.325 16.290 1.00 90.06 424 SER A CA 1
ATOM 3286 C C . SER A 1 424 ? -0.217 3.279 16.135 1.00 90.06 424 SER A C 1
ATOM 3288 O O . SER A 1 424 ? -1.288 3.402 16.735 1.00 90.06 424 SER A O 1
ATOM 3290 N N . GLY A 1 425 ? 0.041 2.193 15.394 1.00 90.62 425 GLY A N 1
ATOM 3291 C CA . GLY A 1 425 ? -0.890 1.065 15.269 1.00 90.62 425 GLY A CA 1
ATOM 3292 C C . GLY A 1 425 ? -1.140 0.332 16.593 1.00 90.62 425 GLY A C 1
ATOM 3293 O O . GLY A 1 425 ? -2.279 -0.032 16.906 1.00 90.62 425 GLY A O 1
ATOM 3294 N N . TYR A 1 426 ? -0.097 0.158 17.410 1.00 88.81 426 TYR A N 1
ATOM 3295 C CA . TYR A 1 426 ? -0.224 -0.431 18.747 1.00 88.81 426 TYR A CA 1
ATOM 3296 C C . TYR A 1 426 ? -1.010 0.480 19.707 1.00 88.81 426 TYR A C 1
ATOM 3298 O O . TYR A 1 426 ? -1.865 -0.027 20.440 1.00 88.81 426 TYR A O 1
ATOM 3306 N N . ASP A 1 427 ? -0.779 1.798 19.689 1.00 91.19 427 ASP A N 1
ATOM 3307 C CA . ASP A 1 427 ? -1.524 2.763 20.512 1.00 91.19 427 ASP A CA 1
ATOM 3308 C C . ASP A 1 427 ? -3.009 2.823 20.131 1.00 91.19 427 ASP A C 1
ATOM 3310 O O . ASP A 1 427 ? -3.876 2.664 20.996 1.00 91.19 427 ASP A O 1
ATOM 3314 N N . ALA A 1 428 ? -3.321 2.920 18.835 1.00 93.69 428 ALA A N 1
ATOM 3315 C CA . ALA A 1 428 ? -4.699 2.898 18.350 1.00 93.69 428 ALA A CA 1
ATOM 3316 C C . ALA A 1 428 ? -5.452 1.634 18.822 1.00 93.69 428 ALA A C 1
ATOM 3318 O O . ALA A 1 428 ? -6.583 1.719 19.308 1.00 93.69 428 ALA A O 1
ATOM 3319 N N . CYS A 1 429 ? -4.803 0.463 18.775 1.00 90.88 429 CYS A N 1
ATOM 3320 C CA . CYS A 1 429 ? -5.339 -0.778 19.345 1.00 90.88 429 CYS A CA 1
ATOM 3321 C C . CYS A 1 429 ? -5.533 -0.708 20.872 1.00 90.88 429 CYS A C 1
ATOM 3323 O O . CYS A 1 429 ? -6.586 -1.102 21.379 1.00 90.88 429 CYS A O 1
ATOM 3325 N N . LYS A 1 430 ? -4.547 -0.197 21.622 1.00 88.00 430 LYS A N 1
ATOM 3326 C CA . LYS A 1 430 ? -4.626 -0.028 23.086 1.00 88.00 430 LYS A CA 1
ATOM 3327 C C . LYS A 1 430 ? -5.753 0.913 23.517 1.00 88.00 430 LYS A C 1
ATOM 3329 O O . LYS A 1 430 ? -6.377 0.669 24.550 1.00 88.00 430 LYS A O 1
ATOM 3334 N N . ARG A 1 431 ? -6.048 1.956 22.734 1.00 90.56 431 ARG A N 1
ATOM 3335 C CA . ARG A 1 431 ? -7.150 2.899 23.005 1.00 90.56 431 ARG A CA 1
ATOM 3336 C C . ARG A 1 431 ? -8.528 2.296 22.757 1.00 90.56 431 ARG A C 1
ATOM 3338 O O . ARG A 1 431 ? -9.463 2.609 23.492 1.00 90.56 431 ARG A O 1
ATOM 3345 N N . LEU A 1 432 ? -8.645 1.382 21.794 1.00 91.19 432 LEU A N 1
ATOM 3346 C CA . LEU A 1 432 ? -9.878 0.631 21.550 1.00 91.19 432 LEU A CA 1
ATOM 3347 C C . LEU A 1 432 ? -10.098 -0.502 22.565 1.00 91.19 432 LEU A C 1
ATOM 3349 O O . LEU A 1 432 ? -11.242 -0.760 22.937 1.00 91.19 432 LEU A O 1
ATOM 3353 N N . PHE A 1 433 ? -9.036 -1.144 23.072 1.00 83.94 433 PHE A N 1
ATOM 3354 C CA . PHE A 1 433 ? -9.161 -2.304 23.962 1.00 83.94 433 PHE A CA 1
ATOM 3355 C C . PHE A 1 433 ? -8.245 -2.275 25.192 1.00 83.94 433 PHE A C 1
ATOM 3357 O O . PHE A 1 433 ? -7.021 -2.373 25.117 1.00 83.94 433 PHE A O 1
ATOM 3364 N N . ARG A 1 434 ? -8.874 -2.376 26.367 1.00 69.19 434 ARG A N 1
ATOM 3365 C CA . ARG A 1 434 ? -8.208 -2.400 27.681 1.00 69.19 434 ARG A CA 1
ATOM 3366 C C . ARG A 1 434 ? -7.221 -3.565 27.906 1.00 69.19 434 ARG A C 1
ATOM 3368 O O . ARG A 1 434 ? -6.407 -3.495 28.823 1.00 69.19 434 ARG A O 1
ATOM 3375 N N . ARG A 1 435 ? -7.348 -4.681 27.176 1.00 64.56 435 ARG A N 1
ATOM 3376 C CA . ARG A 1 435 ? -6.726 -5.977 27.537 1.00 64.56 435 ARG A CA 1
ATOM 3377 C C . ARG A 1 435 ? -5.672 -6.512 26.566 1.00 64.56 435 ARG A C 1
ATOM 3379 O O . ARG A 1 435 ? -5.227 -7.643 26.743 1.00 64.56 435 ARG A O 1
ATOM 3386 N N . LEU A 1 436 ? -5.258 -5.716 25.585 1.00 58.50 436 LEU A N 1
ATOM 3387 C CA . LEU A 1 436 ? -4.177 -6.096 24.677 1.00 58.50 436 LEU A CA 1
ATOM 3388 C C . LEU A 1 436 ? -2.811 -5.841 25.328 1.00 58.50 436 LEU A C 1
ATOM 3390 O O . LEU A 1 436 ? -2.591 -4.773 25.897 1.00 58.50 436 LEU A O 1
ATOM 3394 N N . PHE A 1 437 ? -1.905 -6.812 25.202 1.00 61.03 437 PHE A N 1
ATOM 3395 C CA . PHE A 1 437 ? -0.495 -6.794 25.634 1.00 61.03 437 PHE A CA 1
ATOM 3396 C C . PHE A 1 437 ? -0.221 -6.601 27.139 1.00 61.03 437 PHE A C 1
ATOM 3398 O O . PHE A 1 437 ? -0.490 -5.553 27.730 1.00 61.03 437 PHE A O 1
ATOM 3405 N N . HIS A 1 438 ? 0.458 -7.591 27.724 1.00 44.47 438 HIS A N 1
ATOM 3406 C CA . HIS A 1 438 ? 1.227 -7.461 28.962 1.00 44.47 438 HIS A CA 1
ATOM 3407 C C . HIS A 1 438 ? 2.734 -7.509 28.610 1.00 44.47 438 HIS A C 1
ATOM 3409 O O . HIS A 1 438 ? 3.121 -8.421 27.899 1.00 44.47 438 HIS A O 1
ATOM 3415 N N . THR A 1 439 ? 3.508 -6.509 29.074 1.00 44.94 439 THR A N 1
ATOM 3416 C CA . THR A 1 439 ? 4.943 -6.473 29.521 1.00 44.94 439 THR A CA 1
ATOM 3417 C C . THR A 1 439 ? 6.069 -7.336 28.884 1.00 44.94 439 THR A C 1
ATOM 3419 O O . THR A 1 439 ? 5.785 -8.462 28.517 1.00 44.94 439 THR A O 1
ATOM 3422 N N . VAL A 1 440 ? 7.395 -7.059 28.932 1.00 35.00 440 VAL A N 1
ATOM 3423 C CA . VAL A 1 440 ? 8.326 -5.880 29.015 1.00 35.00 440 VAL A CA 1
ATOM 3424 C C . VAL A 1 440 ? 9.794 -6.422 28.911 1.00 35.00 440 VAL A C 1
ATOM 3426 O O . VAL A 1 440 ? 10.044 -7.508 29.425 1.00 35.00 440 VAL A O 1
ATOM 3429 N N . ASP A 1 441 ? 10.746 -5.640 28.355 1.00 33.41 441 ASP A N 1
ATOM 3430 C CA . ASP A 1 441 ? 12.230 -5.550 28.577 1.00 33.41 441 ASP A CA 1
ATOM 3431 C C . ASP A 1 441 ? 13.188 -5.695 27.336 1.00 33.41 441 ASP A C 1
ATOM 3433 O O . ASP A 1 441 ? 13.095 -6.647 26.572 1.00 33.41 441 ASP A O 1
ATOM 3437 N N . LEU A 1 442 ? 14.121 -4.726 27.189 1.00 36.28 442 LEU A N 1
ATOM 3438 C CA . LEU A 1 442 ? 15.257 -4.407 26.262 1.00 36.28 442 LEU A CA 1
ATOM 3439 C C . LEU A 1 442 ? 15.638 -5.240 25.007 1.00 36.28 442 LEU A C 1
ATOM 3441 O O . LEU A 1 442 ? 16.752 -5.095 24.504 1.00 36.28 442 LEU A O 1
ATOM 3445 N N . SER A 1 443 ? 14.788 -6.106 24.469 1.00 52.88 443 SER A N 1
ATOM 3446 C CA . SER A 1 443 ? 15.036 -6.761 23.174 1.00 52.88 443 SER A CA 1
ATOM 3447 C C . SER A 1 443 ? 13.740 -7.301 22.571 1.00 52.88 443 SER A C 1
ATOM 3449 O O . SER A 1 443 ? 12.687 -7.277 23.206 1.00 52.88 443 SER A O 1
ATOM 3451 N N . ALA A 1 444 ? 13.830 -7.872 21.369 1.00 64.94 444 ALA A N 1
ATOM 3452 C CA . ALA A 1 444 ? 12.857 -8.853 20.904 1.00 64.94 444 ALA A CA 1
ATOM 3453 C C . ALA A 1 444 ? 12.614 -9.917 21.996 1.00 64.94 444 ALA A C 1
ATOM 3455 O O . ALA A 1 444 ? 13.558 -10.575 22.448 1.00 64.94 444 ALA A O 1
ATOM 3456 N N . LEU A 1 445 ? 11.363 -10.047 22.443 1.00 72.94 445 LEU A N 1
ATOM 3457 C CA . LEU A 1 445 ? 10.942 -11.013 23.464 1.00 72.94 445 LEU A CA 1
ATOM 3458 C C . LEU A 1 445 ? 10.429 -12.301 22.818 1.00 72.94 445 LEU A C 1
ATOM 3460 O O . LEU A 1 445 ? 9.956 -12.273 21.686 1.00 72.94 445 LEU A O 1
ATOM 3464 N N . ASP A 1 446 ? 10.472 -13.411 23.546 1.00 80.38 446 ASP A N 1
ATOM 3465 C CA . ASP A 1 446 ? 9.939 -14.698 23.102 1.00 80.38 446 ASP A CA 1
ATOM 3466 C C . ASP A 1 446 ? 8.402 -14.803 23.226 1.00 80.38 446 ASP A C 1
ATOM 3468 O O . ASP A 1 446 ? 7.684 -13.874 23.633 1.00 80.38 446 ASP A O 1
ATOM 3472 N N . THR A 1 447 ? 7.865 -15.982 22.894 1.00 82.06 447 THR A N 1
ATOM 3473 C CA . THR A 1 447 ? 6.428 -16.270 22.988 1.00 82.06 447 THR A CA 1
ATOM 3474 C C . THR A 1 447 ? 5.881 -16.315 24.421 1.00 82.06 447 THR A C 1
ATOM 3476 O O . THR A 1 447 ? 4.661 -16.232 24.586 1.00 82.06 447 THR A O 1
ATOM 3479 N N . ASP A 1 448 ? 6.739 -16.318 25.441 1.00 82.75 448 ASP A N 1
ATOM 3480 C CA . ASP A 1 448 ? 6.406 -16.236 26.869 1.00 82.75 448 ASP A CA 1
ATOM 3481 C C . ASP A 1 448 ? 6.692 -14.845 27.477 1.00 82.75 448 ASP A C 1
ATOM 3483 O O . ASP A 1 448 ? 6.535 -14.673 28.689 1.00 82.75 448 ASP A O 1
ATOM 3487 N N . LEU A 1 449 ? 7.074 -13.856 26.653 1.00 76.88 449 LEU A N 1
ATOM 3488 C CA . LEU A 1 449 ? 7.444 -12.489 27.055 1.00 76.88 449 LEU A CA 1
ATOM 3489 C C . LEU A 1 449 ? 8.755 -12.409 27.861 1.00 76.88 449 LEU A C 1
ATOM 3491 O O . LEU A 1 449 ? 8.927 -11.534 28.710 1.00 76.88 449 LEU A O 1
ATOM 3495 N N . LYS A 1 450 ? 9.691 -13.324 27.602 1.00 79.44 450 LYS A N 1
ATOM 3496 C CA . LYS A 1 450 ? 11.029 -13.356 28.207 1.00 79.44 450 LYS A CA 1
ATOM 3497 C C . LYS A 1 450 ? 12.082 -12.966 27.174 1.00 79.44 450 LYS A C 1
ATOM 3499 O O . LYS A 1 450 ? 11.882 -13.107 25.971 1.00 79.44 450 LYS A O 1
ATOM 3504 N N . LYS A 1 451 ? 13.236 -12.499 27.646 1.00 77.25 451 LYS A N 1
ATOM 3505 C CA . LYS A 1 451 ? 14.415 -12.299 26.794 1.00 77.25 451 LYS A CA 1
ATOM 3506 C C . LYS A 1 451 ? 14.986 -13.641 26.342 1.00 77.25 451 LYS A C 1
ATOM 3508 O O . LYS A 1 451 ? 15.053 -14.580 27.137 1.00 77.25 451 LYS A O 1
ATOM 3513 N N . TYR A 1 452 ? 15.472 -13.698 25.104 1.00 75.81 452 TYR A N 1
ATOM 3514 C CA . TYR A 1 452 ? 16.260 -14.832 24.625 1.00 75.81 452 TYR A CA 1
ATOM 3515 C C . TYR A 1 452 ? 17.564 -14.968 25.435 1.00 75.81 452 TYR A C 1
ATOM 3517 O O . TYR A 1 452 ? 18.219 -13.950 25.678 1.00 75.81 452 TYR A O 1
ATOM 3525 N N . PRO A 1 453 ? 17.973 -16.184 25.855 1.00 75.88 453 PRO A N 1
ATOM 3526 C CA . PRO A 1 453 ? 19.199 -16.363 26.639 1.00 75.88 453 PRO A CA 1
ATOM 3527 C C . PRO A 1 453 ? 20.481 -16.047 25.852 1.00 75.88 453 PRO A C 1
ATOM 3529 O O . PRO A 1 453 ? 21.474 -15.619 26.442 1.00 75.88 453 PRO A O 1
ATOM 3532 N N . SER A 1 454 ? 20.468 -16.250 24.532 1.00 72.81 454 SER A N 1
ATOM 3533 C CA . SER A 1 454 ? 21.592 -15.995 23.628 1.00 72.81 454 SER A CA 1
ATOM 3534 C C . SER A 1 454 ? 21.142 -15.736 22.183 1.00 72.81 454 SER A C 1
ATOM 3536 O O . SER A 1 454 ? 20.018 -16.064 21.787 1.00 72.81 454 SER A O 1
ATOM 3538 N N . TRP A 1 455 ? 22.070 -15.244 21.351 1.00 71.38 455 TRP A N 1
ATOM 3539 C CA . TRP A 1 455 ? 21.898 -15.166 19.894 1.00 71.38 455 TRP A CA 1
ATOM 3540 C C . TRP A 1 455 ? 21.571 -16.514 19.243 1.00 71.38 455 TRP A C 1
ATOM 3542 O O . TRP A 1 455 ? 20.976 -16.529 18.172 1.00 71.38 455 TRP A O 1
ATOM 3552 N N . LYS A 1 456 ? 21.914 -17.649 19.865 1.00 72.69 456 LYS A N 1
ATOM 3553 C CA . LYS A 1 456 ? 21.629 -18.977 19.312 1.00 72.69 456 LYS A CA 1
ATOM 3554 C C . LYS A 1 456 ? 20.156 -19.364 19.455 1.00 72.69 456 LYS A C 1
ATOM 3556 O O . LYS A 1 456 ? 19.588 -19.905 18.512 1.00 72.69 456 LYS A O 1
ATOM 3561 N N . GLU A 1 457 ? 19.524 -19.083 20.598 1.00 79.00 457 GLU A N 1
ATOM 3562 C CA . GLU A 1 457 ? 18.080 -19.330 20.749 1.00 79.00 457 GLU A CA 1
ATOM 3563 C C . GLU A 1 457 ? 17.231 -18.337 19.948 1.00 79.00 457 GLU A C 1
ATOM 3565 O O . GLU A 1 457 ? 16.137 -18.693 19.526 1.00 79.00 457 GLU A O 1
ATOM 3570 N N . PHE A 1 458 ? 17.736 -17.125 19.704 1.00 77.56 458 PHE A N 1
ATOM 3571 C CA . PHE A 1 458 ? 17.101 -16.155 18.809 1.00 77.56 458 PHE A CA 1
ATOM 3572 C C . PHE A 1 458 ? 17.300 -16.507 17.321 1.00 77.56 458 PHE A C 1
ATOM 3574 O O . PHE A 1 458 ? 16.356 -16.473 16.535 1.00 77.56 458 PHE A O 1
ATOM 3581 N N . GLY A 1 459 ? 18.528 -16.864 16.934 1.00 71.88 459 GLY A N 1
ATOM 3582 C CA . GLY A 1 459 ? 18.955 -17.064 15.546 1.00 71.88 459 GLY A CA 1
ATOM 3583 C C . GLY A 1 459 ? 18.466 -18.355 14.888 1.00 71.88 459 GLY A C 1
ATOM 3584 O O . GLY A 1 459 ? 18.441 -18.446 13.664 1.00 71.88 459 GLY A O 1
ATOM 3585 N N . GLY A 1 460 ? 18.063 -19.357 15.674 1.00 75.12 460 GLY A N 1
ATOM 3586 C CA . GLY A 1 460 ? 17.494 -20.601 15.154 1.00 75.12 460 GLY A CA 1
ATOM 3587 C C . GLY A 1 460 ? 18.542 -21.568 14.578 1.00 75.12 460 GLY A C 1
ATOM 3588 O O . GLY A 1 460 ? 19.530 -21.851 15.259 1.00 75.12 460 GLY A O 1
ATOM 3589 N N . PRO A 1 461 ? 18.335 -22.151 13.379 1.00 76.25 461 PRO A N 1
ATOM 3590 C CA . PRO A 1 461 ? 17.193 -21.955 12.481 1.00 76.25 461 PRO A CA 1
ATOM 3591 C C . PRO A 1 461 ? 15.909 -22.628 12.993 1.00 76.25 461 PRO A C 1
ATOM 3593 O O . PRO A 1 461 ? 15.914 -23.805 13.362 1.00 76.25 461 PRO A O 1
ATOM 3596 N N . PHE A 1 462 ? 14.786 -21.911 12.940 1.00 80.19 462 PHE A N 1
ATOM 3597 C CA . PHE A 1 462 ? 13.451 -22.456 13.196 1.00 80.19 462 PHE A CA 1
ATOM 3598 C C . PHE A 1 462 ? 12.769 -22.784 11.871 1.00 80.19 462 PHE A C 1
ATOM 3600 O O . PHE A 1 462 ? 12.566 -21.906 11.038 1.00 80.19 462 PHE A O 1
ATOM 3607 N N . ARG A 1 463 ? 12.429 -24.057 11.646 1.00 81.81 463 ARG A N 1
ATOM 3608 C CA . ARG A 1 463 ? 11.877 -24.491 10.357 1.00 81.81 463 ARG A CA 1
ATOM 3609 C C . ARG A 1 463 ? 10.361 -24.399 10.310 1.00 81.81 463 ARG A C 1
ATOM 3611 O O . ARG A 1 463 ? 9.683 -25.124 11.038 1.00 81.81 463 ARG A O 1
ATOM 3618 N N . PHE A 1 464 ? 9.849 -23.599 9.380 1.00 78.12 464 PHE A N 1
ATOM 3619 C CA . PHE A 1 464 ? 8.421 -23.480 9.089 1.00 78.12 464 PHE A CA 1
ATOM 3620 C C . PHE A 1 464 ? 8.197 -23.651 7.582 1.00 78.12 464 PHE A C 1
ATOM 3622 O O . PHE A 1 464 ? 8.840 -22.989 6.776 1.00 78.12 464 PHE A O 1
ATOM 3629 N N . HIS A 1 465 ? 7.324 -24.592 7.205 1.00 75.38 465 HIS A N 1
ATOM 3630 C CA . HIS A 1 465 ? 6.931 -24.891 5.814 1.00 75.38 465 HIS A CA 1
ATOM 3631 C C . HIS A 1 465 ? 8.074 -25.062 4.786 1.00 75.38 465 HIS A C 1
ATOM 3633 O O . HIS A 1 465 ? 7.872 -24.865 3.595 1.00 75.38 465 HIS A O 1
ATOM 3639 N N . GLY A 1 466 ? 9.255 -25.505 5.228 1.00 76.50 466 GLY A N 1
ATOM 3640 C CA . GLY A 1 466 ? 10.411 -25.767 4.360 1.00 76.50 466 GLY A CA 1
ATOM 3641 C C . GLY A 1 466 ? 11.494 -24.690 4.401 1.00 76.50 466 GLY A C 1
ATOM 3642 O O . GLY A 1 466 ? 12.626 -24.988 4.025 1.00 76.50 466 GLY A O 1
ATOM 3643 N N . ASP A 1 467 ? 11.188 -23.510 4.942 1.00 79.94 467 ASP A N 1
ATOM 3644 C CA . ASP A 1 467 ? 12.135 -22.403 5.099 1.00 79.94 467 ASP A CA 1
ATOM 3645 C C . ASP A 1 467 ? 12.719 -22.321 6.524 1.00 79.94 467 ASP A C 1
ATOM 3647 O O . ASP A 1 467 ? 12.246 -23.002 7.444 1.00 79.94 467 ASP A O 1
ATOM 3651 N N . ASN A 1 468 ? 13.757 -21.500 6.716 1.00 79.31 468 ASN A N 1
ATOM 3652 C CA . ASN A 1 468 ? 14.420 -21.271 8.002 1.00 79.31 468 ASN A CA 1
ATOM 3653 C C . ASN A 1 468 ? 14.189 -19.832 8.483 1.00 79.31 468 ASN A C 1
ATOM 3655 O O . ASN A 1 468 ? 14.560 -18.876 7.814 1.00 79.31 468 ASN A O 1
ATOM 3659 N N . PHE A 1 469 ? 13.655 -19.691 9.691 1.00 78.31 469 PHE A N 1
ATOM 3660 C CA . PHE A 1 469 ? 13.353 -18.414 10.328 1.00 78.31 469 PHE A CA 1
ATOM 3661 C C . PHE A 1 469 ? 14.201 -18.193 11.583 1.00 78.31 469 PHE A C 1
ATOM 3663 O O . PHE A 1 469 ? 14.688 -19.143 12.210 1.00 78.31 469 PHE A O 1
ATOM 3670 N N . LEU A 1 470 ? 14.293 -16.926 11.987 1.00 78.75 470 LEU A N 1
ATOM 3671 C CA . LEU A 1 470 ? 14.596 -16.539 13.364 1.00 78.75 470 LEU A CA 1
ATOM 3672 C C . LEU A 1 470 ? 13.463 -16.990 14.308 1.00 78.75 470 LEU A C 1
ATOM 3674 O O . LEU A 1 470 ? 12.393 -17.429 13.876 1.00 78.75 470 LEU A O 1
ATOM 3678 N N . ALA A 1 471 ? 13.687 -16.887 15.614 1.00 81.94 471 ALA A N 1
ATOM 3679 C CA . ALA A 1 471 ? 12.658 -17.162 16.608 1.00 81.94 471 ALA A CA 1
ATOM 3680 C C . ALA A 1 471 ? 11.474 -16.176 16.499 1.00 81.94 471 ALA A C 1
ATOM 3682 O O . ALA A 1 471 ? 11.644 -15.029 16.093 1.00 81.94 471 ALA A O 1
ATOM 3683 N N . ILE A 1 472 ? 10.270 -16.605 16.899 1.00 82.38 472 ILE A N 1
ATOM 3684 C CA . ILE A 1 472 ? 9.077 -15.739 16.907 1.00 82.38 472 ILE A CA 1
ATOM 3685 C C . ILE A 1 472 ? 9.219 -14.678 18.000 1.00 82.38 472 ILE A C 1
ATOM 3687 O O . ILE A 1 472 ? 9.144 -14.998 19.187 1.00 82.38 472 ILE A O 1
ATOM 3691 N N . THR A 1 473 ? 9.358 -13.421 17.588 1.00 80.12 473 THR A N 1
ATOM 3692 C CA . THR A 1 473 ? 9.585 -12.288 18.485 1.00 80.12 473 THR A CA 1
ATOM 3693 C C . THR A 1 473 ? 8.296 -11.565 18.882 1.00 80.12 473 THR A C 1
ATOM 3695 O O . THR A 1 473 ? 7.261 -11.663 18.218 1.00 80.12 473 THR A O 1
ATOM 3698 N N . ARG A 1 474 ? 8.366 -10.770 19.955 1.00 79.00 474 ARG A N 1
ATOM 3699 C CA . ARG A 1 474 ? 7.408 -9.700 20.260 1.00 79.00 474 ARG A CA 1
ATOM 3700 C C . ARG A 1 474 ? 8.115 -8.380 20.528 1.00 79.00 474 ARG A C 1
ATOM 3702 O O . ARG A 1 474 ? 9.192 -8.359 21.125 1.00 79.00 474 ARG A O 1
ATOM 3709 N N . ALA A 1 475 ? 7.466 -7.292 20.116 1.00 76.69 475 ALA A N 1
ATOM 3710 C CA . ALA A 1 475 ? 7.891 -5.935 20.420 1.00 76.69 475 ALA A CA 1
ATOM 3711 C C . ALA A 1 475 ? 7.825 -5.672 21.929 1.00 76.69 475 ALA A C 1
ATOM 3713 O O . ALA A 1 475 ? 6.846 -6.026 22.595 1.00 76.69 475 ALA A O 1
ATOM 3714 N N . ASN A 1 476 ? 8.852 -5.012 22.457 1.00 77.56 476 ASN A N 1
ATOM 3715 C CA . ASN A 1 476 ? 8.868 -4.557 23.834 1.00 77.56 476 ASN A CA 1
ATOM 3716 C C . ASN A 1 476 ? 8.573 -3.051 23.912 1.00 77.56 476 ASN A C 1
ATOM 3718 O O . ASN A 1 476 ? 9.423 -2.221 23.611 1.00 77.56 476 ASN A O 1
ATOM 3722 N N . LEU A 1 477 ? 7.388 -2.720 24.420 1.00 79.12 477 LEU A N 1
ATOM 3723 C CA . LEU A 1 477 ? 6.870 -1.353 24.518 1.00 79.12 477 LEU A CA 1
ATOM 3724 C C . LEU A 1 477 ? 7.348 -0.580 25.761 1.00 79.12 477 LEU A C 1
ATOM 3726 O O . LEU A 1 477 ? 6.805 0.470 26.076 1.00 79.12 477 LEU A O 1
ATOM 3730 N N . SER A 1 478 ? 8.307 -1.105 26.528 1.00 76.38 478 SER A N 1
ATOM 3731 C CA . SER A 1 478 ? 8.909 -0.386 27.669 1.00 76.38 478 SER A CA 1
ATOM 3732 C C . SER A 1 478 ? 10.432 -0.371 27.632 1.00 76.38 478 SER A C 1
ATOM 3734 O O . SER A 1 478 ? 11.075 -0.175 28.661 1.00 76.38 478 SER A O 1
ATOM 3736 N N . ASP A 1 479 ? 11.016 -0.612 26.460 1.00 72.38 479 ASP A N 1
ATOM 3737 C CA . ASP A 1 479 ? 12.398 -0.233 26.195 1.00 72.38 479 ASP A CA 1
ATOM 3738 C C . ASP A 1 479 ? 12.414 1.148 25.531 1.00 72.38 479 ASP A C 1
ATOM 3740 O O . ASP A 1 479 ? 11.963 1.262 24.390 1.00 72.38 479 ASP A O 1
ATOM 3744 N N . PRO A 1 480 ? 12.956 2.180 26.199 1.00 64.81 480 PRO A N 1
ATOM 3745 C CA . PRO A 1 480 ? 13.061 3.516 25.626 1.00 64.81 480 PRO A CA 1
ATOM 3746 C C . PRO A 1 480 ? 14.032 3.593 24.435 1.00 64.81 480 PRO A C 1
ATOM 3748 O O . PRO A 1 480 ? 14.145 4.655 23.845 1.00 64.81 480 PRO A O 1
ATOM 3751 N N . LEU A 1 481 ? 14.747 2.521 24.068 1.00 62.16 481 LEU A N 1
ATOM 3752 C CA . LEU A 1 481 ? 15.513 2.428 22.815 1.00 62.16 481 LEU A CA 1
ATOM 3753 C C . LEU A 1 481 ? 14.692 1.859 21.644 1.00 62.16 481 LEU A C 1
ATOM 3755 O O . LEU A 1 481 ? 15.076 2.047 20.495 1.00 62.16 481 LEU A O 1
ATOM 3759 N N . MET A 1 482 ? 13.577 1.176 21.921 1.00 61.34 482 MET A N 1
ATOM 3760 C CA . MET A 1 482 ? 12.603 0.739 20.910 1.00 61.34 482 MET A CA 1
ATOM 3761 C C . MET A 1 482 ? 11.556 1.820 20.631 1.00 61.34 482 MET A C 1
ATOM 3763 O O . MET A 1 482 ? 11.020 1.884 19.532 1.00 61.34 482 MET A O 1
ATOM 3767 N N . THR A 1 483 ? 11.251 2.651 21.628 1.00 61.94 483 THR A N 1
ATOM 3768 C CA . THR A 1 483 ? 10.159 3.634 21.607 1.00 61.94 483 THR A CA 1
ATOM 3769 C C . THR A 1 483 ? 10.679 5.056 21.862 1.00 61.94 483 THR A C 1
ATOM 3771 O O . THR A 1 483 ? 10.068 5.803 22.626 1.00 61.94 483 THR A O 1
ATOM 3774 N N . THR A 1 484 ? 11.849 5.396 21.306 1.00 56.78 484 THR A N 1
ATOM 3775 C CA . THR A 1 484 ? 12.685 6.558 21.691 1.00 56.78 484 THR A CA 1
ATOM 3776 C C . THR A 1 484 ? 11.940 7.879 21.807 1.00 56.78 484 THR A C 1
ATOM 3778 O O . THR A 1 484 ? 12.218 8.642 22.729 1.00 56.78 484 THR A O 1
ATOM 3781 N N . ASP A 1 485 ? 10.971 8.108 20.921 1.00 69.31 485 ASP A N 1
ATOM 3782 C CA . ASP A 1 485 ? 10.307 9.402 20.752 1.00 69.31 485 ASP A CA 1
ATOM 3783 C C . ASP A 1 485 ? 8.766 9.300 20.852 1.00 69.31 485 ASP A C 1
ATOM 3785 O O . ASP A 1 485 ? 8.053 10.257 20.559 1.00 69.31 485 ASP A O 1
ATOM 3789 N N . PHE A 1 486 ? 8.218 8.143 21.265 1.00 80.94 486 PHE A N 1
ATOM 3790 C CA . PHE A 1 486 ? 6.766 7.946 21.409 1.00 80.94 486 PHE A CA 1
ATOM 3791 C C . PHE A 1 486 ? 6.386 6.825 22.389 1.00 80.94 486 PHE A C 1
ATOM 3793 O O . PHE A 1 486 ? 6.757 5.668 22.204 1.00 80.94 486 PHE A O 1
ATOM 3800 N N . SER A 1 487 ? 5.553 7.144 23.385 1.00 86.25 487 SER A N 1
ATOM 3801 C CA . SER A 1 487 ? 5.018 6.170 24.346 1.00 86.25 487 SER A CA 1
ATOM 3802 C C . SER A 1 487 ? 3.628 5.658 23.942 1.00 86.25 487 SER A C 1
ATOM 3804 O O . SER A 1 487 ? 2.665 6.420 23.876 1.00 86.25 487 SER A O 1
ATOM 3806 N N . VAL A 1 488 ? 3.509 4.342 23.737 1.00 87.44 488 VAL A N 1
ATOM 3807 C CA . VAL A 1 488 ? 2.224 3.646 23.526 1.00 87.44 488 VAL A CA 1
ATOM 3808 C C . VAL A 1 488 ? 1.413 3.614 24.827 1.00 87.44 488 VAL A C 1
ATOM 3810 O O . VAL A 1 488 ? 1.957 3.266 25.876 1.00 87.44 488 VAL A O 1
ATOM 3813 N N . ALA A 1 489 ? 0.100 3.864 24.765 1.00 87.31 489 ALA A N 1
ATOM 3814 C CA . ALA A 1 489 ? -0.770 3.865 25.943 1.00 87.31 489 ALA A CA 1
ATOM 3815 C C . ALA A 1 489 ? -0.656 2.602 26.828 1.00 87.31 489 ALA A C 1
ATOM 3817 O O . ALA A 1 489 ? -0.812 1.454 26.385 1.00 87.31 489 ALA A O 1
ATOM 3818 N N . GLY A 1 490 ? -0.448 2.840 28.122 1.00 84.31 490 GLY A N 1
ATOM 3819 C CA . GLY A 1 490 ? -0.145 1.850 29.150 1.00 84.31 490 GLY A CA 1
ATOM 3820 C C . GLY A 1 490 ? 1.353 1.625 29.407 1.00 84.31 490 GLY A C 1
ATOM 3821 O O . GLY A 1 490 ? 1.676 0.675 30.124 1.00 84.31 490 GLY A O 1
ATOM 3822 N N . TYR A 1 491 ? 2.252 2.441 28.842 1.00 82.81 491 TYR A N 1
ATOM 3823 C CA . TYR A 1 491 ? 3.707 2.289 28.959 1.00 82.81 491 TYR A CA 1
ATOM 3824 C C . TYR A 1 491 ? 4.457 3.625 29.048 1.00 82.81 491 TYR A C 1
ATOM 3826 O O . TYR A 1 491 ? 4.007 4.634 28.517 1.00 82.81 491 TYR A O 1
ATOM 3834 N N . LEU A 1 492 ? 5.638 3.583 29.680 1.00 82.75 492 LEU A N 1
ATOM 3835 C CA . LEU A 1 492 ? 6.594 4.693 29.791 1.00 82.75 492 LEU A CA 1
ATOM 3836 C C . LEU A 1 492 ? 5.922 6.017 30.204 1.00 82.75 492 LEU A C 1
ATOM 3838 O O . LEU A 1 492 ? 5.387 6.080 31.313 1.00 82.75 492 LEU A O 1
ATOM 3842 N N . ASP A 1 493 ? 5.945 7.040 29.346 1.00 85.69 493 ASP A N 1
ATOM 3843 C CA . ASP A 1 493 ? 5.412 8.376 29.642 1.00 85.69 493 ASP A CA 1
ATOM 3844 C C . ASP A 1 493 ? 3.880 8.466 29.491 1.00 85.69 493 ASP A C 1
ATOM 3846 O O . ASP A 1 493 ? 3.263 9.413 29.974 1.00 85.69 493 ASP A O 1
ATOM 3850 N N . GLU A 1 494 ? 3.246 7.432 28.925 1.00 83.81 494 GLU A N 1
ATOM 3851 C CA . GLU A 1 494 ? 1.790 7.247 28.829 1.00 83.81 494 GLU A CA 1
ATOM 3852 C C . GLU A 1 494 ? 1.331 6.039 29.685 1.00 83.81 494 GLU A C 1
ATOM 3854 O O . GLU A 1 494 ? 0.793 5.062 29.159 1.00 83.81 494 GLU A O 1
ATOM 3859 N N . PRO A 1 495 ? 1.526 6.036 31.020 1.00 83.12 495 PRO A N 1
ATOM 3860 C CA . PRO A 1 495 ? 1.323 4.850 31.862 1.00 83.12 495 PRO A CA 1
ATOM 3861 C C . PRO A 1 495 ? -0.150 4.459 32.077 1.00 83.12 495 PRO A C 1
ATOM 3863 O O . PRO A 1 495 ? -0.431 3.388 32.624 1.00 83.12 495 PRO A O 1
ATOM 3866 N N . GLU A 1 496 ? -1.110 5.307 31.697 1.00 84.19 496 GLU A N 1
ATOM 3867 C CA . GLU A 1 496 ? -2.535 5.023 31.877 1.00 84.19 496 GLU A CA 1
ATOM 3868 C C . GLU A 1 496 ? -3.049 4.018 30.836 1.00 84.19 496 GLU A C 1
ATOM 3870 O O . GLU A 1 496 ? -2.903 4.203 29.631 1.00 84.19 496 GLU A O 1
ATOM 3875 N N . ILE A 1 497 ? -3.700 2.945 31.300 1.00 81.75 497 ILE A N 1
ATOM 3876 C CA . ILE A 1 497 ? -4.342 1.963 30.416 1.00 81.75 497 ILE A CA 1
ATOM 3877 C C . ILE A 1 497 ? -5.726 2.494 30.009 1.00 81.75 497 ILE A C 1
ATOM 3879 O O . ILE A 1 497 ? -6.588 2.624 30.889 1.00 81.75 497 ILE A O 1
ATOM 3883 N N . PRO A 1 498 ? -5.998 2.724 28.710 1.00 82.56 498 PRO A N 1
ATOM 3884 C CA . PRO A 1 498 ? -7.285 3.237 28.261 1.00 82.56 498 PRO A CA 1
ATOM 3885 C C . PRO A 1 498 ? -8.456 2.325 28.644 1.00 82.56 498 PRO A C 1
ATOM 3887 O O . PRO A 1 498 ? -8.382 1.091 28.614 1.00 82.56 498 PRO A O 1
ATOM 3890 N N . VAL A 1 499 ? -9.585 2.946 28.985 1.00 82.19 499 VAL A N 1
ATOM 3891 C CA . VAL A 1 499 ? -10.855 2.237 29.158 1.00 82.19 499 VAL A CA 1
ATOM 3892 C C . VAL A 1 499 ? -11.557 2.200 27.807 1.00 82.19 499 VAL A C 1
ATOM 3894 O O . VAL A 1 499 ? -11.957 3.245 27.303 1.00 82.19 499 VAL A O 1
ATOM 3897 N N . ALA A 1 500 ? -11.725 0.996 27.256 1.00 85.56 500 ALA A N 1
ATOM 3898 C CA . ALA A 1 500 ? -12.457 0.767 26.012 1.00 85.56 500 ALA A CA 1
ATOM 3899 C C . ALA A 1 500 ? -13.827 1.470 26.034 1.00 85.56 500 ALA A C 1
ATOM 3901 O O . ALA A 1 500 ? -14.611 1.279 26.969 1.00 85.56 500 ALA A O 1
ATOM 3902 N N . ALA A 1 501 ? -14.098 2.289 25.015 1.00 88.50 501 ALA A N 1
ATOM 3903 C CA . ALA A 1 501 ? -15.359 3.023 24.885 1.00 88.50 501 ALA A CA 1
ATOM 3904 C C . ALA A 1 501 ? -16.518 2.137 24.388 1.00 88.50 501 ALA A C 1
ATOM 3906 O O . ALA A 1 501 ? -17.673 2.431 24.682 1.00 88.50 501 ALA A O 1
ATOM 3907 N N . PHE A 1 502 ? -16.199 1.043 23.691 1.00 93.25 502 PHE A N 1
ATOM 3908 C CA . PHE A 1 502 ? -17.139 0.107 23.071 1.00 93.25 502 PHE A CA 1
ATOM 3909 C C . PHE A 1 502 ? -16.795 -1.337 23.469 1.00 93.25 502 PHE A C 1
ATOM 3911 O O . PHE A 1 502 ? -15.638 -1.638 23.782 1.00 93.25 502 PHE A O 1
ATOM 3918 N N . ALA A 1 503 ? -17.775 -2.244 23.444 1.00 92.31 503 ALA A N 1
ATOM 3919 C CA . ALA A 1 503 ? -17.497 -3.679 23.472 1.00 92.31 503 ALA A CA 1
ATOM 3920 C C . ALA A 1 503 ? -17.126 -4.163 22.061 1.00 92.31 503 ALA A C 1
ATOM 3922 O O . ALA A 1 503 ? -17.579 -3.597 21.073 1.00 92.31 503 ALA A O 1
ATOM 3923 N N . ALA A 1 504 ? -16.321 -5.223 21.951 1.00 92.62 504 ALA A N 1
ATOM 3924 C CA . ALA A 1 504 ? -15.847 -5.715 20.654 1.00 92.62 504 ALA A CA 1
ATOM 3925 C C . ALA A 1 504 ? -16.980 -6.135 19.695 1.00 92.62 504 ALA A C 1
ATOM 3927 O O . ALA A 1 504 ? -16.867 -5.926 18.490 1.00 92.62 504 ALA A O 1
ATOM 3928 N N . ASP A 1 505 ? -18.082 -6.671 20.227 1.00 94.94 505 ASP A N 1
ATOM 3929 C CA . ASP A 1 505 ? -19.258 -7.064 19.438 1.00 94.94 505 ASP A CA 1
ATOM 3930 C C . ASP A 1 505 ? -19.956 -5.869 18.758 1.00 94.94 505 ASP A C 1
ATOM 3932 O O . ASP A 1 505 ? -20.596 -6.050 17.714 1.00 94.94 505 ASP A O 1
ATOM 3936 N N . ASP A 1 506 ? -19.788 -4.663 19.317 1.00 95.94 506 ASP A N 1
ATOM 3937 C CA . ASP A 1 506 ? -20.345 -3.392 18.840 1.00 95.94 506 ASP A CA 1
ATOM 3938 C C . ASP A 1 506 ? -19.385 -2.609 17.919 1.00 95.94 506 ASP A C 1
ATOM 3940 O O . ASP A 1 506 ? -19.721 -1.520 17.439 1.00 95.94 506 ASP A O 1
ATOM 3944 N N . ILE A 1 507 ? -18.193 -3.155 17.650 1.00 96.94 507 ILE A N 1
ATOM 3945 C CA . ILE A 1 507 ? -17.238 -2.612 16.680 1.00 96.94 507 ILE A CA 1
ATOM 3946 C C . ILE A 1 507 ? -17.333 -3.412 15.371 1.00 96.94 507 ILE A C 1
ATOM 3948 O O . ILE A 1 507 ? -17.499 -4.636 15.372 1.00 96.94 507 ILE A O 1
ATOM 3952 N N . VAL A 1 508 ? -17.180 -2.732 14.236 1.00 97.56 508 VAL A N 1
ATOM 3953 C CA . VAL A 1 508 ? -16.903 -3.359 12.936 1.00 97.56 508 VAL A CA 1
ATOM 3954 C C . VAL A 1 508 ? -15.749 -2.642 12.241 1.00 97.56 508 VAL A C 1
ATOM 3956 O O . VAL A 1 508 ? -15.676 -1.415 12.270 1.00 97.56 508 VAL A O 1
ATOM 3959 N N . VAL A 1 509 ? -14.841 -3.394 11.616 1.00 98.19 509 VAL A N 1
ATOM 3960 C CA . VAL A 1 509 ? -13.756 -2.821 10.799 1.00 98.19 509 VAL A CA 1
ATOM 3961 C C . VAL A 1 509 ? -14.112 -2.888 9.314 1.00 98.19 509 VAL A C 1
ATOM 3963 O O . VAL A 1 509 ? -14.471 -3.957 8.816 1.00 98.19 509 VAL A O 1
ATOM 3966 N N . LEU A 1 510 ? -14.001 -1.762 8.612 1.00 97.25 510 LEU A N 1
ATOM 3967 C CA . LEU A 1 510 ? -14.215 -1.639 7.172 1.00 97.25 510 LEU A CA 1
ATOM 3968 C C . LEU A 1 510 ? -12.870 -1.635 6.428 1.00 97.25 510 LEU A C 1
ATOM 3970 O O . LEU A 1 510 ? -11.940 -0.940 6.835 1.00 97.25 510 LEU A O 1
ATOM 3974 N N . TYR A 1 511 ? -12.794 -2.397 5.337 1.00 96.62 511 TYR A N 1
ATOM 3975 C CA . TYR A 1 511 ? -11.620 -2.537 4.475 1.00 96.62 511 TYR A CA 1
ATOM 3976 C C . TYR A 1 511 ? -11.990 -2.410 2.992 1.00 96.62 511 TYR A C 1
ATOM 3978 O O . TYR A 1 511 ? -13.055 -2.864 2.580 1.00 96.62 511 TYR A O 1
ATOM 3986 N N . ASP A 1 512 ? -11.054 -1.931 2.176 1.00 93.62 512 ASP A N 1
ATOM 3987 C CA . ASP A 1 512 ? -11.091 -1.956 0.704 1.00 93.62 512 ASP A CA 1
ATOM 3988 C C . ASP A 1 512 ? -9.943 -2.791 0.095 1.00 93.62 512 ASP A C 1
ATOM 3990 O O . ASP A 1 512 ? -9.672 -2.718 -1.102 1.00 93.62 512 ASP A O 1
ATOM 3994 N N . GLY A 1 513 ? -9.248 -3.585 0.917 1.00 93.69 513 GLY A N 1
ATOM 3995 C CA . GLY A 1 513 ? -8.110 -4.413 0.510 1.00 93.69 513 GLY A CA 1
ATOM 3996 C C . GLY A 1 513 ? -6.753 -3.713 0.559 1.00 93.69 513 GLY A C 1
ATOM 3997 O O . GLY A 1 513 ? -5.738 -4.403 0.597 1.00 93.69 513 GLY A O 1
ATOM 3998 N N . SER A 1 514 ? -6.695 -2.379 0.645 1.00 91.81 514 SER A N 1
ATOM 3999 C CA . SER A 1 514 ? -5.421 -1.645 0.725 1.00 91.81 514 SER A CA 1
ATOM 4000 C C . SER A 1 514 ? -4.669 -1.828 2.049 1.00 91.81 514 SER A C 1
ATOM 4002 O O . SER A 1 514 ? -3.526 -1.392 2.158 1.00 91.81 514 SER A O 1
ATOM 4004 N N . CYS A 1 515 ? -5.281 -2.465 3.052 1.00 94.56 515 CYS A N 1
ATOM 4005 C CA . CYS A 1 515 ? -4.657 -2.679 4.352 1.00 94.56 515 CYS A CA 1
ATOM 4006 C C . CYS A 1 515 ? -3.392 -3.541 4.239 1.00 94.56 515 CYS A C 1
ATOM 4008 O O . CYS A 1 515 ? -3.456 -4.682 3.777 1.00 94.56 515 CYS A O 1
ATOM 4010 N N . GLY A 1 516 ? -2.259 -2.998 4.688 1.00 93.12 516 GLY A N 1
ATOM 4011 C CA . GLY A 1 516 ? -0.942 -3.645 4.709 1.00 93.12 516 GLY A CA 1
ATOM 4012 C C . GLY A 1 516 ? -0.027 -3.059 5.787 1.00 93.12 516 GLY A C 1
ATOM 4013 O O . GLY A 1 516 ? -0.420 -2.142 6.510 1.00 93.12 516 GLY A O 1
ATOM 4014 N N . SER A 1 517 ? 1.185 -3.599 5.936 1.00 91.88 517 SER A N 1
ATOM 4015 C CA . SER A 1 517 ? 2.179 -3.145 6.921 1.00 91.88 517 SER A CA 1
ATOM 4016 C C . SER A 1 517 ? 1.560 -3.027 8.333 1.00 91.88 517 SER A C 1
ATOM 4018 O O . SER A 1 517 ? 0.823 -3.912 8.774 1.00 91.88 517 SER A O 1
ATOM 4020 N N . THR A 1 518 ? 1.762 -1.910 9.031 1.00 91.25 518 THR A N 1
ATOM 4021 C CA . THR A 1 518 ? 1.121 -1.591 10.318 1.00 91.25 518 THR A CA 1
ATOM 4022 C C . THR A 1 518 ? -0.406 -1.748 10.321 1.00 91.25 518 THR A C 1
ATOM 4024 O O . THR A 1 518 ? -0.959 -2.168 11.340 1.00 91.25 518 THR A O 1
ATOM 4027 N N . CYS A 1 519 ? -1.108 -1.492 9.209 1.00 95.06 519 CYS A N 1
ATOM 4028 C CA . CYS A 1 519 ? -2.547 -1.761 9.136 1.00 95.06 519 CYS A CA 1
ATOM 4029 C C . CYS A 1 519 ? -2.846 -3.254 9.286 1.00 95.06 519 CYS A C 1
ATOM 4031 O O . CYS A 1 519 ? -3.775 -3.611 10.009 1.00 95.06 519 CYS A O 1
ATOM 4033 N N . ALA A 1 520 ? -2.036 -4.138 8.696 1.00 93.44 520 ALA A N 1
ATOM 4034 C CA . ALA A 1 520 ? -2.185 -5.579 8.884 1.00 93.44 520 ALA A CA 1
ATOM 4035 C C . ALA A 1 520 ? -1.965 -5.983 10.355 1.00 93.44 520 ALA A C 1
ATOM 4037 O O . ALA A 1 520 ? -2.723 -6.796 10.881 1.00 93.44 520 ALA A O 1
ATOM 4038 N N . ILE A 1 521 ? -0.996 -5.374 11.050 1.00 89.81 521 ILE A N 1
ATOM 4039 C CA . ILE A 1 521 ? -0.774 -5.598 12.490 1.00 89.81 521 ILE A CA 1
ATOM 4040 C C . ILE A 1 521 ? -2.000 -5.159 13.308 1.00 89.81 521 ILE A C 1
ATOM 4042 O O . ILE A 1 521 ? -2.529 -5.945 14.098 1.00 89.81 521 ILE A O 1
ATOM 4046 N N . PHE A 1 522 ? -2.496 -3.939 13.079 1.00 93.25 522 PHE A N 1
ATOM 4047 C CA . PHE A 1 522 ? -3.710 -3.419 13.714 1.00 93.25 522 PHE A CA 1
ATOM 4048 C C . PHE A 1 522 ? -4.916 -4.337 13.442 1.00 93.25 522 PHE A C 1
ATOM 4050 O O . PHE A 1 522 ? -5.622 -4.737 14.367 1.00 93.25 522 PHE A O 1
ATOM 4057 N N . ALA A 1 523 ? -5.117 -4.749 12.190 1.00 94.69 523 ALA A N 1
ATOM 4058 C CA . ALA A 1 523 ? -6.196 -5.633 11.760 1.00 94.69 523 ALA A CA 1
ATOM 4059 C C . ALA A 1 523 ? -6.156 -7.010 12.447 1.00 94.69 523 ALA A C 1
ATOM 4061 O O . ALA A 1 523 ? -7.182 -7.485 12.946 1.00 94.69 523 ALA A O 1
ATOM 4062 N N . GLU A 1 524 ? -4.984 -7.650 12.528 1.00 91.62 524 GLU A N 1
ATOM 4063 C CA . GLU A 1 524 ? -4.830 -8.938 13.216 1.00 91.62 524 GLU A CA 1
ATOM 4064 C C . GLU A 1 524 ? -5.014 -8.797 14.742 1.00 91.62 524 GLU A C 1
ATOM 4066 O O . GLU A 1 524 ? -5.493 -9.735 15.384 1.00 91.62 524 GLU A O 1
ATOM 4071 N N . PHE A 1 525 ? -4.724 -7.634 15.341 1.00 89.75 525 PHE A N 1
ATOM 4072 C CA . PHE A 1 525 ? -5.054 -7.345 16.743 1.00 89.75 525 PHE A CA 1
ATOM 4073 C C . PHE A 1 525 ? -6.563 -7.154 16.959 1.00 89.75 525 PHE A C 1
ATOM 4075 O O . PHE A 1 525 ? -7.129 -7.834 17.822 1.00 89.75 525 PHE A O 1
ATOM 4082 N N . MET A 1 526 ? -7.230 -6.317 16.151 1.00 93.19 526 MET A N 1
ATOM 4083 C CA . MET A 1 526 ? -8.692 -6.128 16.171 1.00 93.19 526 MET A CA 1
ATOM 4084 C C . MET A 1 526 ? -9.424 -7.474 16.070 1.00 93.19 526 MET A C 1
ATOM 4086 O O . MET A 1 526 ? -10.321 -7.766 16.862 1.00 93.19 526 MET A O 1
ATOM 4090 N N . LYS A 1 527 ? -9.000 -8.320 15.125 1.00 92.94 527 LYS A N 1
ATOM 4091 C CA . LYS A 1 527 ? -9.597 -9.628 14.842 1.00 92.94 527 LYS A CA 1
ATOM 4092 C C . LYS A 1 527 ? -9.253 -10.683 15.897 1.00 92.94 527 LYS A C 1
ATOM 4094 O O . LYS A 1 527 ? -10.154 -11.212 16.539 1.00 92.94 527 LYS A O 1
ATOM 4099 N N . ASN A 1 528 ? -7.974 -11.023 16.075 1.00 88.94 528 ASN A N 1
ATOM 4100 C CA . ASN A 1 528 ? -7.586 -12.232 16.818 1.00 88.94 528 ASN A CA 1
ATOM 4101 C C . ASN A 1 528 ? -7.532 -12.023 18.337 1.00 88.94 528 ASN A C 1
ATOM 4103 O O . ASN A 1 528 ? -7.669 -12.991 19.081 1.00 88.94 528 ASN A O 1
ATOM 4107 N N . GLN A 1 529 ? -7.311 -10.787 18.801 1.00 84.62 529 GLN A N 1
ATOM 4108 C CA . GLN A 1 529 ? -7.280 -10.467 20.232 1.00 84.62 529 GLN A CA 1
ATOM 4109 C C . GLN A 1 529 ? -8.509 -9.663 20.679 1.00 84.62 529 GLN A C 1
ATOM 4111 O O . GLN A 1 529 ? -8.996 -9.866 21.790 1.00 84.62 529 GLN A O 1
ATOM 4116 N N . GLY A 1 530 ? -9.019 -8.771 19.824 1.00 87.69 530 GLY A N 1
ATOM 4117 C CA . GLY A 1 530 ? -10.263 -8.040 20.065 1.00 87.69 530 GLY A CA 1
ATOM 4118 C C . GLY A 1 530 ? -11.523 -8.877 19.824 1.00 87.69 530 GLY A C 1
ATOM 4119 O O . GLY A 1 530 ? -12.510 -8.681 20.522 1.00 87.69 530 GLY A O 1
ATOM 4120 N N . GLY A 1 531 ? -11.500 -9.824 18.877 1.00 92.00 531 GLY A N 1
ATOM 4121 C CA . GLY A 1 531 ? -12.689 -10.572 18.443 1.00 92.00 531 GLY A CA 1
ATOM 4122 C C . GLY A 1 531 ? -13.609 -9.785 17.499 1.00 92.00 531 GLY A C 1
ATOM 4123 O O . GLY A 1 531 ? -14.740 -10.199 17.257 1.00 92.00 531 GLY A O 1
ATOM 4124 N N . VAL A 1 532 ? -13.147 -8.644 16.977 1.00 95.56 532 VAL A N 1
ATOM 4125 C CA . VAL A 1 532 ? -13.966 -7.716 16.188 1.00 95.56 532 VAL A CA 1
ATOM 4126 C C . VAL A 1 532 ? -14.238 -8.256 14.784 1.00 95.56 532 VAL A C 1
ATOM 4128 O O . VAL A 1 532 ? -13.364 -8.820 14.122 1.00 95.56 532 VAL A O 1
ATOM 4131 N N . ARG A 1 533 ? -15.475 -8.051 14.320 1.00 95.88 533 ARG A N 1
ATOM 4132 C CA . ARG A 1 533 ? -15.940 -8.437 12.982 1.00 95.88 533 ARG A CA 1
ATOM 4133 C C . ARG A 1 533 ? -15.499 -7.426 11.926 1.00 95.88 533 ARG A C 1
ATOM 4135 O O . ARG A 1 533 ? -15.310 -6.247 12.215 1.00 95.88 533 ARG A O 1
ATOM 4142 N N . SER A 1 534 ? -15.393 -7.875 10.683 1.00 96.12 534 SER A N 1
ATOM 4143 C CA . SER A 1 534 ? -14.971 -7.037 9.564 1.00 96.12 534 SER A CA 1
ATOM 4144 C C . SER A 1 534 ? -15.864 -7.166 8.337 1.00 96.12 534 SER A C 1
ATOM 4146 O O . SER A 1 534 ? -16.551 -8.170 8.149 1.00 96.12 534 SER A O 1
ATOM 4148 N N . ILE A 1 535 ? -15.822 -6.132 7.500 1.00 95.25 535 ILE A N 1
ATOM 4149 C CA . ILE A 1 535 ? -16.431 -6.073 6.172 1.00 95.25 535 ILE A CA 1
ATOM 4150 C C . ILE A 1 535 ? -15.337 -5.608 5.204 1.00 95.25 535 ILE A C 1
ATOM 4152 O O . ILE A 1 535 ? -14.685 -4.598 5.459 1.00 95.25 535 ILE A O 1
ATOM 4156 N N . ALA A 1 536 ? -15.132 -6.340 4.110 1.00 93.94 536 ALA A N 1
ATOM 4157 C CA . ALA A 1 536 ? -14.319 -5.900 2.977 1.00 93.94 536 ALA A CA 1
ATOM 4158 C C . ALA A 1 536 ? -15.250 -5.535 1.812 1.00 93.94 536 ALA A C 1
ATOM 4160 O O . ALA A 1 536 ? -16.255 -6.221 1.611 1.00 93.94 536 ALA A O 1
ATOM 4161 N N . VAL A 1 537 ? -14.950 -4.458 1.081 1.00 90.94 537 VAL A N 1
ATOM 4162 C CA . VAL A 1 537 ? -15.795 -3.944 -0.011 1.00 90.94 537 VAL A CA 1
ATOM 4163 C C . VAL A 1 537 ? -15.022 -3.759 -1.317 1.00 90.94 537 VAL A C 1
ATOM 4165 O O . VAL A 1 537 ? -13.837 -3.431 -1.317 1.00 90.94 537 VAL A O 1
ATOM 4168 N N . GLY A 1 538 ? -15.723 -3.932 -2.438 1.00 90.94 538 GLY A N 1
ATOM 4169 C CA . GLY A 1 538 ? -15.145 -3.901 -3.782 1.00 90.94 538 GLY A CA 1
ATOM 4170 C C . GLY A 1 538 ? -14.699 -5.287 -4.250 1.00 90.94 538 GLY A C 1
ATOM 4171 O O . GLY A 1 538 ? -15.340 -6.284 -3.923 1.00 90.94 538 GLY A O 1
ATOM 4172 N N . GLY A 1 539 ? -13.624 -5.325 -5.032 1.00 92.50 539 GLY A N 1
ATOM 4173 C CA . GLY A 1 539 ? -13.131 -6.502 -5.735 1.00 92.50 539 GLY A CA 1
ATOM 4174 C C . GLY A 1 539 ? -13.525 -6.526 -7.211 1.00 92.50 539 GLY A C 1
ATOM 4175 O O . GLY A 1 539 ? -14.117 -5.578 -7.740 1.00 92.50 539 GLY A O 1
ATOM 4176 N N . ARG A 1 540 ? -13.179 -7.623 -7.888 1.00 94.25 540 ARG A N 1
ATOM 4177 C CA . ARG A 1 540 ? -13.610 -7.904 -9.264 1.00 94.25 540 ARG A CA 1
ATOM 4178 C C . ARG A 1 540 ? -15.139 -8.029 -9.323 1.00 94.25 540 ARG A C 1
ATOM 4180 O O . ARG A 1 540 ? -15.759 -8.349 -8.308 1.00 94.25 540 ARG A O 1
ATOM 4187 N N . PRO A 1 541 ? -15.780 -7.808 -10.486 1.00 94.06 541 PRO A N 1
ATOM 4188 C CA . PRO A 1 541 ? -17.234 -7.900 -10.627 1.00 94.06 541 PRO A CA 1
ATOM 4189 C C . PRO A 1 541 ? -17.713 -9.367 -10.617 1.00 94.06 541 PRO A C 1
ATOM 4191 O O . PRO A 1 541 ? -18.122 -9.914 -11.639 1.00 94.06 541 PRO A O 1
ATOM 4194 N N . GLN A 1 542 ? -17.661 -10.003 -9.446 1.00 92.50 542 GLN A N 1
ATOM 4195 C CA . GLN A 1 542 ? -18.053 -11.391 -9.186 1.00 92.50 542 GLN A CA 1
ATOM 4196 C C . GLN A 1 542 ? -18.685 -11.539 -7.791 1.00 92.50 542 GLN A C 1
ATOM 4198 O O . GLN A 1 542 ? -18.401 -10.758 -6.884 1.00 92.50 542 GLN A O 1
ATOM 4203 N N . ASP A 1 543 ? -19.501 -12.576 -7.595 1.00 90.12 543 ASP A N 1
ATOM 4204 C CA . ASP A 1 543 ? -19.983 -12.962 -6.265 1.00 90.12 543 ASP A CA 1
ATOM 4205 C C . ASP A 1 543 ? -18.863 -13.666 -5.478 1.00 90.12 543 ASP A C 1
ATOM 4207 O O . ASP A 1 543 ? -18.284 -14.644 -5.957 1.00 90.12 543 ASP A O 1
ATOM 4211 N N . GLY A 1 544 ? -18.574 -13.233 -4.247 1.00 88.69 544 GLY A N 1
ATOM 4212 C CA . GLY A 1 544 ? -17.549 -13.888 -3.432 1.00 88.69 544 GLY A CA 1
ATOM 4213 C C . GLY A 1 544 ? -17.170 -13.162 -2.144 1.00 88.69 544 GLY A C 1
ATOM 4214 O O . GLY A 1 544 ? -17.806 -12.194 -1.733 1.00 88.69 544 GLY A O 1
ATOM 4215 N N . LEU A 1 545 ? -16.117 -13.667 -1.497 1.00 88.62 545 LEU A N 1
ATOM 4216 C CA . LEU A 1 545 ? -15.430 -12.997 -0.394 1.00 88.62 545 LEU A CA 1
ATOM 4217 C C . LEU A 1 545 ? -14.115 -12.409 -0.905 1.00 88.62 545 LEU A C 1
ATOM 4219 O O . LEU A 1 545 ? -13.365 -13.094 -1.593 1.00 88.62 545 LEU A O 1
ATOM 4223 N N . MET A 1 546 ? -13.825 -11.183 -0.484 1.00 90.06 546 MET A N 1
ATOM 4224 C CA . MET A 1 546 ? -12.570 -10.476 -0.722 1.00 90.06 546 MET A CA 1
ATOM 4225 C C . MET A 1 546 ? -11.715 -10.459 0.559 1.00 90.06 546 MET A C 1
ATOM 4227 O O . MET A 1 546 ? -12.257 -10.428 1.670 1.00 90.06 546 MET A O 1
ATOM 4231 N N . GLN A 1 547 ? -10.383 -10.427 0.436 1.00 90.75 547 GLN A N 1
ATOM 4232 C CA . GLN A 1 547 ? -9.510 -10.182 1.589 1.00 90.75 547 GLN A CA 1
ATOM 4233 C C . GLN A 1 547 ? -9.483 -8.694 1.966 1.00 90.75 547 GLN A C 1
ATOM 4235 O O . GLN A 1 547 ? -9.170 -7.833 1.152 1.00 90.75 547 GLN A O 1
ATOM 4240 N N . GLY A 1 548 ? -9.752 -8.384 3.239 1.00 91.81 548 GLY A N 1
ATOM 4241 C CA . GLY A 1 548 ? -9.614 -7.015 3.756 1.00 91.81 548 GLY A CA 1
ATOM 4242 C C . GLY A 1 548 ? -8.158 -6.543 3.883 1.00 91.81 548 GLY A C 1
ATOM 4243 O O . GLY A 1 548 ? -7.898 -5.344 3.845 1.00 91.81 548 GLY A O 1
ATOM 4244 N N . ILE A 1 549 ? -7.215 -7.484 4.002 1.00 94.25 549 ILE A N 1
ATOM 4245 C CA . ILE A 1 549 ? -5.768 -7.243 4.053 1.00 94.25 549 ILE A CA 1
ATOM 4246 C C . ILE A 1 549 ? -5.174 -7.810 2.761 1.00 94.25 549 ILE A C 1
ATOM 4248 O O . ILE A 1 549 ? -4.854 -8.996 2.708 1.00 94.25 549 ILE A O 1
ATOM 4252 N N . GLY A 1 550 ? -5.112 -6.988 1.715 1.00 92.69 550 GLY A N 1
ATOM 4253 C CA . GLY A 1 550 ? -4.462 -7.326 0.448 1.00 92.69 550 GLY A CA 1
ATOM 4254 C C . GLY A 1 550 ? -3.028 -6.807 0.350 1.00 92.69 550 GLY A C 1
ATOM 4255 O O . GLY A 1 550 ? -2.295 -7.238 -0.530 1.00 92.69 550 GLY A O 1
ATOM 4256 N N . GLY A 1 551 ? -2.603 -5.909 1.237 1.00 90.19 551 GLY A N 1
ATOM 4257 C CA . GLY A 1 551 ? -1.217 -5.463 1.330 1.00 90.19 551 GLY A CA 1
ATOM 4258 C C . GLY A 1 551 ? -0.313 -6.445 2.085 1.00 90.19 551 GLY A C 1
ATOM 4259 O O . GLY A 1 551 ? -0.790 -7.338 2.789 1.00 90.19 551 GLY A O 1
ATOM 4260 N N . SER A 1 552 ? 1.004 -6.243 1.990 1.00 89.19 552 SER A N 1
ATOM 4261 C CA . SER A 1 552 ? 2.017 -7.048 2.680 1.00 89.19 552 SER A CA 1
ATOM 4262 C C . SER A 1 552 ? 1.774 -7.146 4.183 1.00 89.19 552 SER A C 1
ATOM 4264 O O . SER A 1 552 ? 1.680 -6.136 4.884 1.00 89.19 552 SER A O 1
ATOM 4266 N N . LYS A 1 553 ? 1.731 -8.372 4.710 1.00 87.62 553 LYS A N 1
ATOM 4267 C CA . LYS A 1 553 ? 1.632 -8.638 6.153 1.00 87.62 553 LYS A CA 1
ATOM 4268 C C . LYS A 1 553 ? 3.001 -8.582 6.838 1.00 87.62 553 LYS A C 1
ATOM 4270 O O . LYS A 1 553 ? 3.502 -9.600 7.311 1.00 87.62 553 LYS A O 1
ATOM 4275 N N . GLY A 1 554 ? 3.590 -7.391 6.894 1.00 74.19 554 GLY A N 1
ATOM 4276 C CA . GLY A 1 554 ? 4.878 -7.140 7.545 1.00 74.19 554 GLY A CA 1
ATOM 4277 C C . GLY A 1 554 ? 4.834 -6.050 8.618 1.00 74.19 554 GLY A C 1
ATOM 4278 O O . GLY A 1 554 ? 3.772 -5.561 9.000 1.00 74.19 554 GLY A O 1
ATOM 4279 N N . SER A 1 555 ? 6.018 -5.691 9.111 1.00 73.81 555 SER A N 1
ATOM 4280 C CA . SER A 1 555 ? 6.252 -4.659 10.133 1.00 73.81 555 SER A CA 1
ATOM 4281 C C . SER A 1 555 ? 7.070 -3.510 9.521 1.00 73.81 555 SER A C 1
ATOM 4283 O O . SER A 1 555 ? 6.939 -3.232 8.332 1.00 73.81 555 SER A O 1
ATOM 4285 N N . GLN A 1 556 ? 7.918 -2.849 10.310 1.00 74.06 556 GLN A N 1
ATOM 4286 C CA . GLN A 1 556 ? 8.870 -1.854 9.822 1.00 74.06 556 GLN A CA 1
ATOM 4287 C C . GLN A 1 556 ? 9.784 -2.433 8.726 1.00 74.06 556 GLN A C 1
ATOM 4289 O O . GLN A 1 556 ? 10.344 -3.520 8.891 1.00 74.06 556 GLN A O 1
ATOM 4294 N N . VAL A 1 557 ? 9.956 -1.687 7.633 1.00 75.44 557 VAL A N 1
ATOM 4295 C CA . VAL A 1 557 ? 10.920 -1.997 6.566 1.00 75.44 557 VAL A CA 1
ATOM 4296 C C . VAL A 1 557 ? 12.327 -1.616 7.030 1.00 75.44 557 VAL A C 1
ATOM 4298 O O . VAL A 1 557 ? 12.517 -0.553 7.619 1.00 75.44 557 VAL A O 1
ATOM 4301 N N . LEU A 1 558 ? 13.313 -2.469 6.747 1.00 72.69 558 LEU A N 1
ATOM 4302 C CA . LEU A 1 558 ? 14.732 -2.142 6.883 1.00 72.69 558 LEU A CA 1
ATOM 4303 C C . LEU A 1 558 ? 15.299 -1.879 5.489 1.00 72.69 558 LEU A C 1
ATOM 4305 O O . LEU A 1 558 ? 15.347 -2.789 4.664 1.00 72.69 558 LEU A O 1
ATOM 4309 N N . THR A 1 559 ? 15.710 -0.641 5.226 1.00 77.31 559 THR A N 1
ATOM 4310 C CA . THR A 1 559 ? 16.375 -0.277 3.967 1.00 77.31 559 THR A CA 1
ATOM 4311 C C . THR A 1 559 ? 17.842 -0.704 3.989 1.00 77.31 559 THR A C 1
ATOM 4313 O O . THR A 1 559 ? 18.429 -0.859 5.062 1.00 77.31 559 THR A O 1
ATOM 4316 N N . ASP A 1 560 ? 18.463 -0.839 2.816 1.00 73.12 560 ASP A N 1
ATOM 4317 C CA . ASP A 1 560 ? 19.900 -1.126 2.698 1.00 73.12 560 ASP A CA 1
ATOM 4318 C C . ASP A 1 560 ? 20.759 -0.102 3.468 1.00 73.12 560 ASP A C 1
ATOM 4320 O O . ASP A 1 560 ? 21.596 -0.477 4.287 1.00 73.12 560 ASP A O 1
ATOM 4324 N N . LEU A 1 561 ? 20.436 1.194 3.353 1.00 69.81 561 LEU A N 1
ATOM 4325 C CA . LEU A 1 561 ? 21.083 2.256 4.134 1.00 69.81 561 LEU A CA 1
ATOM 4326 C C . LEU A 1 561 ? 20.925 2.052 5.652 1.00 69.81 561 LEU A C 1
ATOM 4328 O O . LEU A 1 561 ? 21.868 2.280 6.405 1.00 69.81 561 LEU A O 1
ATOM 4332 N N . THR A 1 562 ? 19.762 1.588 6.120 1.00 68.69 562 THR A N 1
ATOM 4333 C CA . THR A 1 562 ? 19.532 1.305 7.548 1.00 68.69 562 THR A CA 1
ATOM 4334 C C . THR A 1 562 ? 20.372 0.114 8.017 1.00 68.69 562 THR A C 1
ATOM 4336 O O . THR A 1 562 ? 20.947 0.151 9.107 1.00 68.69 562 THR A O 1
ATOM 4339 N N . ILE A 1 563 ? 20.488 -0.927 7.186 1.00 71.38 563 ILE A N 1
ATOM 4340 C CA . ILE A 1 563 ? 21.340 -2.096 7.443 1.00 71.38 563 ILE A CA 1
ATOM 4341 C C . ILE A 1 563 ? 22.812 -1.670 7.530 1.00 71.38 563 ILE A C 1
ATOM 4343 O O . ILE A 1 563 ? 23.506 -2.066 8.469 1.00 71.38 563 ILE A O 1
ATOM 4347 N N . GLU A 1 564 ? 23.274 -0.818 6.616 1.00 70.19 564 GLU A N 1
ATOM 4348 C CA . GLU A 1 564 ? 24.639 -0.287 6.614 1.00 70.19 564 GLU A CA 1
ATOM 4349 C C . GLU A 1 564 ? 24.929 0.598 7.837 1.00 70.19 564 GLU A C 1
ATOM 4351 O O . GLU A 1 564 ? 25.909 0.364 8.548 1.00 70.19 564 GLU A O 1
ATOM 4356 N N . VAL A 1 565 ? 24.028 1.520 8.190 1.00 67.38 565 VAL A N 1
ATOM 4357 C CA . VAL A 1 565 ? 24.142 2.333 9.416 1.00 67.38 565 VAL A CA 1
ATOM 4358 C C . VAL A 1 565 ? 24.191 1.450 10.672 1.00 67.38 565 VAL A C 1
ATOM 4360 O O . VAL A 1 565 ? 24.990 1.700 11.577 1.00 67.38 565 VAL A O 1
ATOM 4363 N N . HIS A 1 566 ? 23.386 0.384 10.744 1.00 69.94 566 HIS A N 1
ATOM 4364 C CA . HIS A 1 566 ? 23.453 -0.585 11.844 1.00 69.94 566 HIS A CA 1
ATOM 4365 C C . HIS A 1 566 ? 24.777 -1.368 11.867 1.00 69.94 566 HIS A C 1
ATOM 4367 O O . HIS A 1 566 ? 25.324 -1.614 12.949 1.00 69.94 566 HIS A O 1
ATOM 4373 N N . ARG A 1 567 ? 25.323 -1.730 10.697 1.00 68.62 567 ARG A N 1
ATOM 4374 C CA . ARG A 1 567 ? 26.617 -2.416 10.556 1.00 68.62 567 ARG A CA 1
ATOM 4375 C C . ARG A 1 567 ? 27.770 -1.545 11.055 1.00 68.62 567 ARG A C 1
ATOM 4377 O O . ARG A 1 567 ? 28.596 -2.027 11.830 1.00 68.62 567 ARG A O 1
ATOM 4384 N N . GLU A 1 568 ? 27.810 -0.269 10.682 1.00 69.31 568 GLU A N 1
ATOM 4385 C CA . GLU A 1 568 ? 28.835 0.672 11.154 1.00 69.31 568 GLU A CA 1
ATOM 4386 C C . GLU A 1 568 ? 28.701 0.973 12.655 1.00 69.31 568 GLU A C 1
ATOM 4388 O O . GLU A 1 568 ? 29.692 0.973 13.397 1.00 69.31 568 GLU A O 1
ATOM 4393 N N . ALA A 1 569 ? 27.467 1.147 13.138 1.00 65.69 569 ALA A N 1
ATOM 4394 C CA . ALA A 1 569 ? 27.178 1.393 14.548 1.00 65.69 569 ALA A CA 1
ATOM 4395 C C . ALA A 1 569 ? 27.504 0.201 15.469 1.00 65.69 569 ALA A C 1
ATOM 4397 O O . ALA A 1 569 ? 27.626 0.396 16.684 1.00 65.69 569 ALA A O 1
ATOM 4398 N N . LEU A 1 570 ? 27.675 -1.017 14.936 1.00 69.75 570 LEU A N 1
ATOM 4399 C CA . LEU A 1 570 ? 27.923 -2.230 15.723 1.00 69.75 570 LEU A CA 1
ATOM 4400 C C . LEU A 1 570 ? 29.172 -2.108 16.608 1.00 69.75 570 LEU A C 1
ATOM 4402 O O . LEU A 1 570 ? 29.100 -2.362 17.810 1.00 69.75 570 LEU A O 1
ATOM 4406 N N . ASN A 1 571 ? 30.300 -1.659 16.052 1.00 68.50 571 ASN A N 1
ATOM 4407 C CA . ASN A 1 571 ? 31.561 -1.545 16.797 1.00 68.50 571 ASN A CA 1
ATOM 4408 C C . ASN A 1 571 ? 31.478 -0.504 17.928 1.00 68.50 571 ASN A C 1
ATOM 4410 O O . ASN A 1 571 ? 31.975 -0.734 19.033 1.00 68.50 571 ASN A O 1
ATOM 4414 N N . ALA A 1 572 ? 30.806 0.625 17.682 1.00 70.50 572 ALA A N 1
ATOM 4415 C CA . ALA A 1 572 ? 30.564 1.643 18.703 1.00 70.50 572 ALA A CA 1
ATOM 4416 C C . ALA A 1 572 ? 29.601 1.138 19.794 1.00 70.50 572 ALA A C 1
ATOM 4418 O O . ALA A 1 572 ? 29.833 1.360 20.984 1.00 70.50 572 ALA A O 1
ATOM 4419 N N . SER A 1 573 ? 28.556 0.408 19.397 1.00 66.69 573 SER A N 1
ATOM 4420 C CA . SER A 1 573 ? 27.575 -0.196 20.305 1.00 66.69 573 SER A CA 1
ATOM 4421 C C . SER A 1 573 ? 28.217 -1.238 21.221 1.00 66.69 573 SER A C 1
ATOM 4423 O O . SER A 1 573 ? 28.010 -1.195 22.434 1.00 66.69 573 SER A O 1
ATOM 4425 N N . LEU A 1 574 ? 29.060 -2.119 20.671 1.00 69.44 574 LEU A N 1
ATOM 4426 C CA . LEU A 1 574 ? 29.835 -3.097 21.437 1.00 69.44 574 LEU A CA 1
ATOM 4427 C C . LEU A 1 574 ? 30.729 -2.407 22.475 1.00 69.44 574 LEU A C 1
ATOM 4429 O O . LEU A 1 574 ? 30.629 -2.727 23.657 1.00 69.44 574 LEU A O 1
ATOM 4433 N N . ALA A 1 575 ? 31.502 -1.388 22.084 1.00 70.88 575 ALA A N 1
ATOM 4434 C CA . ALA A 1 575 ? 32.355 -0.640 23.013 1.00 70.88 575 ALA A CA 1
ATOM 4435 C C . ALA A 1 575 ? 31.563 0.026 24.163 1.00 70.88 575 ALA A C 1
ATOM 4437 O O . ALA A 1 575 ? 32.024 0.063 25.307 1.00 70.88 575 ALA A O 1
ATOM 4438 N N . VAL A 1 576 ? 30.347 0.524 23.896 1.00 69.94 576 VAL A N 1
ATOM 4439 C CA . VAL A 1 576 ? 29.451 1.068 24.935 1.00 69.94 576 VAL A CA 1
ATOM 4440 C C . VAL A 1 576 ? 28.930 -0.030 25.868 1.00 69.94 576 VAL A C 1
ATOM 4442 O O . VAL A 1 576 ? 28.867 0.186 27.082 1.00 69.94 576 VAL A O 1
ATOM 4445 N N . LEU A 1 577 ? 28.564 -1.199 25.338 1.00 66.56 577 LEU A N 1
ATOM 4446 C CA . LEU A 1 577 ? 28.096 -2.339 26.132 1.00 66.56 577 LEU A CA 1
ATOM 4447 C C . LEU A 1 577 ? 29.215 -2.913 27.017 1.00 66.56 577 LEU A C 1
ATOM 4449 O O . LEU A 1 577 ? 28.977 -3.162 28.202 1.00 66.56 577 LEU A O 1
ATOM 4453 N N . GLU A 1 578 ? 30.438 -3.029 26.494 1.00 73.44 578 GLU A N 1
ATOM 4454 C CA . GLU A 1 578 ? 31.633 -3.440 27.245 1.00 73.44 578 GLU A CA 1
ATOM 4455 C C . GLU A 1 578 ? 31.935 -2.461 28.386 1.00 73.44 578 GLU A C 1
ATOM 4457 O O . GLU A 1 578 ? 32.085 -2.870 29.541 1.00 73.44 578 GLU A O 1
ATOM 4462 N N . ALA A 1 579 ? 31.944 -1.153 28.099 1.00 71.38 579 ALA A N 1
ATOM 4463 C CA . ALA A 1 579 ? 32.163 -0.112 29.104 1.00 71.38 579 ALA A CA 1
ATOM 4464 C C . ALA A 1 579 ? 31.086 -0.118 30.207 1.00 71.38 579 ALA A C 1
ATOM 4466 O O . ALA A 1 579 ? 31.390 0.124 31.379 1.00 71.38 579 ALA A O 1
ATOM 4467 N N . LYS A 1 580 ? 29.834 -0.444 29.853 1.00 68.31 580 LYS A N 1
ATOM 4468 C CA . LYS A 1 580 ? 28.719 -0.633 30.798 1.00 68.31 580 LYS A CA 1
ATOM 4469 C C . LYS A 1 580 ? 28.736 -1.990 31.517 1.00 68.31 580 LYS A C 1
ATOM 4471 O O . LYS A 1 580 ? 27.913 -2.191 32.407 1.00 68.31 580 LYS A O 1
ATOM 4476 N N . LYS A 1 581 ? 29.656 -2.903 31.173 1.00 77.00 581 LYS A N 1
ATOM 4477 C CA . LYS A 1 581 ? 29.702 -4.300 31.651 1.00 77.00 581 LYS A CA 1
ATOM 4478 C C . LYS A 1 581 ? 28.382 -5.049 31.424 1.00 77.00 581 LYS A C 1
ATOM 4480 O O . LYS A 1 581 ? 27.972 -5.864 32.251 1.00 77.00 581 LYS A O 1
ATOM 4485 N N . ALA A 1 582 ? 27.701 -4.740 30.323 1.00 65.44 582 ALA A N 1
ATOM 4486 C CA . ALA A 1 582 ? 26.515 -5.470 29.906 1.00 65.44 582 ALA A CA 1
ATOM 4487 C C . ALA A 1 582 ? 26.894 -6.900 29.489 1.00 65.44 582 ALA A C 1
ATOM 4489 O O . ALA A 1 582 ? 28.012 -7.153 29.041 1.00 65.44 582 ALA A O 1
ATOM 4490 N N . ASN A 1 583 ? 25.956 -7.839 29.616 1.00 62.38 583 ASN A N 1
ATOM 4491 C CA . ASN A 1 583 ? 26.140 -9.179 29.072 1.00 62.38 583 ASN A CA 1
ATOM 4492 C C . ASN A 1 583 ? 25.988 -9.112 27.546 1.00 62.38 583 ASN A C 1
ATOM 4494 O O . ASN A 1 583 ? 24.866 -9.009 27.056 1.00 62.38 583 ASN A O 1
ATOM 4498 N N . ILE A 1 584 ? 27.103 -9.125 26.815 1.00 60.84 584 ILE A N 1
ATOM 4499 C CA . ILE A 1 584 ? 27.111 -9.155 25.349 1.00 60.84 584 ILE A CA 1
ATOM 4500 C C . ILE A 1 584 ? 26.984 -10.621 24.912 1.00 60.84 584 ILE A C 1
ATOM 4502 O O . ILE A 1 584 ? 27.883 -11.408 25.214 1.00 60.84 584 ILE A O 1
ATOM 4506 N N . PRO A 1 585 ? 25.891 -11.025 24.240 1.00 55.72 585 PRO A N 1
ATOM 4507 C CA . PRO A 1 585 ? 25.760 -12.390 23.750 1.00 55.72 585 PRO A CA 1
ATOM 4508 C C . PRO A 1 585 ? 26.740 -12.655 22.595 1.00 55.72 585 PRO A C 1
ATOM 4510 O O . PRO A 1 585 ? 27.006 -11.768 21.784 1.00 55.72 585 PRO A O 1
ATOM 4513 N N . GLU A 1 586 ? 27.266 -13.883 22.516 1.00 59.56 586 GLU A N 1
ATOM 4514 C CA . GLU A 1 586 ? 28.247 -14.297 21.498 1.00 59.56 586 GLU A CA 1
ATOM 4515 C C . GLU A 1 586 ? 27.726 -14.051 20.077 1.00 59.56 586 GLU A C 1
ATOM 4517 O O . GLU A 1 586 ? 26.640 -14.516 19.729 1.00 59.56 586 GLU A O 1
ATOM 4522 N N . ALA A 1 587 ? 28.502 -13.336 19.257 1.00 54.94 587 ALA A N 1
ATOM 4523 C CA . ALA A 1 587 ? 28.141 -13.043 17.872 1.00 54.94 587 ALA A CA 1
ATOM 4524 C C . ALA A 1 587 ? 27.839 -14.334 17.078 1.00 54.94 587 ALA A C 1
ATOM 4526 O O . ALA A 1 587 ? 28.478 -15.365 17.320 1.00 54.94 587 ALA A O 1
ATOM 4527 N N . PRO A 1 588 ? 26.895 -14.301 16.115 1.00 50.94 588 PRO A N 1
ATOM 4528 C CA . PRO A 1 588 ? 26.625 -15.451 15.260 1.00 50.94 588 PRO A CA 1
ATOM 4529 C C . PRO A 1 588 ? 27.892 -15.874 14.505 1.00 50.94 588 PRO A C 1
ATOM 4531 O O . PRO A 1 588 ? 28.771 -15.062 14.214 1.00 50.94 588 PRO A O 1
ATOM 4534 N N . ALA A 1 589 ? 27.987 -17.164 14.176 1.00 51.34 589 ALA A N 1
ATOM 4535 C CA . ALA A 1 589 ? 29.125 -17.685 13.428 1.00 51.34 589 ALA A CA 1
ATOM 4536 C C . ALA A 1 589 ? 29.284 -16.931 12.097 1.00 51.34 589 ALA A C 1
ATOM 4538 O O . ALA A 1 589 ? 28.298 -16.668 11.414 1.00 51.34 589 ALA A O 1
ATOM 4539 N N . ALA A 1 590 ? 30.523 -16.650 11.684 1.00 50.66 590 ALA A N 1
ATOM 4540 C CA . ALA A 1 590 ? 30.809 -15.899 10.456 1.00 50.66 590 ALA A CA 1
ATOM 4541 C C . ALA A 1 590 ? 30.264 -16.552 9.166 1.00 50.66 590 ALA A C 1
ATOM 4543 O O . ALA A 1 590 ? 30.217 -15.903 8.135 1.00 50.66 590 ALA A O 1
ATOM 4544 N N . SER A 1 591 ? 29.830 -17.816 9.214 1.00 44.88 591 SER A N 1
ATOM 4545 C CA . SER A 1 591 ? 29.126 -18.506 8.124 1.00 44.88 591 SER A CA 1
ATOM 4546 C C . SER A 1 591 ? 27.620 -18.207 8.039 1.00 44.88 591 SER A C 1
ATOM 4548 O O . SER A 1 591 ? 26.962 -18.691 7.122 1.00 44.88 591 SER A O 1
ATOM 4550 N N . TRP A 1 592 ? 27.062 -17.482 9.013 1.00 40.56 592 TRP A N 1
ATOM 4551 C CA . TRP A 1 592 ? 25.670 -17.007 9.053 1.00 40.56 592 TRP A CA 1
ATOM 4552 C C . TRP A 1 592 ? 25.577 -15.520 8.684 1.00 40.56 592 TRP A C 1
ATOM 4554 O O . TRP A 1 592 ? 24.510 -15.028 8.332 1.00 40.56 592 TRP A O 1
ATOM 4564 N N . ILE A 1 593 ? 26.704 -14.814 8.768 1.00 44.59 593 ILE A N 1
ATOM 4565 C CA . ILE A 1 593 ? 26.905 -13.496 8.178 1.00 44.59 593 ILE A CA 1
ATOM 4566 C C . ILE A 1 593 ? 27.263 -13.750 6.702 1.00 44.59 593 ILE A C 1
ATOM 4568 O O . ILE A 1 593 ? 28.109 -14.611 6.450 1.00 44.59 593 ILE A O 1
ATOM 4572 N N . PRO A 1 594 ? 26.638 -13.077 5.718 1.00 38.59 594 PRO A N 1
ATOM 4573 C CA . PRO A 1 594 ? 27.018 -13.236 4.317 1.00 38.59 594 PRO A CA 1
ATOM 4574 C C . PRO A 1 594 ? 28.525 -12.989 4.135 1.00 38.59 594 PRO A C 1
ATOM 4576 O O . PRO A 1 594 ? 29.013 -11.946 4.580 1.00 38.59 594 PRO A O 1
ATOM 4579 N N . PRO A 1 595 ? 29.281 -13.930 3.539 1.00 35.75 595 PRO A N 1
ATOM 4580 C CA . PRO A 1 595 ? 30.724 -13.793 3.424 1.00 35.75 595 PRO A CA 1
ATOM 4581 C C . PRO A 1 595 ? 31.071 -12.632 2.492 1.00 35.75 595 PRO A C 1
ATOM 4583 O O . PRO A 1 595 ? 30.670 -12.621 1.331 1.00 35.75 595 PRO A O 1
ATOM 4586 N N . ASP A 1 596 ? 31.838 -11.689 3.031 1.00 40.53 596 ASP A N 1
ATOM 4587 C CA . ASP A 1 596 ? 32.555 -10.628 2.329 1.00 40.53 596 ASP A CA 1
ATOM 4588 C C . ASP A 1 596 ? 31.754 -9.872 1.250 1.00 40.53 596 ASP A C 1
ATOM 4590 O O . ASP A 1 596 ? 32.043 -9.952 0.052 1.00 40.53 596 ASP A O 1
ATOM 4594 N N . VAL A 1 597 ? 30.828 -9.008 1.690 1.00 35.97 597 VAL A N 1
ATOM 4595 C CA . VAL A 1 597 ? 30.460 -7.812 0.908 1.00 35.97 597 VAL A CA 1
ATOM 4596 C C . VAL A 1 597 ? 31.698 -6.906 0.839 1.00 35.97 597 VAL A C 1
ATOM 4598 O O . VAL A 1 597 ? 31.923 -6.037 1.684 1.00 35.97 597 VAL A O 1
ATOM 4601 N N . TYR A 1 598 ? 32.556 -7.185 -0.145 1.00 32.41 598 TYR A N 1
ATOM 4602 C CA . TYR A 1 598 ? 33.819 -6.495 -0.395 1.00 32.41 598 TYR A CA 1
ATOM 4603 C C . TYR A 1 598 ? 33.570 -5.039 -0.819 1.00 32.41 598 TYR A C 1
ATOM 4605 O O . TYR A 1 598 ? 33.448 -4.724 -2.002 1.00 32.41 598 TYR A O 1
ATOM 4613 N N . MET A 1 599 ? 33.579 -4.134 0.156 1.00 29.67 599 MET A N 1
ATOM 4614 C CA . MET A 1 599 ? 34.039 -2.765 -0.068 1.00 29.67 599 MET A CA 1
ATOM 4615 C C . MET A 1 599 ? 35.572 -2.784 -0.073 1.00 29.67 599 MET A C 1
ATOM 4617 O O . MET A 1 599 ? 36.192 -3.187 0.914 1.00 29.67 599 MET A O 1
ATOM 4621 N N . ASP A 1 600 ? 36.192 -2.343 -1.170 1.00 27.91 600 ASP A N 1
ATOM 4622 C CA . ASP A 1 600 ? 37.632 -2.061 -1.211 1.00 27.91 600 ASP A CA 1
ATOM 4623 C C . ASP A 1 600 ? 37.923 -0.795 -0.392 1.00 27.91 600 ASP A C 1
ATOM 4625 O O . ASP A 1 600 ? 38.023 0.318 -0.911 1.00 27.91 600 ASP A O 1
ATOM 4629 N N . PHE A 1 601 ? 38.026 -0.963 0.928 1.00 29.52 601 PHE A N 1
ATOM 4630 C CA . PHE A 1 601 ? 38.587 0.053 1.807 1.00 29.52 601 PHE A CA 1
ATOM 4631 C C . PHE A 1 601 ? 40.083 0.170 1.513 1.00 29.52 601 PHE A C 1
ATOM 4633 O O . PHE A 1 601 ? 40.893 -0.529 2.128 1.00 29.52 601 PHE A O 1
ATOM 4640 N N . GLY A 1 602 ? 40.416 1.063 0.570 1.00 27.62 602 GLY A N 1
ATOM 4641 C CA . GLY A 1 602 ? 41.758 1.306 0.039 1.00 27.62 602 GLY A CA 1
ATOM 4642 C C . GLY A 1 602 ? 42.855 1.086 1.080 1.00 27.62 602 GLY A C 1
ATOM 4643 O O . GLY A 1 602 ? 42.985 1.836 2.052 1.00 27.62 602 GLY A O 1
ATOM 4644 N N . GLY A 1 603 ? 43.597 -0.007 0.891 1.00 25.84 603 GLY A N 1
ATOM 4645 C CA . GLY A 1 603 ? 44.245 -0.709 1.992 1.00 25.84 603 GLY A CA 1
ATOM 4646 C C . GLY A 1 603 ? 45.193 0.141 2.836 1.00 25.84 603 GLY A C 1
ATOM 4647 O O . GLY A 1 603 ? 46.270 0.535 2.385 1.00 25.84 603 GLY A O 1
ATOM 4648 N N . ARG A 1 604 ? 44.883 0.275 4.132 1.00 29.95 604 ARG A N 1
ATOM 4649 C CA . ARG A 1 604 ? 45.908 0.529 5.156 1.00 29.95 604 ARG A CA 1
ATOM 4650 C C . ARG A 1 604 ? 46.637 -0.768 5.496 1.00 29.95 604 ARG A C 1
ATOM 4652 O O . ARG A 1 604 ? 46.478 -1.329 6.576 1.00 29.95 604 ARG A O 1
ATOM 4659 N N . GLY A 1 605 ? 47.459 -1.214 4.548 1.00 28.23 605 GLY A N 1
ATOM 4660 C CA . GLY A 1 605 ? 48.560 -2.124 4.846 1.00 28.23 605 GLY A CA 1
ATOM 4661 C C . GLY A 1 605 ? 49.508 -1.499 5.875 1.00 28.23 605 GLY A C 1
ATOM 4662 O O . GLY A 1 605 ? 49.637 -0.276 5.966 1.00 28.23 605 GLY A O 1
ATOM 4663 N N . GLU A 1 606 ? 50.148 -2.348 6.673 1.00 30.42 606 GLU A N 1
ATOM 4664 C CA . GLU A 1 606 ? 50.970 -1.965 7.822 1.00 30.42 606 GLU A CA 1
ATOM 4665 C C . GLU A 1 606 ? 52.085 -0.967 7.455 1.00 30.42 606 GLU A C 1
ATOM 4667 O O . GLU A 1 606 ? 53.025 -1.291 6.727 1.00 30.42 606 GLU A O 1
ATOM 4672 N N . SER A 1 607 ? 52.039 0.245 8.016 1.00 28.91 607 SER A N 1
ATOM 4673 C CA . SER A 1 607 ? 53.122 1.220 7.872 1.00 28.91 607 SER A CA 1
ATOM 4674 C C . SER A 1 607 ? 54.170 1.050 8.976 1.00 28.91 607 SER A C 1
ATOM 4676 O O . SER A 1 607 ? 54.051 1.635 10.056 1.00 28.91 607 SER A O 1
ATOM 4678 N N . ASN A 1 608 ? 55.236 0.302 8.691 1.00 27.12 608 ASN A N 1
ATOM 4679 C CA . ASN A 1 608 ? 56.501 0.455 9.418 1.00 27.12 608 ASN A CA 1
ATOM 4680 C C . ASN A 1 608 ? 57.204 1.741 8.903 1.00 27.12 608 ASN A C 1
ATOM 4682 O O . ASN A 1 608 ? 57.098 2.041 7.712 1.00 27.12 608 ASN A O 1
ATOM 4686 N N . PRO A 1 609 ? 57.870 2.554 9.745 1.00 34.09 609 PRO A N 1
ATOM 4687 C CA . PRO A 1 609 ? 58.153 3.948 9.400 1.00 34.09 609 PRO A CA 1
ATOM 4688 C C . PRO A 1 609 ? 59.449 4.131 8.595 1.00 34.09 609 PRO A C 1
ATOM 4690 O O . PRO A 1 609 ? 60.528 3.739 9.039 1.00 34.09 609 PRO A O 1
ATOM 4693 N N . GLY A 1 610 ? 59.370 4.832 7.459 1.00 24.88 610 GLY A N 1
ATOM 4694 C CA . GLY A 1 610 ? 60.551 5.257 6.702 1.00 24.88 610 GLY A CA 1
ATOM 4695 C C . GLY A 1 610 ? 60.229 6.080 5.449 1.00 24.88 610 GLY A C 1
ATOM 4696 O O . GLY A 1 610 ? 59.523 5.605 4.571 1.00 24.88 610 GLY A O 1
ATOM 4697 N N . SER A 1 611 ? 60.802 7.288 5.371 1.00 25.20 611 SER A N 1
ATOM 4698 C CA . SER A 1 611 ? 60.922 8.165 4.183 1.00 25.20 611 SER A CA 1
ATOM 4699 C C . SER A 1 611 ? 59.660 8.524 3.367 1.00 25.20 611 SER A C 1
ATOM 4701 O O . SER A 1 611 ? 59.229 7.779 2.496 1.00 25.20 611 SER A O 1
ATOM 4703 N N . LEU A 1 612 ? 59.223 9.783 3.512 1.00 29.84 612 LEU A N 1
ATOM 4704 C CA . LEU A 1 612 ? 58.918 10.656 2.357 1.00 29.84 612 LEU A CA 1
ATOM 4705 C C . LEU A 1 612 ? 60.219 10.831 1.530 1.00 29.84 612 LEU A C 1
ATOM 4707 O O . LEU A 1 612 ? 61.287 10.789 2.154 1.00 29.84 612 LEU A O 1
ATOM 4711 N N . PRO A 1 613 ? 60.204 11.027 0.192 1.00 33.41 613 PRO A N 1
ATOM 4712 C CA . PRO A 1 613 ? 59.330 11.961 -0.541 1.00 33.41 613 PRO A CA 1
ATOM 4713 C C . PRO A 1 613 ? 58.644 11.280 -1.767 1.00 33.41 613 PRO A C 1
ATOM 4715 O O . PRO A 1 613 ? 58.576 10.057 -1.796 1.00 33.41 613 PRO A O 1
ATOM 4718 N N . ASP A 1 614 ? 58.063 11.938 -2.782 1.00 24.28 614 ASP A N 1
ATOM 4719 C CA . ASP A 1 614 ? 58.026 13.365 -3.162 1.00 24.28 614 ASP A CA 1
ATOM 4720 C C . ASP A 1 614 ? 56.742 13.733 -3.947 1.00 24.28 614 ASP A C 1
ATOM 4722 O O . ASP A 1 614 ? 55.931 12.868 -4.278 1.00 24.28 614 ASP A O 1
ATOM 4726 N N . VAL A 1 615 ? 56.576 15.017 -4.280 1.00 25.53 615 VAL A N 1
ATOM 4727 C CA . VAL A 1 615 ? 55.530 15.548 -5.171 1.00 25.53 615 VAL A CA 1
ATOM 4728 C C . VAL A 1 615 ? 56.041 15.595 -6.615 1.00 25.53 615 VAL A C 1
ATOM 4730 O O . VAL A 1 615 ? 57.064 16.223 -6.883 1.00 25.53 615 VAL A O 1
ATOM 4733 N N . LEU A 1 616 ? 55.291 15.033 -7.572 1.00 22.08 616 LEU A N 1
ATOM 4734 C CA . LEU A 1 616 ? 55.526 15.269 -9.001 1.00 22.08 616 LEU A CA 1
ATOM 4735 C C . LEU A 1 616 ? 54.266 15.796 -9.701 1.00 22.08 616 LEU A C 1
ATOM 4737 O O . LEU A 1 616 ? 53.163 15.291 -9.515 1.00 22.08 616 LEU A O 1
ATOM 4741 N N . VAL A 1 617 ? 54.463 16.852 -10.488 1.00 22.61 617 VAL A N 1
ATOM 4742 C CA . VAL A 1 617 ? 53.444 17.616 -11.225 1.00 22.61 617 VAL A CA 1
ATOM 4743 C C . VAL A 1 617 ? 53.477 17.201 -12.713 1.00 22.61 617 VAL A C 1
ATOM 4745 O O . VAL A 1 617 ? 54.367 16.455 -13.111 1.00 22.61 617 VAL A O 1
ATOM 4748 N N . ILE A 1 618 ? 52.581 17.787 -13.526 1.00 21.92 618 ILE A N 1
ATOM 4749 C CA . ILE A 1 618 ? 52.555 17.868 -15.009 1.00 21.92 618 ILE A CA 1
ATOM 4750 C C . ILE A 1 618 ? 52.241 16.545 -15.770 1.00 21.92 618 ILE A C 1
ATOM 4752 O O . ILE A 1 618 ? 52.680 15.478 -15.372 1.00 21.92 618 ILE A O 1
ATOM 4756 N N . TYR A 1 619 ? 51.452 16.512 -16.861 1.00 22.84 619 TYR A N 1
ATOM 4757 C CA . TYR A 1 619 ? 51.074 17.566 -17.827 1.00 22.84 619 TYR A CA 1
ATOM 4758 C C . TYR A 1 619 ? 49.581 17.604 -18.243 1.00 22.84 619 TYR A C 1
ATOM 4760 O O . TYR A 1 619 ? 48.765 16.780 -17.849 1.00 22.84 619 TYR A O 1
ATOM 4768 N N . ARG A 1 620 ? 49.269 18.626 -19.050 1.00 23.08 620 ARG A N 1
ATOM 4769 C CA . ARG A 1 620 ? 47.970 19.104 -19.549 1.00 23.08 620 ARG A CA 1
ATOM 4770 C C . ARG A 1 620 ? 47.914 18.971 -21.087 1.00 23.08 620 ARG A C 1
ATOM 4772 O O . ARG A 1 620 ? 48.969 19.058 -21.702 1.00 23.08 620 ARG A O 1
ATOM 4779 N N . GLU A 1 621 ? 46.706 18.855 -21.652 1.00 24.27 621 GLU A N 1
ATOM 4780 C CA . GLU A 1 621 ? 46.290 19.230 -23.030 1.00 24.27 621 GLU A CA 1
ATOM 4781 C C . GLU A 1 621 ? 47.196 18.879 -24.242 1.00 24.27 621 GLU A C 1
ATOM 4783 O O . GLU A 1 621 ? 48.198 19.533 -24.524 1.00 24.27 621 GLU A O 1
ATOM 4788 N N . SER A 1 622 ? 46.687 17.984 -25.092 1.00 23.14 622 SER A N 1
ATOM 4789 C CA . SER A 1 622 ? 46.376 18.305 -26.499 1.00 23.14 622 SER A CA 1
ATOM 4790 C C . SER A 1 622 ? 44.875 17.979 -26.701 1.00 23.14 622 SER A C 1
ATOM 4792 O O . SER A 1 622 ? 44.318 17.239 -25.893 1.00 23.14 622 SER A O 1
ATOM 4794 N N . ASP A 1 623 ? 44.101 18.567 -27.613 1.00 32.47 623 ASP A N 1
ATOM 4795 C CA . ASP A 1 623 ? 44.412 19.029 -28.970 1.00 32.47 623 ASP A CA 1
ATOM 4796 C C . ASP A 1 623 ? 43.986 20.495 -29.239 1.00 32.47 623 ASP A C 1
ATOM 4798 O O . ASP A 1 623 ? 43.452 21.164 -28.358 1.00 32.47 623 ASP A O 1
ATOM 4802 N N . THR A 1 624 ? 44.298 21.002 -30.442 1.00 33.22 624 THR A N 1
ATOM 4803 C CA . THR A 1 624 ? 44.200 22.421 -30.869 1.00 33.22 624 THR A CA 1
ATOM 4804 C C . THR A 1 624 ? 42.798 23.017 -30.898 1.00 33.22 624 THR A C 1
ATOM 4806 O O . THR A 1 624 ? 41.926 22.371 -31.523 1.00 33.22 624 THR A O 1
#